Protein AF-0000000066460223 (afdb_homodimer)

Organism: Ajellomyces capsulatus (strain G186AR / H82 / ATCC MYA-2454 / RMSCC 2432) (NCBI:txid447093)

Secondary structure (DSSP, 8-state):
----------TT----BEEEEESS-SS-EEES-HHHHHHHHTTS--EE--BSSHHHHHHHHHHTT-SS-EEE--TTTT--SPPTTS--EEEEEESSS-EEES-SSSTT-SHHHHTT-TT-EEEEESSHHHHHHHHHHHHHHHHHHHHHHHHHHHHTT-B-SS----GGGT-B----SSSGGGTHHHHHHHTTT---/----------TT----BEEEEESS-SS-EEES-HHHHHHHHTTS--EE--BSSHHHHHHHHHHTT-SS-EEE--TTTT--SPPTTS--EEEEEESSS-EEES-SSSTT-SHHHHTT-TT-EEEEESSHHHHHHHHHHHHHHHHHHHHHHHHHHHHTT-B-SS----GGGT-B----SSSTTSSHHHHHHHTTT---

Nearest PDB structures (foldseek):
  4gfh-assembly1_F  TM=3.868E-01  e=2.680E+00  Saccharomyces cerevisiae S288C
  4gfh-assembly1_A  TM=3.868E-01  e=2.680E+00  Saccharomyces cerevisiae S288C
  1bgw-assembly1_A  TM=2.510E-01  e=3.893E+00  Saccharomyces cerevisiae
  4gfh-assembly1_F  TM=3.868E-01  e=2.697E+00  Saccharomyces cerevisiae S288C
  4gfh-assembly1_A  TM=3.868E-01  e=2.697E+00  Saccharomyces cerevisiae S288C

Structure (mmCIF, N/CA/C/O backbone):
data_AF-0000000066460223-model_v1
#
loop_
_entity.id
_entity.type
_entity.pdbx_description
1 polymer 'Ribonuclease H1 N-terminal domain-containing protein'
#
loop_
_atom_site.group_PDB
_atom_site.id
_atom_site.type_symbol
_atom_site.label_atom_id
_atom_site.label_alt_id
_atom_site.label_comp_id
_atom_site.label_asym_id
_atom_site.label_entity_id
_atom_site.label_seq_id
_atom_site.pdbx_PDB_ins_code
_atom_site.Cartn_x
_atom_site.Cartn_y
_atom_site.Cartn_z
_atom_site.occupancy
_atom_site.B_iso_or_equiv
_atom_site.auth_seq_id
_atom_site.auth_comp_id
_atom_site.auth_asym_id
_atom_site.auth_atom_id
_atom_site.pdbx_PDB_model_num
ATOM 1 N N . MET A 1 1 ? 17.875 58.625 1.802 1 27 1 MET A N 1
ATOM 2 C CA . MET A 1 1 ? 17.312 57.969 2.977 1 27 1 MET A CA 1
ATOM 3 C C . MET A 1 1 ? 16.422 56.781 2.572 1 27 1 MET A C 1
ATOM 5 O O . MET A 1 1 ? 15.25 56.969 2.238 1 27 1 MET A O 1
ATOM 9 N N . VAL A 1 2 ? 16.828 55.875 1.735 1 32.47 2 VAL A N 1
ATOM 10 C CA . VAL A 1 2 ? 16.109 54.781 1.076 1 32.47 2 VAL A CA 1
ATOM 11 C C . VAL A 1 2 ? 15.5 53.844 2.125 1 32.47 2 VAL A C 1
ATOM 13 O O . VAL A 1 2 ? 16.219 53.312 2.98 1 32.47 2 VAL A O 1
ATOM 16 N N . SER A 1 3 ? 14.211 54.125 2.574 1 32 3 SER A N 1
ATOM 17 C CA . SER A 1 3 ? 13.445 53.375 3.566 1 32 3 SER A CA 1
ATOM 18 C C . SER A 1 3 ? 13.508 51.875 3.307 1 32 3 SER A C 1
ATOM 20 O O . SER A 1 3 ? 13.242 51.406 2.193 1 32 3 SER A O 1
ATOM 22 N N . ARG A 1 4 ? 14.445 51.188 3.85 1 33.94 4 ARG A N 1
ATOM 23 C CA . ARG A 1 4 ? 14.539 49.719 3.859 1 33.94 4 ARG A CA 1
ATOM 24 C C . ARG A 1 4 ? 13.234 49.094 4.332 1 33.94 4 ARG A C 1
ATOM 26 O O . ARG A 1 4 ? 12.906 49.156 5.52 1 33.94 4 ARG A O 1
ATOM 33 N N . GLN A 1 5 ? 12.133 49.25 3.506 1 33.22 5 GLN A N 1
ATOM 34 C CA . GLN A 1 5 ? 10.914 48.5 3.842 1 33.22 5 GLN A CA 1
ATOM 35 C C . GLN A 1 5 ? 11.234 47.125 4.371 1 33.22 5 GLN A C 1
ATOM 37 O O . GLN A 1 5 ? 11.812 46.281 3.656 1 33.22 5 GLN A O 1
ATOM 42 N N . ARG A 1 6 ? 11.617 46.938 5.574 1 35.03 6 ARG A N 1
ATOM 43 C CA . ARG A 1 6 ? 11.695 45.656 6.25 1 35.03 6 ARG A CA 1
ATOM 44 C C . ARG A 1 6 ? 10.484 44.781 5.914 1 35.03 6 ARG A C 1
ATOM 46 O O . ARG A 1 6 ? 9.344 45.188 6.156 1 35.03 6 ARG A O 1
ATOM 53 N N . LYS A 1 7 ? 10.484 44.156 4.801 1 39.25 7 LYS A N 1
ATOM 54 C CA . LYS A 1 7 ? 9.438 43.156 4.508 1 39.25 7 LYS A CA 1
ATOM 55 C C . LYS A 1 7 ? 9.008 42.438 5.766 1 39.25 7 LYS A C 1
ATOM 57 O O . LYS A 1 7 ? 9.828 41.781 6.43 1 39.25 7 LYS A O 1
ATOM 62 N N . ARG A 1 8 ? 8.047 42.938 6.547 1 37.5 8 ARG A N 1
ATOM 63 C CA . ARG A 1 8 ? 7.324 42.281 7.637 1 37.5 8 ARG A CA 1
ATOM 64 C C . ARG A 1 8 ? 7.133 40.812 7.359 1 37.5 8 ARG A C 1
ATOM 66 O O . ARG A 1 8 ? 6.59 40.406 6.316 1 37.5 8 ARG A O 1
ATOM 73 N N . LYS A 1 9 ? 8.086 40.031 7.648 1 40.78 9 LYS A N 1
ATOM 74 C CA . LYS A 1 9 ? 7.828 38.594 7.684 1 40.78 9 LYS A CA 1
ATOM 75 C C . LYS A 1 9 ? 6.414 38.281 8.18 1 40.78 9 LYS A C 1
ATOM 77 O O . LYS A 1 9 ? 6.047 38.688 9.289 1 40.78 9 LYS A O 1
ATOM 82 N N . ASN A 1 10 ? 5.332 38.406 7.371 1 39.31 10 ASN A N 1
ATOM 83 C CA . ASN A 1 10 ? 3.947 38.156 7.75 1 39.31 10 ASN A CA 1
ATOM 84 C C . ASN A 1 10 ? 3.848 36.969 8.719 1 39.31 10 ASN A C 1
ATOM 86 O O . ASN A 1 10 ? 4.199 35.844 8.375 1 39.31 10 ASN A O 1
ATOM 90 N N . LYS A 1 11 ? 3.996 37.094 10.039 1 46 11 LYS A N 1
ATOM 91 C CA . LYS A 1 11 ? 3.932 36.25 11.242 1 46 11 LYS A CA 1
ATOM 92 C C . LYS A 1 11 ? 2.924 35.125 11.078 1 46 11 LYS A C 1
ATOM 94 O O . LYS A 1 11 ? 2.971 34.156 11.82 1 46 11 LYS A O 1
ATOM 99 N N . ASN A 1 12 ? 1.794 35.406 10.312 1 49.84 12 ASN A N 1
ATOM 100 C CA . ASN A 1 12 ? 0.626 34.562 10.359 1 49.84 12 ASN A CA 1
ATOM 101 C C . ASN A 1 12 ? 0.717 33.438 9.312 1 49.84 12 ASN A C 1
ATOM 103 O O . ASN A 1 12 ? -0.277 32.781 9.031 1 49.84 12 ASN A O 1
ATOM 107 N N . LYS A 1 13 ? 1.848 33.344 8.523 1 63 13 LYS A N 1
ATOM 108 C CA . LYS A 1 13 ? 1.769 32.406 7.402 1 63 13 LYS A CA 1
ATOM 109 C C . LYS A 1 13 ? 2.324 31.047 7.785 1 63 13 LYS A C 1
ATOM 111 O O . LYS A 1 13 ? 3.438 30.938 8.305 1 63 13 LYS A O 1
ATOM 116 N N . HIS A 1 14 ? 1.405 30.062 7.945 1 82.12 14 HIS A N 1
ATOM 117 C CA . HIS A 1 14 ? 1.929 28.734 8.227 1 82.12 14 HIS A CA 1
ATOM 118 C C . HIS A 1 14 ? 2.58 28.125 6.988 1 82.12 14 HIS A C 1
ATOM 120 O O . HIS A 1 14 ? 2.467 28.672 5.891 1 82.12 14 HIS A O 1
ATOM 126 N N . ASN A 1 15 ? 3.477 27.266 7.168 1 90 15 ASN A N 1
ATOM 127 C CA . ASN A 1 15 ? 4.195 26.562 6.117 1 90 15 ASN A CA 1
ATOM 128 C C . ASN A 1 15 ? 3.236 25.984 5.078 1 90 15 ASN A C 1
ATOM 130 O O . ASN A 1 15 ? 2.176 25.453 5.426 1 90 15 ASN A O 1
ATOM 134 N N . GLU A 1 16 ? 3.623 26.219 3.789 1 91.75 16 GLU A N 1
ATOM 135 C CA . GLU A 1 16 ? 2.787 25.75 2.686 1 91.75 16 GLU A CA 1
ATOM 136 C C . GLU A 1 16 ? 3.502 24.688 1.861 1 91.75 16 GLU A C 1
ATOM 138 O O . GLU A 1 16 ? 2.873 23.984 1.072 1 91.75 16 GLU A O 1
ATOM 143 N N . TYR A 1 17 ? 4.766 24.703 1.986 1 96.94 17 TYR A N 1
ATOM 144 C CA . TYR A 1 17 ? 5.574 23.781 1.193 1 96.94 17 TYR A CA 1
ATOM 145 C C . TYR A 1 17 ? 6.543 23 2.076 1 96.94 17 TYR A C 1
ATOM 147 O O . TYR A 1 17 ? 7.078 23.547 3.047 1 96.94 17 TYR A O 1
ATOM 155 N N . TYR A 1 18 ? 6.77 21.766 1.703 1 98.06 18 TYR A N 1
ATOM 156 C CA . TYR A 1 18 ? 7.586 20.859 2.504 1 98.06 18 TYR A CA 1
ATOM 157 C C . TYR A 1 18 ? 8.57 20.094 1.63 1 98.06 18 TYR A C 1
ATOM 159 O O . TYR A 1 18 ? 8.266 19 1.155 1 98.06 18 TYR A O 1
ATOM 167 N N . PRO A 1 19 ? 9.727 20.703 1.377 1 98.69 19 PRO A N 1
ATOM 168 C CA . PRO A 1 19 ? 10.781 19.938 0.706 1 98.69 19 PRO A CA 1
ATOM 169 C C . PRO A 1 19 ? 11.344 18.812 1.58 1 98.69 19 PRO A C 1
ATOM 171 O O . PRO A 1 19 ? 11.75 19.062 2.721 1 98.69 19 PRO A O 1
ATOM 174 N N . VAL A 1 20 ? 11.258 17.641 1.065 1 98.75 20 VAL A N 1
ATOM 175 C CA . VAL A 1 20 ? 11.805 16.453 1.727 1 98.75 20 VAL A CA 1
ATOM 176 C C . VAL A 1 20 ? 13.008 15.945 0.952 1 98.75 20 VAL A C 1
ATOM 178 O O . VAL A 1 20 ? 12.859 15.32 -0.103 1 98.75 20 VAL A O 1
ATOM 181 N N . TYR A 1 21 ? 14.117 16.25 1.511 1 98.69 21 TYR A N 1
ATOM 182 C CA . TYR A 1 21 ? 15.352 15.82 0.867 1 98.69 21 TYR A CA 1
ATOM 183 C C . TYR A 1 21 ? 15.633 14.352 1.165 1 98.69 21 TYR A C 1
ATOM 185 O O . TYR A 1 21 ? 16.016 13.594 0.269 1 98.69 21 TYR A O 1
ATOM 193 N N . LYS A 1 22 ? 15.508 13.984 2.418 1 97.94 22 LYS A N 1
ATOM 194 C CA . LYS A 1 22 ? 15.617 12.609 2.9 1 97.94 22 LYS A CA 1
ATOM 195 C C . LYS A 1 22 ? 14.414 12.234 3.762 1 97.94 22 LYS A C 1
ATOM 197 O O . LYS A 1 22 ? 13.945 13.039 4.57 1 97.94 22 LYS A O 1
ATOM 202 N N . GLY A 1 23 ? 13.977 11.008 3.703 1 98.06 23 GLY A N 1
ATOM 203 C CA . GLY A 1 23 ? 12.836 10.445 4.406 1 98.06 23 GLY A CA 1
ATOM 204 C C . GLY A 1 23 ? 12.258 9.227 3.721 1 98.06 23 GLY A C 1
ATOM 205 O O . GLY A 1 23 ? 12.984 8.438 3.117 1 98.06 23 GLY A O 1
ATOM 206 N N . ARG A 1 24 ? 11 9.047 3.859 1 98.19 24 ARG A N 1
ATOM 207 C CA . ARG A 1 24 ? 10.312 7.953 3.18 1 98.19 24 ARG A CA 1
ATOM 208 C C . ARG A 1 24 ? 9.812 8.391 1.808 1 98.19 24 ARG A C 1
ATOM 210 O O . ARG A 1 24 ? 8.609 8.375 1.548 1 98.19 24 ARG A O 1
ATOM 217 N N . VAL A 1 25 ? 10.797 8.805 1.004 1 98.12 25 VAL A N 1
ATOM 218 C CA . VAL A 1 25 ? 10.578 9.211 -0.381 1 98.12 25 VAL A CA 1
ATOM 219 C C . VAL A 1 25 ? 11.586 8.516 -1.29 1 98.12 25 VAL A C 1
ATOM 221 O O . VAL A 1 25 ? 12.727 8.25 -0.883 1 98.12 25 VAL A O 1
ATOM 224 N N . ASN A 1 26 ? 11.141 8.211 -2.521 1 97 26 ASN A N 1
ATOM 225 C CA . ASN A 1 26 ? 12.039 7.551 -3.471 1 97 26 ASN A CA 1
ATOM 226 C C . ASN A 1 26 ? 13.062 8.523 -4.043 1 97 26 ASN A C 1
ATOM 228 O O . ASN A 1 26 ? 14.133 8.117 -4.488 1 97 26 ASN A O 1
ATOM 232 N N . GLN A 1 27 ? 12.688 9.773 -4.09 1 97.94 27 GLN A N 1
ATOM 233 C CA . GLN A 1 27 ? 13.562 10.852 -4.531 1 97.94 27 GLN A CA 1
ATOM 234 C C . GLN A 1 27 ? 13.211 12.164 -3.832 1 97.94 27 GLN A C 1
ATOM 236 O O . GLN A 1 27 ? 12.102 12.328 -3.32 1 97.94 27 GLN A O 1
ATOM 241 N N . PRO A 1 28 ? 14.18 13.047 -3.779 1 98.69 28 PRO A N 1
ATOM 242 C CA . PRO A 1 28 ? 13.852 14.344 -3.184 1 98.69 28 PRO A CA 1
ATOM 243 C C . PRO A 1 28 ? 12.594 14.969 -3.795 1 98.69 28 PRO A C 1
ATOM 245 O O . PRO A 1 28 ? 12.461 15.023 -5.02 1 98.69 28 PRO A O 1
ATOM 248 N N . THR A 1 29 ? 11.695 15.352 -2.906 1 98.81 29 THR A N 1
ATOM 249 C CA . THR A 1 29 ? 10.375 15.766 -3.375 1 98.81 29 THR A CA 1
ATOM 250 C C . THR A 1 29 ? 9.859 16.953 -2.572 1 98.81 29 THR A C 1
ATOM 252 O O . THR A 1 29 ? 10.023 17.016 -1.353 1 98.81 29 THR A O 1
ATOM 255 N N . ILE A 1 30 ? 9.242 17.938 -3.268 1 98.75 30 ILE A N 1
ATOM 256 C CA . ILE A 1 30 ? 8.57 19.047 -2.617 1 98.75 30 ILE A CA 1
ATOM 257 C C . ILE A 1 30 ? 7.059 18.797 -2.594 1 98.75 30 ILE A C 1
ATOM 259 O O . ILE A 1 30 ? 6.445 18.578 -3.641 1 98.75 30 ILE A O 1
ATOM 263 N N . PHE A 1 31 ? 6.539 18.828 -1.42 1 98.38 31 PHE A N 1
ATOM 264 C CA . PHE A 1 31 ? 5.102 18.656 -1.261 1 98.38 31 PHE A CA 1
ATOM 265 C C . PHE A 1 31 ? 4.434 19.984 -0.905 1 98.38 31 PHE A C 1
ATOM 267 O O . PHE A 1 31 ? 5.008 20.797 -0.174 1 98.38 31 PHE A O 1
ATOM 274 N N . SER A 1 32 ? 3.148 20.188 -1.296 1 97.25 32 SER A N 1
ATOM 275 C CA . SER A 1 32 ? 2.404 21.375 -0.896 1 97.25 32 SER A CA 1
ATOM 276 C C . SER A 1 32 ? 1.365 21.047 0.171 1 97.25 32 SER A C 1
ATOM 278 O O . SER A 1 32 ? 0.537 21.891 0.521 1 97.25 32 SER A O 1
ATOM 280 N N . SER A 1 33 ? 1.36 19.812 0.56 1 95.56 33 SER A N 1
ATOM 281 C CA . SER A 1 33 ? 0.472 19.359 1.624 1 95.56 33 SER A CA 1
ATOM 282 C C . SER A 1 33 ? 1.258 18.719 2.764 1 95.56 33 SER A C 1
ATOM 284 O O . SER A 1 33 ? 2.021 17.766 2.543 1 95.56 33 SER A O 1
ATOM 286 N N . TRP A 1 34 ? 1.033 19.266 3.92 1 96.44 34 TRP A N 1
ATOM 287 C CA . TRP A 1 34 ? 1.634 18.641 5.09 1 96.44 34 TRP A CA 1
ATOM 288 C C . TRP A 1 34 ? 1.106 17.219 5.27 1 96.44 34 TRP A C 1
ATOM 290 O O . TRP A 1 34 ? 1.827 16.328 5.742 1 96.44 34 TRP A O 1
ATOM 300 N N . GLY A 1 35 ? -0.112 16.984 4.891 1 97 35 GLY A N 1
ATOM 301 C CA . GLY A 1 35 ? -0.662 15.633 4.926 1 97 35 GLY A CA 1
ATOM 302 C C . GLY A 1 35 ? 0.144 14.641 4.113 1 97 35 GLY A C 1
ATOM 303 O O . GLY A 1 35 ? 0.313 13.484 4.523 1 97 35 GLY A O 1
ATOM 304 N N . ASP A 1 36 ? 0.663 15.117 3.055 1 98.12 36 ASP A N 1
ATOM 305 C CA . ASP A 1 36 ? 1.507 14.273 2.209 1 98.12 36 ASP A CA 1
ATOM 306 C C . ASP A 1 36 ? 2.887 14.078 2.832 1 98.12 36 ASP A C 1
ATOM 308 O O . ASP A 1 36 ? 3.451 12.984 2.771 1 98.12 36 ASP A O 1
ATOM 312 N N . ALA A 1 37 ? 3.367 15.117 3.42 1 98.25 37 ALA A N 1
ATOM 313 C CA . ALA A 1 37 ? 4.762 15.156 3.855 1 98.25 37 ALA A CA 1
ATOM 314 C C . ALA A 1 37 ? 4.93 14.477 5.211 1 98.25 37 ALA A C 1
ATOM 316 O O . ALA A 1 37 ? 5.914 13.766 5.445 1 98.25 37 ALA A O 1
ATOM 317 N N . HIS A 1 38 ? 3.975 14.664 6.07 1 97.75 38 HIS A N 1
ATOM 318 C CA . HIS A 1 38 ? 4.09 14.281 7.473 1 97.75 38 HIS A CA 1
ATOM 319 C C . HIS A 1 38 ? 4.449 12.805 7.617 1 97.75 38 HIS A C 1
ATOM 321 O O . HIS A 1 38 ? 5.398 12.461 8.328 1 97.75 38 HIS A O 1
ATOM 327 N N . PRO A 1 39 ? 3.732 11.922 6.883 1 97.94 39 PRO A N 1
ATOM 328 C CA . PRO A 1 39 ? 4.074 10.508 7.047 1 97.94 39 PRO A CA 1
ATOM 329 C C . PRO A 1 39 ? 5.457 10.164 6.5 1 97.94 39 PRO A C 1
ATOM 331 O O . PRO A 1 39 ? 6 9.102 6.809 1 97.94 39 PRO A O 1
ATOM 334 N N . ARG A 1 40 ? 5.98 11.016 5.73 1 98.31 40 ARG A N 1
ATOM 335 C CA . ARG A 1 40 ? 7.238 10.742 5.043 1 98.31 40 ARG A CA 1
ATOM 336 C C . ARG A 1 40 ? 8.43 11.203 5.875 1 98.31 40 ARG A C 1
ATOM 338 O O . ARG A 1 40 ? 9.57 10.828 5.598 1 98.31 40 ARG A O 1
ATOM 345 N N . VAL A 1 41 ? 8.141 11.977 6.914 1 97.62 41 VAL A N 1
ATOM 346 C CA . VAL A 1 41 ? 9.273 12.57 7.605 1 97.62 41 VAL A CA 1
ATOM 347 C C . VAL A 1 41 ? 9.172 12.297 9.102 1 97.62 41 VAL A C 1
ATOM 349 O O . VAL A 1 41 ? 10.148 12.461 9.844 1 97.62 41 VAL A O 1
ATOM 352 N N . THR A 1 42 ? 8 11.93 9.586 1 95.81 42 THR A N 1
ATOM 353 C CA . THR A 1 42 ? 7.781 11.727 11.016 1 95.81 42 THR A CA 1
ATOM 354 C C . THR A 1 42 ? 8.094 10.289 11.414 1 95.81 42 THR A C 1
ATOM 356 O O . THR A 1 42 ? 7.688 9.344 10.727 1 95.81 42 THR A O 1
ATOM 359 N N . GLY A 1 43 ? 8.812 10.062 12.523 1 93.38 43 GLY A N 1
ATOM 360 C CA . GLY A 1 43 ? 9.117 8.734 13.031 1 93.38 43 GLY A CA 1
ATOM 361 C C . GLY A 1 43 ? 10.281 8.07 12.312 1 93.38 43 GLY A C 1
ATOM 362 O O . GLY A 1 43 ? 10.453 6.855 12.398 1 93.38 43 GLY A O 1
ATOM 363 N N . CYS A 1 44 ? 11.023 8.828 11.5 1 94.62 44 CYS A N 1
ATOM 364 C CA . CYS A 1 44 ? 12.172 8.312 10.773 1 94.62 44 CYS A CA 1
ATOM 365 C C . CYS A 1 44 ? 13.273 9.367 10.656 1 94.62 44 CYS A C 1
ATOM 367 O O . CYS A 1 44 ? 13.078 10.508 11.078 1 94.62 44 CYS A O 1
ATOM 369 N N . ASN A 1 45 ? 14.422 8.969 10.195 1 95.94 45 ASN A N 1
ATOM 370 C CA . ASN A 1 45 ? 15.469 9.93 9.867 1 95.94 45 ASN A CA 1
ATOM 371 C C . ASN A 1 45 ? 15.141 10.703 8.594 1 95.94 45 ASN A C 1
ATOM 373 O O . ASN A 1 45 ? 15.148 10.141 7.5 1 95.94 45 ASN A O 1
ATOM 377 N N . ALA A 1 46 ? 14.875 12.008 8.797 1 97.31 46 ALA A N 1
ATOM 378 C CA . ALA A 1 46 ? 14.438 12.797 7.652 1 97.31 46 ALA A CA 1
ATOM 379 C C . ALA A 1 46 ? 15.148 14.148 7.613 1 97.31 46 ALA A C 1
ATOM 381 O O . ALA A 1 46 ? 15.578 14.664 8.648 1 97.31 46 ALA A O 1
ATOM 382 N N . ASP A 1 47 ? 15.375 14.6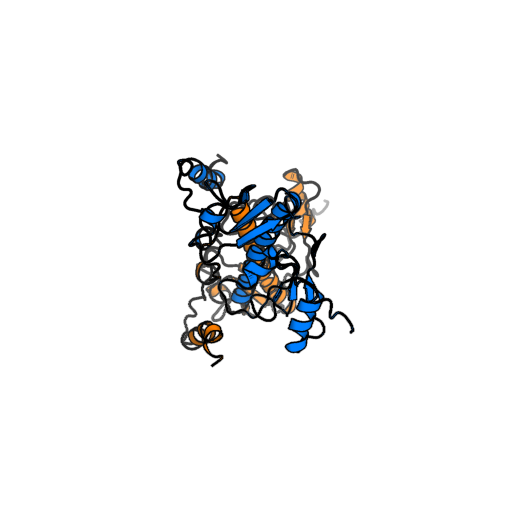64 6.465 1 98.5 47 ASP A N 1
ATOM 383 C CA . ASP A 1 47 ? 15.867 16 6.184 1 98.5 47 ASP A CA 1
ATOM 384 C C . ASP A 1 47 ? 14.844 16.812 5.383 1 98.5 47 ASP A C 1
ATOM 386 O O . ASP A 1 47 ? 14.672 16.578 4.18 1 98.5 47 ASP A O 1
ATOM 390 N N . PHE A 1 48 ? 14.234 17.672 6.09 1 98.5 48 PHE A N 1
ATOM 391 C CA . PHE A 1 48 ? 13.156 18.422 5.473 1 98.5 48 PHE A CA 1
ATOM 392 C C . PHE A 1 48 ? 12.969 19.766 6.172 1 98.5 48 PHE A C 1
ATOM 394 O O . PHE A 1 48 ? 13.617 20.047 7.188 1 98.5 48 PHE A O 1
ATOM 401 N N . ARG A 1 49 ? 12.023 20.625 5.566 1 97.12 49 ARG A N 1
ATOM 402 C CA . ARG A 1 49 ? 11.719 21.922 6.152 1 97.12 49 ARG A CA 1
ATOM 403 C C . ARG A 1 49 ? 10.328 22.391 5.738 1 97.12 49 ARG A C 1
ATOM 405 O O . ARG A 1 49 ? 9.805 21.984 4.703 1 97.12 49 ARG A O 1
ATOM 412 N N . GLY A 1 50 ? 9.758 23.094 6.734 1 96.25 50 GLY A N 1
ATOM 413 C CA . GLY A 1 50 ? 8.594 23.859 6.324 1 96.25 50 GLY A CA 1
ATOM 414 C C . GLY A 1 50 ? 8.945 25.203 5.699 1 96.25 50 GLY A C 1
ATOM 415 O O . GLY A 1 50 ? 9.812 25.906 6.199 1 96.25 50 GLY A O 1
ATOM 416 N N . CYS A 1 51 ? 8.289 25.5 4.543 1 95.56 51 CYS A N 1
ATOM 417 C CA . CYS A 1 51 ? 8.539 26.75 3.838 1 95.56 51 CYS A CA 1
ATOM 418 C C . CYS A 1 51 ? 7.23 27.484 3.545 1 95.56 51 CYS A C 1
ATOM 420 O O . CYS A 1 51 ? 6.219 26.859 3.232 1 95.56 51 CYS A O 1
ATOM 422 N N . VAL A 1 52 ? 7.289 28.719 3.619 1 93.19 52 VAL A N 1
ATOM 423 C CA . VAL A 1 52 ? 6.098 29.516 3.336 1 93.19 52 VAL A CA 1
ATOM 424 C C . VAL A 1 52 ? 5.891 29.609 1.826 1 93.19 52 VAL A C 1
ATOM 426 O O . VAL A 1 52 ? 4.758 29.531 1.345 1 93.19 52 VAL A O 1
ATOM 429 N N . THR A 1 53 ? 7.047 29.719 1.063 1 95 53 THR A N 1
ATOM 430 C CA . THR A 1 53 ? 6.953 29.891 -0.382 1 95 53 THR A CA 1
ATOM 431 C C . THR A 1 53 ? 7.625 28.719 -1.11 1 95 53 THR A C 1
ATOM 433 O O . THR A 1 53 ? 8.469 28.031 -0.539 1 95 53 THR A O 1
ATOM 436 N N . ILE A 1 54 ? 7.211 28.562 -2.402 1 96.94 54 ILE A N 1
ATOM 437 C CA . ILE A 1 54 ? 7.801 27.516 -3.217 1 96.94 54 ILE A CA 1
ATOM 438 C C . ILE A 1 54 ? 9.266 27.828 -3.508 1 96.94 54 ILE A C 1
ATOM 440 O O . ILE A 1 54 ? 10.094 26.938 -3.623 1 96.94 54 ILE A O 1
ATOM 444 N N . GLU A 1 55 ? 9.586 29.109 -3.584 1 97.38 55 GLU A N 1
ATOM 445 C CA . GLU A 1 55 ? 10.961 29.531 -3.838 1 97.38 55 GLU A CA 1
ATOM 446 C C . GLU A 1 55 ? 11.891 29.094 -2.707 1 97.38 55 GLU A C 1
ATOM 448 O O . GLU A 1 55 ? 13 28.609 -2.955 1 97.38 55 GLU A O 1
ATOM 453 N N . GLU A 1 56 ? 11.406 29.25 -1.52 1 97.44 56 GLU A N 1
ATOM 454 C CA . GLU A 1 56 ? 12.18 28.797 -0.364 1 97.44 56 GLU A CA 1
ATOM 455 C C . GLU A 1 56 ? 12.43 27.297 -0.413 1 97.44 56 GLU A C 1
ATOM 457 O O . GLU A 1 56 ? 13.523 26.828 -0.09 1 97.44 56 GLU A O 1
ATOM 462 N N . ALA A 1 57 ? 11.43 26.531 -0.813 1 98.25 57 ALA A N 1
ATOM 463 C CA . ALA A 1 57 ? 11.531 25.078 -0.906 1 98.25 57 ALA A CA 1
ATOM 464 C C . ALA A 1 57 ? 12.539 24.656 -1.971 1 98.25 57 ALA A C 1
ATOM 466 O O . ALA A 1 57 ? 13.359 23.766 -1.744 1 98.25 57 ALA A O 1
ATOM 467 N N . ARG A 1 58 ? 12.484 25.312 -3.055 1 98.38 58 ARG A N 1
ATOM 468 C CA . ARG A 1 58 ? 13.398 25.016 -4.148 1 98.38 58 ARG A CA 1
ATOM 469 C C . ARG A 1 58 ? 14.836 25.359 -3.766 1 98.38 58 ARG A C 1
ATOM 471 O O . ARG A 1 58 ? 15.773 24.656 -4.125 1 98.38 58 ARG A O 1
ATOM 478 N N . GLU A 1 59 ? 15.016 26.438 -3.037 1 98.19 59 GLU A N 1
ATOM 479 C CA . GLU A 1 59 ? 16.344 26.812 -2.564 1 98.19 59 GLU A CA 1
ATOM 480 C C . GLU A 1 59 ? 16.906 25.766 -1.598 1 98.19 59 GLU A C 1
ATOM 482 O O . GLU A 1 59 ? 18.094 25.422 -1.663 1 98.19 59 GLU A O 1
ATOM 487 N N . PHE A 1 60 ? 16.047 25.312 -0.747 1 98.25 60 PHE A N 1
ATOM 488 C CA . PHE A 1 60 ? 16.422 24.25 0.183 1 98.25 60 PHE A CA 1
ATOM 489 C C . PHE A 1 60 ? 16.984 23.047 -0.564 1 98.25 60 PHE A C 1
ATOM 491 O O . PHE A 1 60 ? 18 22.484 -0.154 1 98.25 60 PHE A O 1
ATOM 498 N N . MET A 1 61 ? 16.328 22.688 -1.67 1 98.69 61 MET A N 1
ATOM 499 C CA . MET A 1 61 ? 16.766 21.562 -2.486 1 98.69 61 MET A CA 1
ATOM 500 C C . MET A 1 61 ? 18.062 21.891 -3.217 1 98.69 61 MET A C 1
ATOM 502 O O . MET A 1 61 ? 18.969 21.062 -3.248 1 98.69 61 MET A O 1
ATOM 506 N N . LYS A 1 62 ? 18.203 23.094 -3.672 1 98.19 62 LYS A N 1
ATOM 507 C CA . LYS A 1 62 ? 19.375 23.516 -4.438 1 98.19 62 LYS A CA 1
ATOM 508 C C . LYS A 1 62 ? 20.641 23.469 -3.586 1 98.19 62 LYS A C 1
ATOM 510 O O . LYS A 1 62 ? 21.688 23.016 -4.043 1 98.19 62 LYS A O 1
ATOM 515 N N . ILE A 1 63 ? 20.484 23.938 -2.432 1 98 63 ILE A N 1
ATOM 516 C CA . ILE A 1 63 ? 21.609 23.984 -1.503 1 98 63 ILE A CA 1
ATOM 517 C C . ILE A 1 63 ? 22.109 22.562 -1.24 1 98 63 ILE A C 1
ATOM 519 O O . ILE A 1 63 ? 23.297 22.359 -0.986 1 98 63 ILE A O 1
ATOM 523 N N . ARG A 1 64 ? 21.297 21.625 -1.429 1 98 64 ARG A N 1
ATOM 524 C CA . ARG A 1 64 ? 21.625 20.219 -1.167 1 98 64 ARG A CA 1
ATOM 525 C C . ARG A 1 64 ? 21.969 19.484 -2.461 1 98 64 ARG A C 1
ATOM 527 O O . ARG A 1 64 ? 22 18.266 -2.49 1 98 64 ARG A O 1
ATOM 534 N N . GLY A 1 65 ? 22.016 20.188 -3.525 1 97.81 65 GLY A N 1
ATOM 535 C CA . GLY A 1 65 ? 22.5 19.641 -4.789 1 97.81 65 GLY A CA 1
ATOM 536 C C . GLY A 1 65 ? 21.391 19.094 -5.668 1 97.81 65 GLY A C 1
ATOM 537 O O . GLY A 1 65 ? 21.656 18.422 -6.664 1 97.81 65 GLY A O 1
ATOM 538 N N . VAL A 1 66 ? 20.172 19.328 -5.277 1 98.31 66 VAL A N 1
ATOM 539 C CA . VAL A 1 66 ? 19.047 18.859 -6.074 1 98.31 66 VAL A CA 1
ATOM 540 C C . VAL A 1 66 ? 18.5 20 -6.934 1 98.31 66 VAL A C 1
ATOM 542 O O . VAL A 1 66 ? 17.891 20.938 -6.418 1 98.31 66 VAL A O 1
ATOM 545 N N . THR A 1 67 ? 18.656 19.969 -8.234 1 96.12 67 THR A N 1
ATOM 546 C CA . THR A 1 67 ? 18.281 21.062 -9.133 1 96.12 67 THR A CA 1
ATOM 547 C C . THR A 1 67 ? 16.859 20.844 -9.664 1 96.12 67 THR A C 1
ATOM 549 O O . THR A 1 67 ? 16.172 21.812 -10 1 96.12 67 THR A O 1
ATOM 552 N N . GLU A 1 68 ? 16.453 19.547 -9.773 1 97.12 68 GLU A N 1
ATOM 553 C CA . GLU A 1 68 ? 15.109 19.266 -10.273 1 97.12 68 GLU A CA 1
ATOM 554 C C . GLU A 1 68 ? 14.367 18.297 -9.344 1 97.12 68 GLU A C 1
ATOM 556 O O . GLU A 1 68 ? 14.117 17.156 -9.703 1 97.12 68 GLU A O 1
ATOM 561 N N . PRO A 1 69 ? 14 18.781 -8.266 1 98.38 69 PRO A N 1
ATOM 562 C CA . PRO A 1 69 ? 13.219 17.906 -7.387 1 98.38 69 PRO A CA 1
ATOM 563 C C . PRO A 1 69 ? 11.844 17.578 -7.957 1 98.38 69 PRO A C 1
ATOM 565 O O . PRO A 1 69 ? 11.289 18.359 -8.742 1 98.38 69 PRO A O 1
ATOM 568 N N . LYS A 1 70 ? 11.383 16.422 -7.609 1 98.5 70 LYS A N 1
ATOM 569 C CA . LYS A 1 70 ? 9.977 16.156 -7.918 1 98.5 70 LYS A CA 1
ATOM 570 C C . LYS A 1 70 ? 9.055 17.078 -7.141 1 98.5 70 LYS A C 1
ATOM 572 O O . LYS A 1 70 ? 9.305 17.391 -5.973 1 98.5 70 LYS A O 1
ATOM 577 N N . GLU A 1 71 ? 8 17.578 -7.801 1 98.31 71 GLU A N 1
ATOM 578 C CA . GLU A 1 71 ? 7.055 18.469 -7.141 1 98.31 71 GLU A CA 1
ATOM 579 C C . GLU A 1 71 ? 5.637 17.906 -7.172 1 98.31 71 GLU A C 1
ATOM 581 O O . GLU A 1 71 ? 5.109 17.609 -8.242 1 98.31 71 GLU A O 1
ATOM 586 N N . ILE A 1 72 ? 5.137 17.625 -6.031 1 98.12 72 ILE A N 1
ATOM 587 C CA . ILE A 1 72 ? 3.746 17.219 -5.879 1 98.12 72 ILE A CA 1
ATOM 588 C C . ILE A 1 72 ? 2.934 18.344 -5.254 1 98.12 72 ILE A C 1
ATOM 590 O O . ILE A 1 72 ? 2.83 18.438 -4.027 1 98.12 72 ILE A O 1
ATOM 594 N N . LEU A 1 73 ? 2.332 19.094 -6.098 1 96.56 73 LEU A N 1
ATOM 595 C CA . LEU A 1 73 ? 1.625 20.312 -5.684 1 96.56 73 LEU A CA 1
ATOM 596 C C . LEU A 1 73 ? 0.119 20.141 -5.855 1 96.56 73 LEU A C 1
ATOM 598 O O . LEU A 1 73 ? -0.356 19.844 -6.953 1 96.56 73 LEU A O 1
ATOM 602 N N . LYS A 1 74 ? -0.565 20.266 -4.727 1 94.31 74 LYS A N 1
ATOM 603 C CA . LYS A 1 74 ? -2.018 20.125 -4.727 1 94.31 74 LYS A CA 1
ATOM 604 C C . LYS A 1 74 ? -2.693 21.391 -5.262 1 94.31 74 LYS A C 1
ATOM 606 O O . LYS A 1 74 ? -2.074 22.453 -5.324 1 94.31 74 LYS A O 1
ATOM 611 N N . GLU A 1 75 ? -3.992 21.156 -5.566 1 87.31 75 GLU A N 1
ATOM 612 C CA . GLU A 1 75 ? -4.777 22.328 -5.965 1 87.31 75 GLU A CA 1
ATOM 613 C C . GLU A 1 75 ? -4.918 23.312 -4.812 1 87.31 75 GLU A C 1
ATOM 615 O O . GLU A 1 75 ? -5.191 22.922 -3.678 1 87.31 75 GLU A O 1
ATOM 620 N N . GLY A 1 76 ? -4.738 24.625 -5.09 1 84.81 76 GLY A N 1
ATOM 621 C CA . GLY A 1 76 ? -4.855 25.672 -4.082 1 84.81 76 GLY A CA 1
ATOM 622 C C . GLY A 1 76 ? -3.611 25.812 -3.227 1 84.81 76 GLY A C 1
ATOM 623 O O . GLY A 1 76 ? -3.641 26.469 -2.188 1 84.81 76 GLY A O 1
ATOM 624 N N . ALA A 1 77 ? -2.607 25.266 -3.688 1 85 77 ALA A N 1
ATOM 625 C CA . ALA A 1 77 ? -1.347 25.344 -2.955 1 85 77 ALA A CA 1
ATOM 626 C C . ALA A 1 77 ? -0.933 26.781 -2.723 1 85 77 ALA A C 1
ATOM 628 O O . ALA A 1 77 ? -1.045 27.625 -3.623 1 85 77 ALA A O 1
ATOM 629 N N . GLY A 1 78 ? -0.457 27.094 -1.488 1 84.56 78 GLY A N 1
ATOM 630 C CA . GLY A 1 78 ? 0.033 28.422 -1.154 1 84.56 78 GLY A CA 1
ATOM 631 C C . GLY A 1 78 ? -1.041 29.328 -0.581 1 84.56 78 GLY A C 1
ATOM 632 O O . GLY A 1 78 ? -0.748 30.422 -0.124 1 84.56 78 GLY A O 1
ATOM 633 N N . GLU A 1 79 ? -2.252 28.859 -0.613 1 85 79 GLU A N 1
ATOM 634 C CA . GLU A 1 79 ? -3.354 29.672 -0.123 1 85 79 GLU A CA 1
ATOM 635 C C . GLU A 1 79 ? -4.258 28.891 0.817 1 85 79 GLU A C 1
ATOM 637 O O . GLU A 1 79 ? -5.484 28.906 0.676 1 85 79 GLU A O 1
ATOM 642 N N . THR A 1 80 ? -3.617 28.203 1.733 1 87.25 80 THR A N 1
ATOM 643 C CA . THR A 1 80 ? -4.414 27.328 2.598 1 87.25 80 THR A CA 1
ATOM 644 C C . THR A 1 80 ? -4.578 27.953 3.982 1 87.25 80 THR A C 1
ATOM 646 O O . THR A 1 80 ? -5.508 27.625 4.715 1 87.25 80 THR A O 1
ATOM 649 N N . ALA A 1 81 ? -3.721 28.875 4.297 1 82.38 81 ALA A N 1
ATOM 650 C CA . ALA A 1 81 ? -3.746 29.469 5.629 1 82.38 81 ALA A CA 1
ATOM 651 C C . ALA A 1 81 ? -5.008 30.297 5.836 1 82.38 81 ALA A C 1
ATOM 653 O O . ALA A 1 81 ? -5.441 31.016 4.93 1 82.38 81 ALA A O 1
ATOM 654 N N . PRO A 1 82 ? -5.512 30.062 6.988 1 81.19 82 PRO A N 1
ATOM 655 C CA . PRO A 1 82 ? -6.715 30.859 7.254 1 81.19 82 PRO A CA 1
ATOM 656 C C . PRO A 1 82 ? -6.453 32.375 7.18 1 81.19 82 PRO A C 1
ATOM 658 O O . PRO A 1 82 ? -5.328 32.812 7.406 1 81.19 82 PRO A O 1
ATOM 661 N N . LEU A 1 83 ? -7.523 33.094 6.805 1 78.06 83 LEU A N 1
ATOM 662 C CA . LEU A 1 83 ? -7.453 34.531 6.797 1 78.06 83 LEU A CA 1
ATOM 663 C C . LEU A 1 83 ? -7.57 35.094 8.211 1 78.06 83 LEU A C 1
ATOM 665 O O . LEU A 1 83 ? -8.211 34.5 9.07 1 78.06 83 LEU A O 1
ATOM 669 N N . PRO A 1 84 ? -6.859 36.25 8.352 1 75.56 84 PRO A N 1
ATOM 670 C CA . PRO A 1 84 ? -6.945 36.844 9.68 1 75.56 84 PRO A CA 1
ATOM 671 C C . PRO A 1 84 ? -8.383 37.156 10.094 1 75.56 84 PRO A C 1
ATOM 673 O O . PRO A 1 84 ? -9.188 37.594 9.273 1 75.56 84 PRO A O 1
ATOM 676 N N . ASN A 1 85 ? -8.711 36.781 11.367 1 70.75 85 ASN A N 1
ATOM 677 C CA . ASN A 1 85 ? -9.992 37.094 11.984 1 70.75 85 ASN A CA 1
ATOM 678 C C . ASN A 1 85 ? -11.133 36.312 11.344 1 70.75 85 ASN A C 1
ATOM 680 O O . ASN A 1 85 ? -12.273 36.781 11.297 1 70.75 85 ASN A O 1
ATOM 684 N N . LYS A 1 86 ? -10.914 35.312 10.578 1 74.75 86 LYS A N 1
ATOM 685 C CA . LYS A 1 86 ? -11.953 34.438 10.023 1 74.75 86 LYS A CA 1
ATOM 686 C C . LYS A 1 86 ? -11.906 33.062 10.656 1 74.75 86 LYS A C 1
ATOM 688 O O . LYS A 1 86 ? -10.945 32.719 11.352 1 74.75 86 LYS A O 1
ATOM 693 N N . LEU A 1 87 ? -13.031 32.438 10.477 1 79.5 87 LEU A N 1
ATOM 694 C CA . LEU A 1 87 ? -13.141 31.062 11 1 79.5 87 LEU A CA 1
ATOM 695 C C . LEU A 1 87 ? -12.094 30.156 10.367 1 79.5 87 LEU A C 1
ATOM 697 O O . LEU A 1 87 ? -11.812 30.266 9.172 1 79.5 87 LEU A O 1
ATOM 701 N N . ALA A 1 88 ? -11.43 29.469 11.234 1 85.88 88 ALA A N 1
ATOM 702 C CA . ALA A 1 88 ? -10.461 28.484 10.758 1 85.88 88 ALA A CA 1
ATOM 703 C C . ALA A 1 88 ? -10.945 27.062 11.031 1 85.88 88 ALA A C 1
ATOM 705 O O . ALA A 1 88 ? -11.742 26.844 11.945 1 85.88 88 ALA A O 1
ATOM 706 N N . PHE A 1 89 ? -10.641 26.234 10.117 1 90.12 89 PHE A N 1
ATOM 707 C CA . PHE A 1 89 ? -10.922 24.812 10.289 1 90.12 89 PHE A CA 1
ATOM 708 C C . PHE A 1 89 ? -9.672 24.062 10.703 1 90.12 89 PHE A C 1
ATOM 710 O O . PHE A 1 89 ? -8.688 24.016 9.953 1 90.12 89 PHE A O 1
ATOM 717 N N . TYR A 1 90 ? -9.727 23.438 11.859 1 90.38 90 TYR A N 1
ATOM 718 C CA . TYR A 1 90 ? -8.594 22.703 12.398 1 90.38 90 TYR A CA 1
ATOM 719 C C . TYR A 1 90 ? -8.719 21.219 12.086 1 90.38 90 TYR A C 1
ATOM 721 O O . TYR A 1 90 ? -9.633 20.547 12.57 1 90.38 90 TYR A O 1
ATOM 729 N N . ALA A 1 91 ? -7.828 20.766 11.266 1 93 91 ALA A N 1
ATOM 730 C CA . ALA A 1 91 ? -7.855 19.359 10.852 1 93 91 ALA A CA 1
ATOM 731 C C . ALA A 1 91 ? -6.824 18.547 11.617 1 93 91 ALA A C 1
ATOM 733 O O . ALA A 1 91 ? -5.645 18.906 11.672 1 93 91 ALA A O 1
ATOM 734 N N . VAL A 1 92 ? -7.27 17.469 12.234 1 93.31 92 VAL A N 1
ATOM 735 C CA . VAL A 1 92 ? -6.398 16.484 12.859 1 93.31 92 VAL A CA 1
ATOM 736 C C . VAL A 1 92 ? -6.414 15.188 12.039 1 93.31 92 VAL A C 1
ATOM 738 O O . VAL A 1 92 ? -7.406 14.461 12.039 1 93.31 92 VAL A O 1
ATOM 741 N N . ALA A 1 93 ? -5.328 14.969 11.367 1 95.69 93 ALA A N 1
ATOM 742 C CA . ALA A 1 93 ? -5.242 13.773 10.531 1 95.69 93 ALA A CA 1
ATOM 743 C C . ALA A 1 93 ? -4.836 12.555 11.352 1 95.69 93 ALA A C 1
ATOM 745 O O . ALA A 1 93 ? -5.324 11.445 11.117 1 95.69 93 ALA A O 1
ATOM 746 N N . ASN A 1 94 ? -3.957 12.703 12.211 1 94.56 94 ASN A N 1
ATOM 747 C CA . ASN A 1 94 ? -3.51 11.688 13.156 1 94.56 94 ASN A CA 1
ATOM 748 C C . ASN A 1 94 ? -3.43 12.227 14.578 1 94.56 94 ASN A C 1
ATOM 750 O O . ASN A 1 94 ? -2.893 13.312 14.805 1 94.56 94 ASN A O 1
ATOM 754 N N . GLY A 1 95 ? -3.982 11.562 15.43 1 90.44 95 GLY A N 1
ATOM 755 C CA . GLY A 1 95 ? -4.051 11.945 16.828 1 90.44 95 GLY A CA 1
ATOM 756 C C . GLY A 1 95 ? -5.035 11.102 17.625 1 90.44 95 GLY A C 1
ATOM 757 O O . GLY A 1 95 ? -5.473 10.047 17.172 1 90.44 95 GLY A O 1
ATOM 758 N N . LYS A 1 96 ? -5.352 11.516 18.781 1 84.56 96 LYS A N 1
ATOM 759 C CA . LYS A 1 96 ? -6.258 10.773 19.656 1 84.56 96 LYS A CA 1
ATOM 760 C C . LYS A 1 96 ? -7.676 10.766 19.109 1 84.56 96 LYS A C 1
ATOM 762 O O . LYS A 1 96 ? -8.352 9.734 19.125 1 84.56 96 LYS A O 1
ATOM 767 N N . SER A 1 97 ? -8.086 11.891 18.594 1 85.81 97 SER A N 1
ATOM 768 C CA . SER A 1 97 ? -9.398 12.031 17.969 1 85.81 97 SER A CA 1
ATOM 769 C C . SER A 1 97 ? -9.297 12.75 16.625 1 85.81 97 SER A C 1
ATOM 771 O O . SER A 1 97 ? -9.578 13.945 16.531 1 85.81 97 SER A O 1
ATOM 773 N N . PRO A 1 98 ? -9.047 11.992 15.625 1 90.75 98 PRO A N 1
ATOM 774 C CA . PRO A 1 98 ? -8.93 12.617 14.305 1 90.75 98 PRO A CA 1
ATOM 775 C C . PRO A 1 98 ? -10.242 13.234 13.82 1 90.75 98 PRO A C 1
ATOM 777 O O . PRO A 1 98 ? -11.32 12.734 14.164 1 90.75 98 PRO A O 1
ATOM 780 N N . GLY A 1 99 ? -10.102 14.312 13.07 1 91.94 99 GLY A N 1
ATOM 781 C CA . GLY A 1 99 ? -11.281 15 12.562 1 91.94 99 GLY A CA 1
ATOM 782 C C . GLY A 1 99 ? -11.047 16.484 12.32 1 91.94 99 GLY A C 1
ATOM 783 O O . GLY A 1 99 ? -9.898 16.938 12.297 1 91.94 99 GLY A O 1
ATOM 784 N N . ILE A 1 100 ? -12.18 17.203 12.039 1 93.19 100 ILE A N 1
ATOM 785 C CA . ILE A 1 100 ? -12.109 18.641 11.773 1 93.19 100 ILE A CA 1
ATOM 786 C C . ILE A 1 100 ? -12.805 19.406 12.898 1 93.19 100 ILE A C 1
ATOM 788 O O . ILE A 1 100 ? -13.953 19.109 13.242 1 93.19 100 ILE A O 1
ATOM 792 N N . TYR A 1 101 ? -12.062 20.328 13.398 1 88.25 101 TYR A N 1
ATOM 793 C CA . TYR A 1 101 ? -12.555 21.141 14.508 1 88.25 101 TYR A CA 1
ATOM 794 C C . TYR A 1 101 ? -12.648 22.609 14.109 1 88.25 101 TYR A C 1
ATOM 796 O O . TYR A 1 101 ? -11.922 23.062 13.227 1 88.25 101 TYR A O 1
ATOM 804 N N . THR A 1 102 ? -13.57 23.312 14.727 1 84.31 102 THR A N 1
ATOM 805 C CA . THR A 1 102 ? -13.727 24.734 14.414 1 84.31 102 THR A CA 1
ATOM 806 C C . THR A 1 102 ? -13.07 25.594 15.484 1 84.31 102 THR A C 1
ATOM 808 O O . THR A 1 102 ? -13.023 26.812 15.359 1 84.31 102 THR A O 1
ATOM 811 N N . CYS A 1 103 ? -12.625 25.016 16.5 1 74.94 103 CYS A N 1
ATOM 812 C CA . CYS A 1 103 ? -11.922 25.75 17.547 1 74.94 103 CYS A CA 1
ATOM 813 C C . CYS A 1 103 ? -10.672 25.016 17.984 1 74.94 103 CYS A C 1
ATOM 815 O O . CYS A 1 103 ? -10.648 23.781 18 1 74.94 103 CYS A O 1
ATOM 817 N N . TYR A 1 104 ? -9.57 25.719 18.156 1 66.19 104 TYR A N 1
ATOM 818 C CA . TYR A 1 104 ? -8.32 25.094 18.547 1 66.19 104 TYR A CA 1
ATOM 819 C C . TYR A 1 104 ? -8.289 24.828 20.062 1 66.19 104 TYR A C 1
ATOM 821 O O . TYR A 1 104 ? -7.855 23.766 20.5 1 66.19 104 TYR A O 1
ATOM 829 N N . TYR A 1 105 ? -8.727 25.906 20.766 1 60.84 105 TYR A N 1
ATOM 830 C CA . TYR A 1 105 ? -8.648 25.812 22.219 1 60.84 105 TYR A CA 1
ATOM 831 C C . TYR A 1 105 ? -9.977 25.375 22.812 1 60.84 105 TYR A C 1
ATOM 833 O O . TYR A 1 105 ? -11.039 25.625 22.234 1 60.84 105 TYR A O 1
ATOM 841 N N . GLY A 1 106 ? -9.875 24.609 24.047 1 58.31 106 GLY A N 1
ATOM 842 C CA . GLY A 1 106 ? -11.047 24.203 24.812 1 58.31 106 GLY A CA 1
ATOM 843 C C . GLY A 1 106 ? -11.609 22.859 24.391 1 58.31 106 GLY A C 1
ATOM 844 O O . GLY A 1 106 ? -11.133 22.266 23.422 1 58.31 106 GLY A O 1
ATOM 845 N N . LYS A 1 107 ? -12.312 22.125 25.203 1 54.78 107 LYS A N 1
ATOM 846 C CA . LYS A 1 107 ? -13.125 20.969 24.828 1 54.78 107 LYS A CA 1
ATOM 847 C C . LYS A 1 107 ? -14.289 21.391 23.938 1 54.78 107 LYS A C 1
ATOM 849 O O . LYS A 1 107 ? -15.016 22.328 24.25 1 54.78 107 LYS A O 1
ATOM 854 N N . PRO A 1 108 ? -14.242 20.891 22.875 1 54.47 108 PRO A N 1
ATOM 855 C CA . PRO A 1 108 ? -13.516 19.797 22.219 1 54.47 108 PRO A CA 1
ATOM 856 C C . PRO A 1 108 ? -12.492 20.312 21.203 1 54.47 108 PRO A C 1
ATOM 858 O O . PRO A 1 108 ? -12.766 20.328 20 1 54.47 108 PRO A O 1
ATOM 861 N N . GLY A 1 109 ? -11.492 20.969 21.656 1 61.16 109 GLY A N 1
ATOM 862 C CA . GLY A 1 109 ? -10.523 21.594 20.766 1 61.16 109 GLY A CA 1
ATOM 863 C C . GLY A 1 109 ? -9.438 20.625 20.297 1 61.16 109 GLY A C 1
ATOM 864 O O . GLY A 1 109 ? -9.352 19.5 20.797 1 61.16 109 GLY A O 1
ATOM 865 N N . ALA A 1 110 ? -8.734 21.016 19.156 1 69.31 110 ALA A N 1
ATOM 866 C CA . ALA A 1 110 ? -7.75 20.172 18.484 1 69.31 110 ALA A CA 1
ATOM 867 C C . ALA A 1 110 ? -6.523 19.969 19.375 1 69.31 110 ALA A C 1
ATOM 869 O O . ALA A 1 110 ? -5.832 18.938 19.25 1 69.31 110 ALA A O 1
ATOM 870 N N . LYS A 1 111 ? -6.34 20.875 20.312 1 70.88 111 LYS A N 1
ATOM 871 C CA . LYS A 1 111 ? -5.086 20.859 21.047 1 70.88 111 LYS A CA 1
ATOM 872 C C . LYS A 1 111 ? -4.961 19.594 21.891 1 70.88 111 LYS A C 1
ATOM 874 O O . LYS A 1 111 ? -3.893 18.984 21.953 1 70.88 111 LYS A O 1
ATOM 879 N N . GLU A 1 112 ? -5.953 19.234 22.516 1 66.19 112 GLU A N 1
ATOM 880 C CA . GLU A 1 112 ? -5.941 18.062 23.406 1 66.19 112 GLU A CA 1
ATOM 881 C C . GLU A 1 112 ? -5.734 16.781 22.609 1 66.19 112 GLU A C 1
ATOM 883 O O . GLU A 1 112 ? -5.32 15.758 23.172 1 66.19 112 GLU A O 1
ATOM 888 N N . GLU A 1 113 ? -5.91 16.875 21.328 1 68.69 113 GLU A N 1
ATOM 889 C CA . GLU A 1 113 ? -5.891 15.672 20.5 1 68.69 113 GLU A CA 1
ATOM 890 C C . GLU A 1 113 ? -4.484 15.391 19.969 1 68.69 113 GLU A C 1
ATOM 892 O O . GLU A 1 113 ? -4.199 14.281 19.516 1 68.69 113 GLU A O 1
ATOM 897 N N . VAL A 1 114 ? -3.732 16.406 20.047 1 70.25 114 VAL A N 1
ATOM 898 C CA . VAL A 1 114 ? -2.418 16.266 19.438 1 70.25 114 VAL A CA 1
ATOM 899 C C . VAL A 1 114 ? -1.337 16.281 20.516 1 70.25 114 VAL A C 1
ATOM 901 O O . VAL A 1 114 ? -0.233 15.773 20.297 1 70.25 114 VAL A O 1
ATOM 904 N N . ASN A 1 115 ? -1.854 16.75 21.703 1 67.69 115 ASN A N 1
ATOM 905 C CA . ASN A 1 115 ? -0.872 16.812 22.781 1 67.69 115 ASN A CA 1
ATOM 906 C C . ASN A 1 115 ? -0.522 15.43 23.297 1 67.69 115 ASN A C 1
ATOM 908 O O . ASN A 1 115 ? -1.408 14.594 23.5 1 67.69 115 ASN A O 1
ATOM 912 N N . GLU A 1 116 ? 0.703 15.039 23.375 1 67.94 116 GLU A N 1
ATOM 913 C CA . GLU A 1 116 ? 1.254 13.805 23.938 1 67.94 116 GLU A CA 1
ATOM 914 C C . GLU A 1 116 ? 1.126 12.648 22.938 1 67.94 116 GLU A C 1
ATOM 916 O O . GLU A 1 116 ? 1.098 11.484 23.344 1 67.94 116 GLU A O 1
ATOM 921 N N . PHE A 1 117 ? 0.78 13.07 21.781 1 77.06 117 PHE A N 1
ATOM 922 C CA . PHE A 1 117 ? 0.729 12.078 20.719 1 77.06 117 PHE A CA 1
ATOM 923 C C . PHE A 1 117 ? 1.923 12.234 19.781 1 77.06 117 PHE A C 1
ATOM 925 O O . PHE A 1 117 ? 1.958 13.141 18.953 1 77.06 117 PHE A O 1
ATOM 932 N N . SER A 1 118 ? 2.975 11.539 19.906 1 81.81 118 SER A N 1
ATOM 933 C CA . SER A 1 118 ? 4.238 11.672 19.188 1 81.81 118 SER A CA 1
ATOM 934 C C . SER A 1 118 ? 4.02 11.711 17.672 1 81.81 118 SER A C 1
ATOM 936 O O . SER A 1 118 ? 4.715 12.438 16.969 1 81.81 118 SER A O 1
ATOM 938 N N . GLY A 1 119 ? 2.982 11.062 17.141 1 90.75 119 GLY A N 1
ATOM 939 C CA . GLY A 1 119 ? 2.738 11.023 15.703 1 90.75 119 GLY A CA 1
ATOM 940 C C . GLY A 1 119 ? 1.57 11.891 15.273 1 90.75 119 GLY A C 1
ATOM 941 O O . GLY A 1 119 ? 1.01 11.688 14.188 1 90.75 119 GLY A O 1
ATOM 942 N N . ALA A 1 120 ? 1.394 12.891 16.047 1 91.88 120 ALA A N 1
ATOM 943 C CA . ALA A 1 120 ? 0.241 13.742 15.75 1 91.88 120 ALA A CA 1
ATOM 944 C C . ALA A 1 120 ? 0.47 14.562 14.484 1 91.88 120 ALA A C 1
ATOM 946 O O . ALA A 1 120 ? 1.588 15.008 14.219 1 91.88 120 ALA A O 1
ATOM 947 N N . CYS A 1 121 ? -0.599 14.711 13.75 1 93.81 121 CYS A N 1
ATOM 948 C CA . CYS A 1 121 ? -0.593 15.516 12.539 1 93.81 121 CYS A CA 1
ATOM 949 C C . CYS A 1 121 ? -1.84 16.391 12.453 1 93.81 121 CYS A C 1
ATOM 951 O O . CYS A 1 121 ? -2.957 15.875 12.375 1 93.81 121 CYS A O 1
ATOM 953 N N . HIS A 1 122 ? -1.573 17.719 12.492 1 92.62 122 HIS A N 1
ATOM 954 C CA . HIS A 1 122 ? -2.695 18.641 12.43 1 92.62 122 HIS A CA 1
ATOM 955 C C . HIS A 1 122 ? -2.307 19.922 11.703 1 92.62 122 HIS A C 1
ATOM 957 O O . HIS A 1 122 ? -1.121 20.25 11.586 1 92.62 122 HIS A O 1
ATOM 963 N N . GLN A 1 123 ? -3.324 20.562 11.18 1 91.75 123 GLN A N 1
ATOM 964 C CA . GLN A 1 123 ? -3.16 21.859 10.516 1 91.75 123 GLN A CA 1
ATOM 965 C C . GLN A 1 123 ? -4.488 22.594 10.43 1 91.75 123 GLN A C 1
ATOM 967 O O . GLN A 1 123 ? -5.555 22 10.57 1 91.75 123 GLN A O 1
ATOM 972 N N . HIS A 1 124 ? -4.422 23.891 10.328 1 90.94 124 HIS A N 1
ATOM 973 C CA . HIS A 1 124 ? -5.641 24.688 10.188 1 90.94 124 HIS A CA 1
ATOM 974 C C . HIS A 1 124 ? -5.75 25.281 8.789 1 90.94 124 HIS A C 1
ATOM 976 O O . HIS A 1 124 ? -4.738 25.594 8.156 1 90.94 124 HIS A O 1
ATOM 982 N N . PHE A 1 125 ? -6.996 25.484 8.359 1 91.5 125 PHE A N 1
ATOM 983 C CA . PHE A 1 125 ? -7.258 25.859 6.977 1 91.5 125 PHE A CA 1
ATOM 984 C C . PHE A 1 125 ? -8.352 26.906 6.895 1 91.5 125 PHE A C 1
ATOM 986 O O . PHE A 1 125 ? -9.094 27.109 7.859 1 91.5 125 PHE A O 1
ATOM 993 N N . ARG A 1 126 ? -8.383 27.516 5.695 1 87.38 126 ARG A N 1
ATOM 994 C CA . ARG A 1 126 ? -9.359 28.562 5.418 1 87.38 126 ARG A CA 1
ATOM 995 C C . ARG A 1 126 ? -10.742 27.969 5.172 1 87.38 126 ARG A C 1
ATOM 997 O O . ARG A 1 126 ? -11.758 28.594 5.484 1 87.38 126 ARG A O 1
ATOM 1004 N N . THR A 1 127 ? -10.773 26.781 4.57 1 90.62 127 THR A N 1
ATOM 1005 C CA . THR A 1 127 ? -12.047 26.156 4.223 1 90.62 127 THR A CA 1
ATOM 1006 C C . THR A 1 127 ? -12.109 24.719 4.73 1 90.62 127 THR A C 1
ATOM 1008 O O . THR A 1 127 ? -11.07 24.094 4.945 1 90.62 127 THR A O 1
ATOM 1011 N N . ARG A 1 128 ? -13.375 24.25 4.891 1 92.75 128 ARG A N 1
ATOM 1012 C CA . ARG A 1 128 ? -13.586 22.875 5.301 1 92.75 128 ARG A CA 1
ATOM 1013 C C . ARG A 1 128 ? -13.062 21.906 4.25 1 92.75 128 ARG A C 1
ATOM 1015 O O . ARG A 1 128 ? -12.531 20.844 4.586 1 92.75 128 ARG A O 1
ATOM 1022 N N . ALA A 1 129 ? -13.211 22.281 3.002 1 94.56 129 ALA A N 1
ATOM 1023 C CA . ALA A 1 129 ? -12.758 21.422 1.903 1 94.56 129 ALA A CA 1
ATOM 1024 C C . ALA A 1 129 ? -11.25 21.203 1.967 1 94.56 129 ALA A C 1
ATOM 1026 O O . ALA A 1 129 ? -10.773 20.094 1.756 1 94.56 129 ALA A O 1
ATOM 1027 N N . GLN A 1 130 ? -10.547 22.203 2.287 1 94.06 130 GLN A N 1
ATOM 1028 C CA . GLN A 1 130 ? -9.094 22.094 2.412 1 94.06 130 GLN A CA 1
ATOM 1029 C C . GLN A 1 130 ? -8.711 21.203 3.598 1 94.06 130 GLN A C 1
ATOM 1031 O O . GLN A 1 130 ? -7.762 20.422 3.512 1 94.06 130 GLN A O 1
ATOM 1036 N N . ALA A 1 131 ? -9.438 21.328 4.641 1 94.44 131 ALA A N 1
ATOM 1037 C CA . ALA A 1 131 ? -9.195 20.516 5.828 1 94.44 131 ALA A CA 1
ATOM 1038 C C . ALA A 1 131 ? -9.445 19.031 5.535 1 94.44 131 ALA A C 1
ATOM 1040 O O . ALA A 1 131 ? -8.656 18.172 5.93 1 94.44 131 ALA A O 1
ATOM 1041 N N . GLU A 1 132 ? -10.508 18.797 4.828 1 96.5 132 GLU A N 1
ATOM 1042 C CA . GLU A 1 132 ? -10.828 17.422 4.438 1 96.5 132 GLU A CA 1
ATOM 1043 C C . GLU A 1 132 ? -9.75 16.844 3.525 1 96.5 132 GLU A C 1
ATOM 1045 O O . GLU A 1 132 ? -9.344 15.695 3.697 1 96.5 132 GLU A O 1
ATOM 1050 N N . ALA A 1 133 ? -9.344 17.609 2.596 1 96.81 133 ALA A N 1
ATOM 1051 C CA . ALA A 1 133 ? -8.312 17.172 1.666 1 96.81 133 ALA A CA 1
ATOM 1052 C C . ALA A 1 133 ? -7.016 16.828 2.404 1 96.81 133 ALA A C 1
ATOM 1054 O O . ALA A 1 133 ? -6.336 15.859 2.068 1 96.81 133 ALA A O 1
ATOM 1055 N N . PHE A 1 134 ? -6.746 17.609 3.383 1 95.94 134 PHE A N 1
ATOM 1056 C CA . PHE A 1 134 ? -5.559 17.406 4.203 1 95.94 134 PHE A CA 1
ATOM 1057 C C . PHE A 1 134 ? -5.586 16.047 4.867 1 95.94 134 PHE A C 1
ATOM 1059 O O . PHE A 1 134 ? -4.598 15.305 4.828 1 95.94 134 PHE A O 1
ATOM 1066 N N . ILE A 1 135 ? -6.66 15.695 5.398 1 97.44 135 ILE A N 1
ATOM 1067 C CA . ILE A 1 135 ? -6.812 14.422 6.094 1 97.44 135 ILE A CA 1
ATOM 1068 C C . ILE A 1 135 ? -6.703 13.273 5.09 1 97.44 135 ILE A C 1
ATOM 1070 O O . ILE A 1 135 ? -6.043 12.266 5.355 1 97.44 135 ILE A O 1
ATOM 1074 N N . GLU A 1 136 ? -7.363 13.445 3.941 1 98 136 GLU A N 1
ATOM 1075 C CA . GLU A 1 136 ? -7.297 12.43 2.895 1 98 136 GLU A CA 1
ATOM 1076 C C . GLU A 1 136 ? -5.871 12.258 2.381 1 98 136 GLU A C 1
ATOM 1078 O O . GLU A 1 136 ? -5.426 11.141 2.131 1 98 136 GLU A O 1
ATOM 1083 N N . ASP A 1 137 ? -5.18 13.328 2.24 1 97.94 137 ASP A N 1
ATOM 1084 C CA . ASP A 1 137 ? -3.779 13.273 1.834 1 97.94 137 ASP A CA 1
ATOM 1085 C C . ASP A 1 137 ? -2.955 12.445 2.814 1 97.94 137 ASP A C 1
ATOM 1087 O O . ASP A 1 137 ? -2.111 11.648 2.404 1 97.94 137 ASP A O 1
ATOM 1091 N N . TRP A 1 138 ? -3.219 12.727 4.004 1 98.25 138 TRP A N 1
ATOM 1092 C CA . TRP A 1 138 ? -2.459 12.023 5.035 1 98.25 138 TRP A CA 1
ATOM 1093 C C . TRP A 1 138 ? -2.715 10.523 4.969 1 98.25 138 TRP A C 1
ATOM 1095 O O . TRP A 1 138 ? -1.775 9.727 4.996 1 98.25 138 TRP A O 1
ATOM 1105 N N . LYS A 1 139 ? -3.982 10.164 4.898 1 98.44 139 LYS A N 1
ATOM 1106 C CA . LYS A 1 139 ? -4.348 8.758 4.832 1 98.44 139 LYS A CA 1
ATOM 1107 C C . LYS A 1 139 ? -3.717 8.078 3.621 1 98.44 139 LYS A C 1
ATOM 1109 O O . LYS A 1 139 ? -3.164 6.98 3.734 1 98.44 139 LYS A O 1
ATOM 1114 N N . ASP A 1 140 ? -3.803 8.734 2.52 1 98.5 140 ASP A N 1
ATOM 1115 C CA . ASP A 1 140 ? -3.232 8.188 1.293 1 98.5 140 ASP A CA 1
ATOM 1116 C C . ASP A 1 140 ? -1.717 8.047 1.409 1 98.5 140 ASP A C 1
ATOM 1118 O O . ASP A 1 140 ? -1.154 7.016 1.033 1 98.5 140 ASP A O 1
ATOM 1122 N N . SER A 1 141 ? -1.106 9.047 1.903 1 98.5 141 SER A N 1
ATOM 1123 C CA . SER A 1 141 ? 0.349 9.039 2.016 1 98.5 141 SER A CA 1
ATOM 1124 C C . SER A 1 141 ? 0.821 7.953 2.979 1 98.5 141 SER A C 1
ATOM 1126 O O . SER A 1 141 ? 1.789 7.242 2.697 1 98.5 141 SER A O 1
ATOM 1128 N N . TYR A 1 142 ? 0.128 7.871 4.094 1 98.5 142 TYR A N 1
ATOM 1129 C CA . TYR A 1 142 ? 0.501 6.84 5.055 1 98.5 142 TYR A CA 1
ATOM 1130 C C . TYR A 1 142 ? 0.38 5.449 4.438 1 98.5 142 TYR A C 1
ATOM 1132 O O . TYR A 1 142 ? 1.286 4.625 4.57 1 98.5 142 TYR A O 1
ATOM 1140 N N . ALA A 1 143 ? -0.707 5.203 3.787 1 98.69 143 ALA A N 1
ATOM 1141 C CA . ALA A 1 143 ? -0.918 3.924 3.111 1 98.69 143 ALA A CA 1
ATOM 1142 C C . ALA A 1 143 ? 0.149 3.684 2.049 1 98.69 143 ALA A C 1
ATOM 1144 O O . ALA A 1 143 ? 0.65 2.564 1.905 1 98.69 143 ALA A O 1
ATOM 1145 N N . ASP A 1 144 ? 0.475 4.73 1.335 1 98.56 144 ASP A N 1
ATOM 1146 C CA . ASP A 1 144 ? 1.479 4.617 0.282 1 98.56 144 ASP A CA 1
ATOM 1147 C C . ASP A 1 144 ? 2.84 4.238 0.86 1 98.56 144 ASP A C 1
ATOM 1149 O O . ASP A 1 144 ? 3.586 3.465 0.252 1 98.56 144 ASP A O 1
ATOM 1153 N N . ILE A 1 145 ? 3.113 4.801 1.907 1 98.31 145 ILE A N 1
ATOM 1154 C CA . ILE A 1 145 ? 4.406 4.539 2.531 1 98.31 145 ILE A CA 1
ATOM 1155 C C . ILE A 1 145 ? 4.477 3.08 2.979 1 98.31 145 ILE A C 1
ATOM 1157 O O . ILE A 1 145 ? 5.492 2.412 2.783 1 98.31 145 ILE A O 1
ATOM 1161 N N . TRP A 1 146 ? 3.432 2.648 3.51 1 98.38 146 TRP A N 1
ATOM 1162 C CA . TRP A 1 146 ? 3.389 1.242 3.895 1 98.38 146 TRP A CA 1
ATOM 1163 C C . TRP A 1 146 ? 3.523 0.34 2.672 1 98.38 146 TRP A C 1
ATOM 1165 O O . TRP A 1 146 ? 4.227 -0.672 2.713 1 98.38 146 TRP A O 1
ATOM 1175 N N . ARG A 1 147 ? 2.822 0.642 1.646 1 98.62 147 ARG A N 1
ATOM 1176 C CA . ARG A 1 147 ? 2.945 -0.142 0.42 1 98.62 147 ARG A CA 1
ATOM 1177 C C . ARG A 1 147 ? 4.402 -0.244 -0.021 1 98.62 147 ARG A C 1
ATOM 1179 O O . ARG A 1 147 ? 4.883 -1.332 -0.339 1 98.62 147 ARG A O 1
ATOM 1186 N N . SER A 1 148 ? 5.055 0.876 -0.008 1 98.38 148 SER A N 1
ATOM 1187 C CA . SER A 1 148 ? 6.449 0.922 -0.435 1 98.38 148 SER A CA 1
ATOM 1188 C C . SER A 1 148 ? 7.34 0.097 0.489 1 98.38 148 SER A C 1
ATOM 1190 O O . SER A 1 148 ? 8.203 -0.648 0.025 1 98.38 148 SER A O 1
ATOM 1192 N N . ALA A 1 149 ? 7.113 0.264 1.747 1 97.94 149 ALA A N 1
ATOM 1193 C CA . ALA A 1 149 ? 7.91 -0.465 2.73 1 97.94 149 ALA A CA 1
ATOM 1194 C C . ALA A 1 149 ? 7.719 -1.972 2.58 1 97.94 149 ALA A C 1
ATOM 1196 O O . ALA A 1 149 ? 8.688 -2.732 2.633 1 97.94 149 ALA A O 1
ATOM 1197 N N . ILE A 1 150 ? 6.527 -2.354 2.367 1 98.12 150 ILE A N 1
ATOM 1198 C CA . ILE A 1 150 ? 6.207 -3.768 2.203 1 98.12 150 ILE A CA 1
ATOM 1199 C C . ILE A 1 150 ? 6.848 -4.293 0.92 1 98.12 150 ILE A C 1
ATOM 1201 O O . ILE A 1 150 ? 7.48 -5.352 0.924 1 98.12 150 ILE A O 1
ATOM 1205 N N . ARG A 1 151 ? 6.672 -3.576 -0.126 1 98.38 151 ARG A N 1
ATOM 1206 C CA . ARG A 1 151 ? 7.246 -3.994 -1.401 1 98.38 151 ARG A CA 1
ATOM 1207 C C . ARG A 1 151 ? 8.758 -4.145 -1.298 1 98.38 151 ARG A C 1
ATOM 1209 O O . ARG A 1 151 ? 9.336 -5.094 -1.839 1 98.38 151 ARG A O 1
ATOM 1216 N N . GLU A 1 152 ? 9.375 -3.26 -0.59 1 97.81 152 GLU A N 1
ATOM 1217 C CA . GLU A 1 152 ? 10.82 -3.33 -0.384 1 97.81 152 GLU A CA 1
ATOM 1218 C C . GLU A 1 152 ? 11.203 -4.547 0.457 1 97.81 152 GLU A C 1
ATOM 1220 O O . GLU A 1 152 ? 12.195 -5.219 0.175 1 97.81 152 GLU A O 1
ATOM 1225 N N . ALA A 1 153 ? 10.461 -4.758 1.454 1 97.5 153 ALA A N 1
ATOM 1226 C CA . ALA A 1 153 ? 10.719 -5.918 2.305 1 97.5 153 ALA A CA 1
ATOM 1227 C C . ALA A 1 153 ? 10.602 -7.215 1.509 1 97.5 153 ALA A C 1
ATOM 1229 O O . ALA A 1 153 ? 11.398 -8.133 1.692 1 97.5 153 ALA A O 1
ATOM 1230 N N . LEU A 1 154 ? 9.609 -7.281 0.681 1 97.5 154 LEU A N 1
ATOM 1231 C CA . LEU A 1 154 ? 9.43 -8.453 -0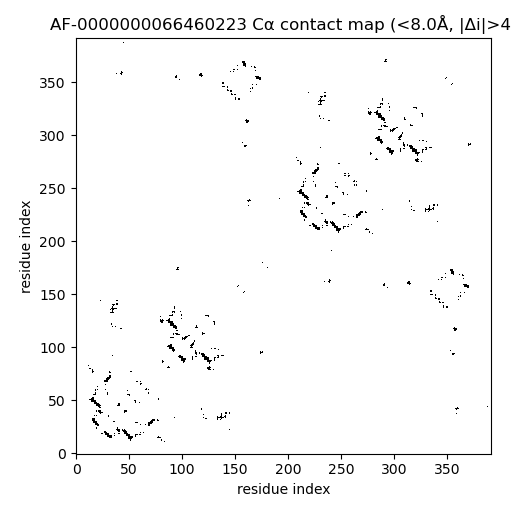.164 1 97.5 154 LEU A CA 1
ATOM 1232 C C . LEU A 1 154 ? 10.633 -8.648 -1.084 1 97.5 154 LEU A C 1
ATOM 1234 O O . LEU A 1 154 ? 11.039 -9.781 -1.348 1 97.5 154 LEU A O 1
ATOM 1238 N N . ASP A 1 155 ? 11.172 -7.59 -1.578 1 97 155 ASP A N 1
ATOM 1239 C CA . ASP A 1 155 ? 12.383 -7.656 -2.393 1 97 155 ASP A CA 1
ATOM 1240 C C . ASP A 1 155 ? 13.555 -8.219 -1.593 1 97 155 ASP A C 1
ATOM 1242 O O . ASP A 1 155 ? 14.453 -8.852 -2.156 1 97 155 ASP A O 1
ATOM 1246 N N . GLN A 1 156 ? 13.5 -7.996 -0.296 1 95.38 156 GLN A N 1
ATOM 1247 C CA . GLN A 1 156 ? 14.57 -8.453 0.58 1 95.38 156 GLN A CA 1
ATOM 1248 C C . GLN A 1 156 ? 14.328 -9.891 1.039 1 95.38 156 GLN A C 1
ATOM 1250 O O . GLN A 1 156 ? 15.141 -10.453 1.782 1 95.38 156 GLN A O 1
ATOM 1255 N N . GLY A 1 157 ? 13.211 -10.469 0.657 1 94 157 GLY A N 1
ATOM 1256 C CA . GLY A 1 157 ? 12.992 -11.883 0.912 1 94 157 GLY A CA 1
ATOM 1257 C C . GLY A 1 157 ? 11.938 -12.141 1.971 1 94 157 GLY A C 1
ATOM 1258 O O . GLY A 1 157 ? 11.57 -13.289 2.225 1 94 157 GLY A O 1
ATOM 1259 N N . PHE A 1 158 ? 11.445 -11.086 2.609 1 95.31 158 PHE A N 1
ATOM 1260 C CA . PHE A 1 158 ? 10.391 -11.258 3.596 1 95.31 158 PHE A CA 1
ATOM 1261 C C . PHE A 1 158 ? 9.141 -11.852 2.953 1 95.31 158 PHE A C 1
ATOM 1263 O O . PHE A 1 158 ? 8.852 -11.578 1.788 1 95.31 158 PHE A O 1
ATOM 1270 N N . ARG A 1 159 ? 8.484 -12.656 3.744 1 94.81 159 ARG A N 1
ATOM 1271 C CA . ARG A 1 159 ? 7.242 -13.258 3.27 1 94.81 159 ARG A CA 1
ATOM 1272 C C . ARG A 1 159 ? 6.266 -13.477 4.418 1 94.81 159 ARG A C 1
ATOM 1274 O O . ARG A 1 159 ? 6.598 -13.227 5.582 1 94.81 159 ARG A O 1
ATOM 1281 N N . THR A 1 160 ? 5.047 -13.812 3.982 1 93.25 160 THR A N 1
ATOM 1282 C CA . THR A 1 160 ? 4.004 -14.094 4.965 1 93.25 160 THR A CA 1
ATOM 1283 C C . THR A 1 160 ? 3.646 -15.578 4.953 1 93.25 160 THR A C 1
ATOM 1285 O O . THR A 1 160 ? 3.689 -16.219 3.904 1 93.25 160 THR A O 1
ATOM 1288 N N . VAL A 1 161 ? 3.213 -16.109 6.059 1 86.31 161 VAL A N 1
ATOM 1289 C CA . VAL A 1 161 ? 2.953 -17.547 6.156 1 86.31 161 VAL A CA 1
ATOM 1290 C C . VAL A 1 161 ? 1.495 -17.844 5.801 1 86.31 161 VAL A C 1
ATOM 1292 O O . VAL A 1 161 ? 1.199 -18.812 5.105 1 86.31 161 VAL A O 1
ATOM 1295 N N . ASP A 1 162 ? 0.569 -17.047 6.215 1 89.12 162 ASP A N 1
ATOM 1296 C CA . ASP A 1 162 ? -0.83 -17.438 6.086 1 89.12 162 ASP A CA 1
ATOM 1297 C C . ASP A 1 162 ? -1.603 -16.453 5.219 1 89.12 162 ASP A C 1
ATOM 1299 O O . ASP A 1 162 ? -2.803 -16.625 4.992 1 89.12 162 ASP A O 1
ATOM 1303 N N . MET A 1 163 ? -1.043 -15.453 4.73 1 93.69 163 MET A N 1
ATOM 1304 C CA . MET A 1 163 ? -1.622 -14.492 3.799 1 93.69 163 MET A CA 1
ATOM 1305 C C . MET A 1 163 ? -2.719 -13.672 4.473 1 93.69 163 MET A C 1
ATOM 1307 O O . MET A 1 163 ? -3.539 -13.055 3.795 1 93.69 163 MET A O 1
ATOM 1311 N N . LYS A 1 164 ? -2.811 -13.742 5.762 1 93.56 164 LYS A N 1
ATOM 1312 C CA . LYS A 1 164 ? -3.826 -12.953 6.457 1 93.56 164 LYS A CA 1
ATOM 1313 C C . LYS A 1 164 ? -3.447 -11.477 6.496 1 93.56 164 LYS A C 1
ATOM 1315 O O . LYS A 1 164 ? -2.275 -11.141 6.668 1 93.56 164 LYS A O 1
ATOM 1320 N N . ILE A 1 165 ? -4.395 -10.742 6.32 1 95.75 165 ILE A N 1
ATOM 1321 C CA . ILE A 1 165 ? -4.238 -9.297 6.414 1 95.75 165 ILE A CA 1
ATOM 1322 C C . ILE A 1 165 ? -4.875 -8.789 7.707 1 95.75 165 ILE A C 1
ATOM 1324 O O . ILE A 1 165 ? -6.098 -8.641 7.793 1 95.75 165 ILE A O 1
ATOM 1328 N N . GLU A 1 166 ? -4.039 -8.508 8.648 1 95.25 166 GLU A N 1
ATOM 1329 C CA . GLU A 1 166 ? -4.496 -8.016 9.945 1 95.25 166 GLU A CA 1
ATOM 1330 C C . GLU A 1 166 ? -3.961 -6.617 10.227 1 95.25 166 GLU A C 1
ATOM 1332 O O . GLU A 1 166 ? -2.891 -6.461 10.82 1 95.25 166 GLU A O 1
ATOM 1337 N N . VAL A 1 167 ? -4.727 -5.652 9.93 1 96.44 167 VAL A N 1
ATOM 1338 C CA . VAL A 1 167 ? -4.289 -4.266 10.031 1 96.44 167 VAL A CA 1
ATOM 1339 C C . VAL A 1 167 ? -4.051 -3.906 11.5 1 96.44 167 VAL A C 1
ATOM 1341 O O . VAL A 1 167 ? -3.301 -2.977 11.797 1 96.44 167 VAL A O 1
ATOM 1344 N N . GLY A 1 168 ? -4.727 -4.594 12.398 1 94.94 168 GLY A N 1
ATOM 1345 C CA . GLY A 1 168 ? -4.555 -4.387 13.828 1 94.94 168 GLY A CA 1
ATOM 1346 C C . GLY A 1 168 ? -3.133 -4.617 14.297 1 94.94 168 GLY A C 1
ATOM 1347 O O . GLY A 1 168 ? -2.768 -4.227 15.406 1 94.94 168 GLY A O 1
ATOM 1348 N N . ASP A 1 169 ? -2.344 -5.234 13.523 1 93.19 169 ASP A N 1
ATOM 1349 C CA . ASP A 1 169 ? -0.938 -5.445 13.852 1 93.19 169 ASP A CA 1
ATOM 1350 C C . ASP A 1 169 ? -0.148 -4.145 13.758 1 93.19 169 ASP A C 1
ATOM 1352 O O . ASP A 1 169 ? 0.94 -4.027 14.32 1 93.19 169 ASP A O 1
ATOM 1356 N N . ILE A 1 170 ? -0.73 -3.088 12.984 1 94.44 170 ILE A N 1
ATOM 1357 C CA . ILE A 1 170 ? 0.093 -1.901 12.781 1 94.44 170 ILE A CA 1
ATOM 1358 C C . ILE A 1 170 ? -0.713 -0.648 13.117 1 94.44 170 ILE A C 1
ATOM 1360 O O . ILE A 1 170 ? -0.147 0.435 13.281 1 94.44 170 ILE A O 1
ATOM 1364 N N . LEU A 1 171 ? -1.986 -0.744 13.234 1 95.5 171 LEU A N 1
ATOM 1365 C CA . LEU A 1 171 ? -2.867 0.366 13.578 1 95.5 171 LEU A CA 1
ATOM 1366 C C . LEU A 1 171 ? -3.766 0.001 14.758 1 95.5 171 LEU A C 1
ATOM 1368 O O . LEU A 1 171 ? -4.004 -1.181 15.016 1 95.5 171 LEU A O 1
ATOM 1372 N N . SER A 1 172 ? -4.219 1.046 15.438 1 93.25 172 SER A N 1
ATOM 1373 C CA . SER A 1 172 ? -5.168 0.854 16.531 1 93.25 172 SER A CA 1
ATOM 1374 C C . SER A 1 172 ? -6.219 1.96 16.547 1 93.25 172 SER A C 1
ATOM 1376 O O . SER A 1 172 ? -6.016 3.027 15.969 1 93.25 172 SER A O 1
ATOM 1378 N N . LEU A 1 173 ? -7.32 1.644 17.172 1 90.69 173 LEU A N 1
ATOM 1379 C CA . LEU A 1 173 ? -8.32 2.686 17.375 1 90.69 173 LEU A CA 1
ATOM 1380 C C . LEU A 1 173 ? -7.918 3.619 18.5 1 90.69 173 LEU A C 1
ATOM 1382 O O . LEU A 1 173 ? -7.402 3.17 19.531 1 90.69 173 LEU A O 1
ATOM 1386 N N . PRO A 1 174 ? -8.07 4.859 18.203 1 77 174 PRO A N 1
ATOM 1387 C CA . PRO A 1 174 ? -7.719 5.789 19.266 1 77 174 PRO A CA 1
ATOM 1388 C C . PRO A 1 174 ? -8.578 5.605 20.516 1 77 174 PRO A C 1
ATOM 1390 O O . PRO A 1 174 ? -9.719 5.148 20.422 1 77 174 PRO A O 1
ATOM 1393 N N . GLU A 1 175 ? -7.949 5.352 21.766 1 64.69 175 GLU A N 1
ATOM 1394 C CA . GLU A 1 175 ? -8.68 5.215 23.031 1 64.69 175 GLU A CA 1
ATOM 1395 C C . GLU A 1 175 ? -9.742 6.301 23.172 1 64.69 175 GLU A C 1
ATOM 1397 O O . GLU A 1 175 ? -9.438 7.492 23.062 1 64.69 175 GLU A O 1
ATOM 1402 N N . SER A 1 176 ? -10.734 6.258 22.422 1 52.34 176 SER A N 1
ATOM 1403 C CA . SER A 1 176 ? -11.766 7.258 22.703 1 52.34 176 SER A CA 1
ATOM 1404 C C . SER A 1 176 ? -12.102 7.293 24.188 1 52.34 176 SER A C 1
ATOM 1406 O O . SER A 1 176 ? -12.055 6.262 24.859 1 52.34 176 SER A O 1
ATOM 1408 N N . ASP A 1 177 ? -11.859 8.273 24.906 1 44.47 177 ASP A N 1
ATOM 1409 C CA . ASP A 1 177 ? -12.391 8.359 26.266 1 44.47 177 ASP A CA 1
ATOM 1410 C C . ASP A 1 177 ? -13.734 7.641 26.375 1 44.47 177 ASP A C 1
ATOM 1412 O O . ASP A 1 177 ? -14.047 7.031 27.406 1 44.47 177 ASP A O 1
ATOM 1416 N N . ASP A 1 178 ? -14.883 8.242 25.828 1 40.47 178 ASP A N 1
ATOM 1417 C CA . ASP A 1 178 ? -16.219 7.781 26.188 1 40.47 178 ASP A CA 1
ATOM 1418 C C . ASP A 1 178 ? -16.438 6.336 25.75 1 40.47 178 ASP A C 1
ATOM 1420 O O . ASP A 1 178 ? -15.688 5.816 24.922 1 40.47 178 ASP A O 1
ATOM 1424 N N . ILE A 1 179 ? -17.875 5.707 25.656 1 37.44 179 ILE A N 1
ATOM 1425 C CA . ILE A 1 179 ? -18.875 4.641 25.688 1 37.44 179 ILE A CA 1
ATOM 1426 C C . ILE A 1 179 ? -18.797 3.812 24.422 1 37.44 179 ILE A C 1
ATOM 1428 O O . ILE A 1 179 ? -19.453 2.781 24.281 1 37.44 179 ILE A O 1
ATOM 1432 N N . LEU A 1 180 ? -18.359 4.234 23.188 1 36.69 180 LEU A N 1
ATOM 1433 C CA . LEU A 1 180 ? -18.812 3.504 22 1 36.69 180 LEU A CA 1
ATOM 1434 C C . LEU A 1 180 ? -17.891 2.326 21.703 1 36.69 180 LEU A C 1
ATOM 1436 O O . LEU A 1 180 ? -17.875 1.817 20.578 1 36.69 180 LEU A O 1
ATOM 1440 N N . ASP A 1 181 ? -17.094 1.904 22.422 1 38.12 181 ASP A N 1
ATOM 1441 C CA . ASP A 1 181 ? -16.25 0.716 22.391 1 38.12 181 ASP A CA 1
ATOM 1442 C C . ASP A 1 181 ? -17.062 -0.526 22.016 1 38.12 181 ASP A C 1
ATOM 1444 O O . ASP A 1 181 ? -16.484 -1.541 21.609 1 38.12 181 ASP A O 1
ATOM 1448 N N . GLY A 1 182 ? -18.266 -0.695 22.625 1 33.53 182 GLY A N 1
ATOM 1449 C CA . GLY A 1 182 ? -19.125 -1.866 22.531 1 33.53 182 GLY A CA 1
ATOM 1450 C C . GLY A 1 182 ? -19.547 -2.201 21.109 1 33.53 182 GLY A C 1
ATOM 1451 O O . GLY A 1 182 ? -19.734 -3.371 20.781 1 33.53 182 GLY A O 1
ATOM 1452 N N . LEU A 1 183 ? -19.953 -1.249 20.266 1 34.19 183 LEU A N 1
ATOM 1453 C CA . LEU A 1 183 ? -20.656 -1.521 19.031 1 34.19 183 LEU A CA 1
ATOM 1454 C C . LEU A 1 183 ? -19.688 -1.967 17.938 1 34.19 183 LEU A C 1
ATOM 1456 O O . LEU A 1 183 ? -20.047 -2.781 17.078 1 34.19 183 LEU A O 1
ATOM 1460 N N . LYS A 1 184 ? -18.516 -1.374 17.766 1 36.81 184 LYS A N 1
ATOM 1461 C CA . LYS A 1 184 ? -17.766 -1.579 16.531 1 36.81 184 LYS A CA 1
ATOM 1462 C C . LYS A 1 184 ? -16.953 -2.871 16.594 1 36.81 184 LYS A C 1
ATOM 1464 O O . LYS A 1 184 ? -16.391 -3.309 15.594 1 36.81 184 LYS A O 1
ATOM 1469 N N . MET A 1 185 ? -16.703 -3.447 17.688 1 33.62 185 MET A N 1
ATOM 1470 C CA . MET A 1 185 ? -16.078 -4.766 17.75 1 33.62 185 MET A CA 1
ATOM 1471 C C . MET A 1 185 ? -16.969 -5.824 17.109 1 33.62 185 MET A C 1
ATOM 1473 O O . MET A 1 185 ? -16.5 -6.914 16.766 1 33.62 185 MET A O 1
ATOM 1477 N N . ASP A 1 186 ? -18.266 -5.66 17.156 1 35.25 186 ASP A N 1
ATOM 1478 C CA . ASP A 1 186 ? -19.203 -6.617 16.578 1 35.25 186 ASP A CA 1
ATOM 1479 C C . ASP A 1 186 ? -19.141 -6.59 15.047 1 35.25 186 ASP A C 1
ATOM 1481 O O . ASP A 1 186 ? -19.391 -7.605 14.391 1 35.25 186 ASP A O 1
ATOM 1485 N N . LYS A 1 187 ? -18.984 -5.414 14.375 1 36.59 187 LYS A N 1
ATOM 1486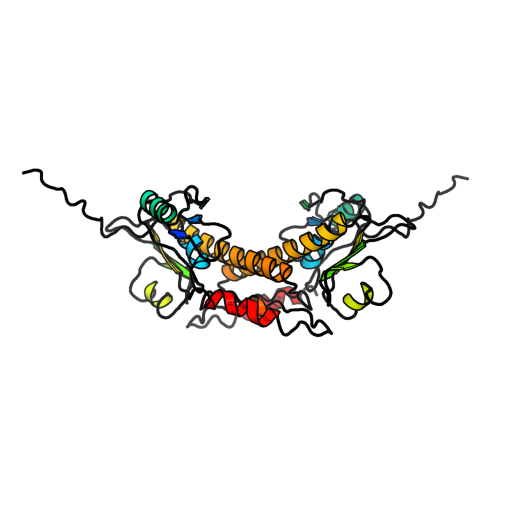 C CA . LYS A 1 187 ? -19.094 -5.375 12.914 1 36.59 187 LYS A CA 1
ATOM 1487 C C . LYS A 1 187 ? -17.844 -5.945 12.258 1 36.59 187 LYS A C 1
ATOM 1489 O O . LYS A 1 187 ? -17.828 -6.215 11.055 1 36.59 187 LYS A O 1
ATOM 1494 N N . LEU A 1 188 ? -16.703 -5.902 12.875 1 34.75 188 LEU A N 1
ATOM 1495 C CA . LEU A 1 188 ? -15.516 -6.391 12.195 1 34.75 188 LEU A CA 1
ATOM 1496 C C . LEU A 1 188 ? -15.469 -7.914 12.203 1 34.75 188 LEU A C 1
ATOM 1498 O O . LEU A 1 188 ? -14.844 -8.531 11.336 1 34.75 188 LEU A O 1
ATOM 1502 N N . ARG A 1 189 ? -16.016 -8.57 13.219 1 36.62 189 ARG A N 1
ATOM 1503 C CA . ARG A 1 189 ? -16.125 -10.023 13.195 1 36.62 189 ARG A CA 1
ATOM 1504 C C . ARG A 1 189 ? -17.234 -10.477 12.266 1 36.62 189 ARG A C 1
ATOM 1506 O O . ARG A 1 189 ? -17.312 -11.656 11.906 1 36.62 189 ARG A O 1
ATOM 1513 N N . ILE A 1 190 ? -18.406 -9.695 12.125 1 35.66 190 ILE A N 1
ATOM 1514 C CA . ILE A 1 190 ? -19.625 -10.164 11.477 1 35.66 190 ILE A CA 1
ATOM 1515 C C . ILE A 1 190 ? -19.359 -10.383 9.992 1 35.66 190 ILE A C 1
ATOM 1517 O O . ILE A 1 190 ? -20 -11.219 9.359 1 35.66 190 ILE A O 1
ATOM 1521 N N . LYS A 1 191 ? -18.547 -9.609 9.266 1 34.62 191 LYS A N 1
ATOM 1522 C CA . LYS A 1 191 ? -18.594 -9.938 7.844 1 34.62 191 LYS A CA 1
ATOM 1523 C C . LYS A 1 191 ? -18.047 -11.336 7.582 1 34.62 191 LYS A C 1
ATOM 1525 O O . LYS A 1 191 ? -18.062 -11.812 6.445 1 34.62 191 LYS A O 1
ATOM 1530 N N . ASP A 1 192 ? -17.266 -11.914 8.508 1 33.44 192 ASP A N 1
ATOM 1531 C CA . ASP A 1 192 ? -16.938 -13.297 8.195 1 33.44 192 ASP A CA 1
ATOM 1532 C C . ASP A 1 192 ? -18.141 -14.211 8.383 1 33.44 192 ASP A C 1
ATOM 1534 O O . ASP A 1 192 ? -18.125 -15.367 7.953 1 33.44 192 ASP A O 1
ATOM 1538 N N . GLY A 1 193 ? -19.078 -13.898 9.359 1 28.8 193 GLY A N 1
ATOM 1539 C CA . GLY A 1 193 ? -20.125 -14.844 9.734 1 28.8 193 GLY A CA 1
ATOM 1540 C C . GLY A 1 193 ? -21.328 -14.812 8.812 1 28.8 193 GLY A C 1
ATOM 1541 O O . GLY A 1 193 ? -22.25 -15.609 8.969 1 28.8 193 GLY A O 1
ATOM 1542 N N . ALA A 1 194 ? -21.812 -13.664 8.43 1 27.7 194 ALA A N 1
ATOM 1543 C CA . ALA A 1 194 ? -23.25 -13.633 8.164 1 27.7 194 ALA A CA 1
ATOM 1544 C C . ALA A 1 194 ? -23.578 -14.406 6.895 1 27.7 194 ALA A C 1
ATOM 1546 O O . ALA A 1 194 ? -24.75 -14.438 6.473 1 27.7 194 ALA A O 1
ATOM 1547 N N . HIS A 1 195 ? -22.594 -14.727 5.984 1 27.39 195 HIS A N 1
ATOM 1548 C CA . HIS A 1 195 ? -23.406 -15.438 5.008 1 27.39 195 HIS A CA 1
ATOM 1549 C C . HIS A 1 195 ? -23.812 -16.812 5.527 1 27.39 195 HIS A C 1
ATOM 1551 O O . HIS A 1 195 ? -23.016 -17.734 5.535 1 27.39 195 HIS A O 1
ATOM 1557 N N . ASP A 1 196 ? -24.422 -16.891 6.723 1 23.08 196 ASP A N 1
ATOM 1558 C CA . ASP A 1 196 ? -25.328 -18.031 6.688 1 23.08 196 ASP A CA 1
ATOM 1559 C C . ASP A 1 196 ? -26.406 -17.844 5.613 1 23.08 196 ASP A C 1
ATOM 1561 O O . ASP A 1 196 ? -26.906 -16.75 5.418 1 23.08 196 ASP A O 1
ATOM 1565 N N . MET B 1 1 ? -22.469 -41.438 -39.156 1 27.34 1 MET B N 1
ATOM 1566 C CA . MET B 1 1 ? -21.703 -41.812 -37.969 1 27.34 1 MET B CA 1
ATOM 1567 C C . MET B 1 1 ? -20.766 -40.688 -37.531 1 27.34 1 MET B C 1
ATOM 1569 O O . MET B 1 1 ? -19.688 -40.5 -38.125 1 27.34 1 MET B O 1
ATOM 1573 N N . VAL B 1 2 ? -21.203 -39.438 -37.375 1 33.09 2 VAL B N 1
ATOM 1574 C CA . VAL B 1 2 ? -20.484 -38.188 -37.156 1 33.09 2 VAL B CA 1
ATOM 1575 C C . VAL B 1 2 ? -19.609 -38.281 -35.906 1 33.09 2 VAL B C 1
ATOM 1577 O O . VAL B 1 2 ? -20.109 -38.594 -34.812 1 33.09 2 VAL B O 1
ATOM 1580 N N . SER B 1 3 ? -18.312 -38.75 -36.031 1 32.09 3 SER B N 1
ATOM 1581 C CA . SER B 1 3 ? -17.297 -38.906 -35 1 32.09 3 SER B CA 1
ATOM 1582 C C . SER B 1 3 ? -17.234 -37.688 -34.094 1 32.09 3 SER B C 1
ATOM 1584 O O . SER B 1 3 ? -17.125 -36.562 -34.562 1 32.09 3 SER B O 1
ATOM 1586 N N . ARG B 1 4 ? -17.984 -37.625 -33.062 1 34.5 4 ARG B N 1
ATOM 1587 C CA . ARG B 1 4 ? -17.938 -36.594 -32 1 34.5 4 ARG B CA 1
ATOM 1588 C C . ARG B 1 4 ? -16.5 -36.438 -31.5 1 34.5 4 ARG B C 1
ATOM 1590 O O . ARG B 1 4 ? -15.953 -37.344 -30.875 1 34.5 4 ARG B O 1
ATOM 1597 N N . GLN B 1 5 ? -15.602 -35.812 -32.344 1 33.56 5 GLN B N 1
ATOM 1598 C CA . GLN B 1 5 ? -14.273 -35.469 -31.844 1 33.56 5 GLN B CA 1
ATOM 1599 C C . GLN B 1 5 ? -14.336 -35 -30.406 1 33.56 5 GLN B C 1
ATOM 1601 O O . GLN B 1 5 ? -14.969 -33.969 -30.109 1 33.56 5 GLN B O 1
ATOM 1606 N N . ARG B 1 6 ? -14.43 -35.812 -29.422 1 35.62 6 ARG B N 1
ATOM 1607 C CA . ARG B 1 6 ? -14.227 -35.469 -28.031 1 35.62 6 ARG B CA 1
ATOM 1608 C C . ARG B 1 6 ? -13.039 -34.5 -27.875 1 35.62 6 ARG B C 1
ATOM 1610 O O . ARG B 1 6 ? -11.922 -34.844 -28.266 1 35.62 6 ARG B O 1
ATOM 1617 N N . LYS B 1 7 ? -13.219 -33.25 -28.094 1 39.22 7 LYS B N 1
ATOM 1618 C CA . LYS B 1 7 ? -12.18 -32.281 -27.812 1 39.22 7 LYS B CA 1
ATOM 1619 C C . LYS B 1 7 ? -11.391 -32.656 -26.562 1 39.22 7 LYS B C 1
ATOM 1621 O O . LYS B 1 7 ? -11.961 -32.844 -25.484 1 39.22 7 LYS B O 1
ATOM 1626 N N . ARG B 1 8 ? -10.305 -33.469 -26.656 1 37.22 8 ARG B N 1
ATOM 1627 C CA . ARG B 1 8 ? -9.281 -33.75 -25.656 1 37.22 8 ARG B CA 1
ATOM 1628 C C . ARG B 1 8 ? -9.016 -32.562 -24.766 1 37.22 8 ARG B C 1
ATOM 1630 O O . ARG B 1 8 ? -8.695 -31.469 -25.25 1 37.22 8 ARG B O 1
ATOM 1637 N N . LYS B 1 9 ? -9.805 -32.344 -23.797 1 41 9 LYS B N 1
ATOM 1638 C CA . LYS B 1 9 ? -9.406 -31.406 -22.766 1 41 9 LYS B CA 1
ATOM 1639 C C . LYS B 1 9 ? -7.898 -31.438 -22.547 1 41 9 LYS B C 1
ATOM 1641 O O . LYS B 1 9 ? -7.34 -32.469 -22.203 1 41 9 LYS B O 1
ATOM 1646 N N . ASN B 1 10 ? -7.043 -30.812 -23.391 1 39.72 10 ASN B N 1
ATOM 1647 C CA . ASN B 1 10 ? -5.586 -30.766 -23.281 1 39.72 10 ASN B CA 1
ATOM 1648 C C . ASN B 1 10 ? -5.133 -30.734 -21.828 1 39.72 10 ASN B C 1
ATOM 1650 O O . ASN B 1 10 ? -5.441 -29.781 -21.094 1 39.72 10 ASN B O 1
ATOM 1654 N N . LYS B 1 11 ? -4.965 -31.828 -21.094 1 46.38 11 LYS B N 1
ATOM 1655 C CA . LYS B 1 11 ? -4.527 -32.188 -19.75 1 46.38 11 LYS B CA 1
ATOM 1656 C C . LYS B 1 11 ? -3.475 -31.234 -19.219 1 46.38 11 LYS B C 1
ATOM 1658 O O . LYS B 1 11 ? -3.213 -31.188 -18.016 1 46.38 11 LYS B O 1
ATOM 1663 N N . ASN B 1 12 ? -2.605 -30.703 -20.156 1 50.41 12 ASN B N 1
ATOM 1664 C CA . ASN B 1 12 ? -1.373 -30.047 -19.719 1 50.41 12 ASN B CA 1
ATOM 1665 C C . ASN B 1 12 ? -1.579 -28.562 -19.484 1 50.41 12 ASN B C 1
ATOM 1667 O O . ASN B 1 12 ? -0.61 -27.812 -19.375 1 50.41 12 ASN B O 1
ATOM 1671 N N . LYS B 1 13 ? -2.852 -28.016 -19.656 1 63.25 13 LYS B N 1
ATOM 1672 C CA . LYS B 1 13 ? -2.957 -26.562 -19.656 1 63.25 13 LYS B CA 1
ATOM 1673 C C . LYS B 1 13 ? -3.273 -26.047 -18.25 1 63.25 13 LYS B C 1
ATOM 1675 O O . LYS B 1 13 ? -4.223 -26.5 -17.609 1 63.25 13 LYS B O 1
ATOM 1680 N N . HIS B 1 14 ? -2.248 -25.406 -17.625 1 82.38 14 HIS B N 1
ATOM 1681 C CA . HIS B 1 14 ? -2.566 -24.828 -16.312 1 82.38 14 HIS B CA 1
ATOM 1682 C C . HIS B 1 14 ? -3.42 -23.578 -16.469 1 82.38 14 HIS B C 1
ATOM 1684 O O . HIS B 1 14 ? -3.613 -23.078 -17.578 1 82.38 14 HIS B O 1
ATOM 1690 N N . ASN B 1 15 ? -4.164 -23.266 -15.508 1 89.88 15 ASN B N 1
ATOM 1691 C CA . ASN B 1 15 ? -5.023 -22.078 -15.453 1 89.88 15 ASN B CA 1
ATOM 1692 C C . ASN B 1 15 ? -4.277 -20.828 -15.867 1 89.88 15 ASN B C 1
ATOM 1694 O O . ASN B 1 15 ? -3.117 -20.641 -15.5 1 89.88 15 ASN B O 1
ATOM 1698 N N . GLU B 1 16 ? -4.953 -20.047 -16.766 1 91.75 16 GLU B N 1
ATOM 1699 C CA . GLU B 1 16 ? -4.344 -18.812 -17.266 1 91.75 16 GLU B CA 1
ATOM 1700 C C . GLU B 1 16 ? -5.109 -17.578 -16.797 1 91.75 16 GLU B C 1
ATOM 1702 O O . GLU B 1 16 ? -4.602 -16.469 -16.891 1 91.75 16 GLU B O 1
ATOM 1707 N N . TYR B 1 17 ? -6.328 -17.828 -16.453 1 96.94 17 TYR B N 1
ATOM 1708 C CA . TYR B 1 17 ? -7.191 -16.719 -16.062 1 96.94 17 TYR B CA 1
ATOM 1709 C C . TYR B 1 17 ? -7.852 -16.984 -14.719 1 96.94 17 TYR B C 1
ATOM 1711 O O . TYR B 1 17 ? -8.219 -18.125 -14.422 1 96.94 17 TYR B O 1
ATOM 1719 N N . TYR B 1 18 ? -8.023 -15.938 -13.961 1 98.06 18 TYR B N 1
ATOM 1720 C CA . TYR B 1 18 ? -8.539 -16.047 -12.602 1 98.06 18 TYR B CA 1
ATOM 1721 C C . TYR B 1 18 ? -9.609 -15 -12.336 1 98.06 18 TYR B C 1
ATOM 1723 O O . TYR B 1 18 ? -9.305 -13.898 -11.859 1 98.06 18 TYR B O 1
ATOM 1731 N N . PRO B 1 19 ? -10.852 -15.312 -12.688 1 98.69 19 PRO B N 1
ATOM 1732 C CA . PRO B 1 19 ? -11.938 -14.43 -12.281 1 98.69 19 PRO B CA 1
ATOM 1733 C C . PRO B 1 19 ? -12.172 -14.43 -10.773 1 98.69 19 PRO B C 1
ATOM 1735 O O . PRO B 1 19 ? -12.336 -15.492 -10.172 1 98.69 19 PRO B O 1
ATOM 1738 N N . VAL B 1 20 ? -12.078 -13.273 -10.219 1 98.75 20 VAL B N 1
ATOM 1739 C CA . VAL B 1 20 ? -12.328 -13.07 -8.789 1 98.75 20 VAL B CA 1
ATOM 1740 C C . VAL B 1 20 ? -13.617 -12.281 -8.602 1 98.75 20 VAL B C 1
ATOM 1742 O O . VAL B 1 20 ? -13.648 -11.062 -8.812 1 98.75 20 VAL B O 1
ATOM 1745 N N . TYR B 1 21 ? -14.602 -13.008 -8.258 1 98.69 21 TYR B N 1
ATOM 1746 C CA . TYR B 1 21 ? -15.898 -12.375 -8.039 1 98.69 21 TYR B CA 1
ATOM 1747 C C . TYR B 1 21 ? -15.953 -11.68 -6.684 1 98.69 21 TYR B C 1
ATOM 1749 O O . TYR B 1 21 ? -16.422 -10.555 -6.574 1 98.69 21 TYR B O 1
ATOM 1757 N N . LYS B 1 22 ? -15.516 -12.391 -5.66 1 97.94 22 LYS B N 1
ATOM 1758 C CA . LYS B 1 22 ? -15.367 -11.883 -4.301 1 97.94 22 LYS B CA 1
ATOM 1759 C C . LYS B 1 22 ? -13.977 -12.164 -3.758 1 97.94 22 LYS B C 1
ATOM 1761 O O . LYS B 1 22 ? -13.422 -13.25 -3.979 1 97.94 22 LYS B O 1
ATOM 1766 N N . GLY B 1 23 ? -13.445 -11.281 -2.963 1 98.06 23 GLY B N 1
ATOM 1767 C CA . GLY B 1 23 ? -12.117 -11.328 -2.361 1 98.06 23 GLY B CA 1
ATOM 1768 C C . GLY B 1 23 ? -11.586 -9.961 -1.985 1 98.06 23 GLY B C 1
ATOM 1769 O O . GLY B 1 23 ? -12.344 -9.078 -1.594 1 98.06 23 GLY B O 1
ATOM 1770 N N . ARG B 1 24 ? -10.312 -9.812 -2.041 1 98.19 24 ARG B N 1
ATOM 1771 C CA . ARG B 1 24 ? -9.68 -8.516 -1.781 1 98.19 24 ARG B CA 1
ATOM 1772 C C . ARG B 1 24 ? -9.555 -7.707 -3.064 1 98.19 24 ARG B C 1
ATOM 1774 O O . ARG B 1 24 ? -8.445 -7.375 -3.486 1 98.19 24 ARG B O 1
ATOM 1781 N N . VAL B 1 25 ? -10.734 -7.48 -3.658 1 98.12 25 VAL B N 1
ATOM 1782 C CA . VAL B 1 25 ? -10.875 -6.668 -4.863 1 98.12 25 VAL B CA 1
ATOM 1783 C C . VAL B 1 25 ? -11.984 -5.637 -4.668 1 98.12 25 VAL B C 1
ATOM 1785 O O . VAL B 1 25 ? -12.961 -5.895 -3.959 1 98.12 25 VAL B O 1
ATOM 1788 N N . ASN B 1 26 ? -11.797 -4.457 -5.293 1 97 26 ASN B N 1
ATOM 1789 C CA . ASN B 1 26 ? -12.805 -3.412 -5.18 1 97 26 ASN B CA 1
ATOM 1790 C C . ASN B 1 26 ? -14.031 -3.717 -6.043 1 97 26 ASN B C 1
ATOM 1792 O O . ASN B 1 26 ? -15.125 -3.229 -5.77 1 97 26 ASN B O 1
ATOM 1796 N N . GLN B 1 27 ? -13.805 -4.441 -7.098 1 97.94 27 GLN B N 1
ATOM 1797 C CA . GLN B 1 27 ? -14.859 -4.895 -8 1 97.94 27 GLN B CA 1
ATOM 1798 C C . GLN B 1 27 ? -14.492 -6.23 -8.641 1 97.94 27 GLN B C 1
ATOM 1800 O O . GLN B 1 27 ? -13.32 -6.602 -8.695 1 97.94 27 GLN B O 1
ATOM 1805 N N . PRO B 1 28 ? -15.516 -6.949 -9.062 1 98.69 28 PRO B N 1
ATOM 1806 C CA . PRO B 1 28 ? -15.195 -8.203 -9.75 1 98.69 28 PRO B CA 1
ATOM 1807 C C . PRO B 1 28 ? -14.188 -8.008 -10.875 1 98.69 28 PRO B C 1
ATOM 1809 O O . PRO B 1 28 ? -14.336 -7.102 -11.695 1 98.69 28 PRO B O 1
ATOM 1812 N N . THR B 1 29 ? -13.148 -8.82 -10.828 1 98.81 29 THR B N 1
ATOM 1813 C CA . THR B 1 29 ? -12.016 -8.594 -11.727 1 98.81 29 THR B CA 1
ATOM 1814 C C . THR B 1 29 ? -11.461 -9.914 -12.25 1 98.81 29 THR B C 1
ATOM 1816 O O . THR B 1 29 ? -11.352 -10.891 -11.5 1 98.81 29 THR B O 1
ATOM 1819 N N . ILE B 1 30 ? -11.125 -9.961 -13.547 1 98.75 30 ILE B N 1
ATOM 1820 C CA . ILE B 1 30 ? -10.438 -11.102 -14.148 1 98.75 30 ILE B CA 1
ATOM 1821 C C . ILE B 1 30 ? -8.953 -10.805 -14.273 1 98.75 30 ILE B C 1
ATOM 1823 O O . ILE B 1 30 ? -8.562 -9.805 -14.891 1 98.75 30 ILE B O 1
ATOM 1827 N N . PHE B 1 31 ? -8.188 -11.656 -13.688 1 98.38 31 PHE B N 1
ATOM 1828 C CA . PHE B 1 31 ? -6.742 -11.516 -13.781 1 98.38 31 PHE B CA 1
ATOM 1829 C C . PHE B 1 31 ? -6.152 -12.562 -14.719 1 98.38 31 PHE B C 1
ATOM 1831 O O . PHE B 1 31 ? -6.625 -13.703 -14.758 1 98.38 31 PHE B O 1
ATOM 1838 N N . SER B 1 32 ? -5.012 -12.258 -15.398 1 97.25 32 SER B N 1
ATOM 1839 C CA . SER B 1 32 ? -4.328 -13.25 -16.219 1 97.25 32 SER B CA 1
ATOM 1840 C C . SER B 1 32 ? -3.049 -13.742 -15.547 1 97.25 32 SER B C 1
ATOM 1842 O O . SER B 1 32 ? -2.262 -14.469 -16.156 1 97.25 32 SER B O 1
ATOM 1844 N N . SER B 1 33 ? -2.818 -13.242 -14.391 1 95.56 33 SER B N 1
ATOM 1845 C CA . SER B 1 33 ? -1.671 -13.664 -13.594 1 95.56 33 SER B CA 1
ATOM 1846 C C . SER B 1 33 ? -2.109 -14.195 -12.234 1 95.56 33 SER B C 1
ATOM 1848 O O . SER B 1 33 ? -2.793 -13.5 -11.484 1 95.56 33 SER B O 1
ATOM 1850 N N . TRP B 1 34 ? -1.702 -15.406 -11.992 1 96.44 34 TRP B N 1
ATOM 1851 C CA . TRP B 1 34 ? -1.957 -15.945 -10.664 1 96.44 34 TRP B CA 1
ATOM 1852 C C . TRP B 1 34 ? -1.258 -15.109 -9.594 1 96.44 34 TRP B C 1
ATOM 1854 O O . TRP B 1 34 ? -1.756 -14.984 -8.469 1 96.44 34 TRP B O 1
ATOM 1864 N N . GLY B 1 35 ? -0.139 -14.555 -9.922 1 97 35 GLY B N 1
ATOM 1865 C CA . GLY B 1 35 ? 0.546 -13.656 -9 1 97 35 GLY B CA 1
ATOM 1866 C C . GLY B 1 35 ? -0.31 -12.484 -8.562 1 97 35 GLY B C 1
ATOM 1867 O O . GLY B 1 35 ? -0.261 -12.07 -7.402 1 97 35 GLY B O 1
ATOM 1868 N N . ASP B 1 36 ? -1.102 -12.039 -9.461 1 98.06 36 ASP B N 1
ATOM 1869 C CA . ASP B 1 36 ? -2.021 -10.953 -9.156 1 98.06 36 ASP B CA 1
ATOM 1870 C C . ASP B 1 36 ? -3.199 -11.445 -8.32 1 98.06 36 ASP B C 1
ATOM 1872 O O . ASP B 1 36 ? -3.645 -10.75 -7.398 1 98.06 36 ASP B O 1
ATOM 1876 N N . ALA B 1 37 ? -3.639 -12.602 -8.633 1 98.25 37 ALA B N 1
ATOM 1877 C CA . ALA B 1 37 ? -4.895 -13.102 -8.078 1 98.25 37 ALA B CA 1
ATOM 1878 C C . ALA B 1 37 ? -4.684 -13.711 -6.695 1 98.25 37 ALA B C 1
ATOM 1880 O O . ALA B 1 37 ? -5.512 -13.539 -5.801 1 98.25 37 ALA B O 1
ATOM 1881 N N . HIS B 1 38 ? -3.588 -14.375 -6.52 1 97.75 38 HIS B N 1
ATOM 1882 C CA . HIS B 1 38 ? -3.344 -15.203 -5.348 1 97.75 38 HIS B CA 1
ATOM 1883 C C . HIS B 1 38 ? -3.508 -14.406 -4.059 1 97.75 38 HIS B C 1
ATOM 1885 O O . HIS B 1 38 ? -4.234 -14.812 -3.154 1 97.75 38 HIS B O 1
ATOM 1891 N N . PRO B 1 39 ? -2.881 -13.203 -3.998 1 97.94 39 PRO B N 1
ATOM 1892 C CA . PRO B 1 39 ? -3.025 -12.453 -2.75 1 97.94 39 PRO B CA 1
ATOM 1893 C C . PRO B 1 39 ? -4.453 -11.961 -2.518 1 97.94 39 PRO B C 1
ATOM 1895 O O . PRO B 1 39 ? -4.801 -11.562 -1.402 1 97.94 39 PRO B O 1
ATOM 1898 N N . ARG B 1 40 ? -5.23 -11.984 -3.523 1 98.31 40 ARG B N 1
ATOM 1899 C CA . ARG B 1 40 ? -6.57 -11.414 -3.453 1 98.31 40 ARG B CA 1
ATOM 1900 C C . ARG B 1 40 ? -7.59 -12.469 -3.029 1 98.31 40 ARG B C 1
ATOM 1902 O O . ARG B 1 40 ? -8.719 -12.133 -2.66 1 98.31 40 ARG B O 1
ATOM 1909 N N . VAL B 1 41 ? -7.16 -13.719 -3.035 1 97.62 41 VAL B N 1
ATOM 1910 C CA . VAL B 1 41 ? -8.172 -14.75 -2.805 1 97.62 41 VAL B CA 1
ATOM 1911 C C . VAL B 1 41 ? -7.707 -15.695 -1.698 1 97.62 41 VAL B C 1
ATOM 1913 O O . VAL B 1 41 ? -8.508 -16.453 -1.15 1 97.62 41 VAL B O 1
ATOM 1916 N N . THR B 1 42 ? -6.418 -15.695 -1.386 1 95.81 42 THR B N 1
ATOM 1917 C CA . THR B 1 42 ? -5.867 -16.625 -0.405 1 95.81 42 THR B CA 1
ATOM 1918 C C . THR B 1 42 ? -5.926 -16.016 0.998 1 95.81 42 THR B C 1
ATOM 1920 O O . THR B 1 42 ? -5.594 -14.852 1.194 1 95.81 42 THR B O 1
ATOM 1923 N N . GLY B 1 43 ? -6.355 -16.797 2.018 1 93.38 43 GLY B N 1
ATOM 1924 C CA . GLY B 1 43 ? -6.398 -16.359 3.404 1 93.38 43 GLY B CA 1
ATOM 1925 C C . GLY B 1 43 ? -7.613 -15.516 3.725 1 93.38 43 GLY B C 1
ATOM 1926 O O . GLY B 1 43 ? -7.637 -14.805 4.734 1 93.38 43 GLY B O 1
ATOM 1927 N N . CYS B 1 44 ? -8.602 -15.469 2.816 1 94.56 44 CYS B N 1
ATOM 1928 C CA . CYS B 1 44 ? -9.82 -14.703 3.02 1 94.56 44 CYS B CA 1
ATOM 1929 C C . CYS B 1 44 ? -11.023 -15.406 2.393 1 94.56 44 CYS B C 1
ATOM 1931 O O . CYS B 1 44 ? -10.867 -16.438 1.745 1 94.56 44 CYS B O 1
ATOM 1933 N N . ASN B 1 45 ? -12.203 -14.922 2.666 1 95.94 45 ASN B N 1
ATOM 1934 C CA . ASN B 1 45 ? -13.391 -15.406 1.97 1 95.94 45 ASN B CA 1
ATOM 1935 C C . ASN B 1 45 ? -13.438 -14.906 0.528 1 95.94 45 ASN B C 1
ATOM 1937 O O . ASN B 1 45 ? -13.625 -13.711 0.286 1 95.94 45 ASN B O 1
ATOM 1941 N N . ALA B 1 46 ? -13.281 -15.859 -0.402 1 97.38 46 ALA B N 1
ATOM 1942 C CA . ALA B 1 46 ? -13.188 -15.461 -1.804 1 97.38 46 ALA B CA 1
ATOM 1943 C C . ALA B 1 46 ? -14.031 -16.375 -2.689 1 97.38 46 ALA B C 1
ATOM 1945 O O . ALA B 1 46 ? -14.273 -17.531 -2.346 1 97.38 46 ALA B O 1
ATOM 1946 N N . ASP B 1 47 ? -14.555 -15.859 -3.73 1 98.5 47 ASP B N 1
ATOM 1947 C CA . ASP B 1 47 ? -15.234 -16.562 -4.809 1 98.5 47 ASP B CA 1
ATOM 1948 C C . ASP B 1 47 ? -14.508 -16.375 -6.141 1 98.5 47 ASP B C 1
ATOM 1950 O O . ASP B 1 47 ? -14.586 -15.297 -6.742 1 98.5 47 ASP B O 1
ATOM 1954 N N . PHE B 1 48 ? -13.844 -17.391 -6.492 1 98.5 48 PHE B N 1
ATOM 1955 C CA . PHE B 1 48 ? -13.016 -17.312 -7.691 1 98.5 48 PHE B CA 1
ATOM 1956 C C . PHE B 1 48 ? -12.828 -18.688 -8.32 1 98.5 48 PHE B C 1
ATOM 1958 O O . PHE B 1 48 ? -13.25 -19.688 -7.758 1 98.5 48 PHE B O 1
ATOM 1965 N N . ARG B 1 49 ? -12.125 -18.672 -9.547 1 97.12 49 ARG B N 1
ATOM 1966 C CA . ARG B 1 49 ? -11.828 -19.922 -10.234 1 97.12 49 ARG B CA 1
ATOM 1967 C C . ARG B 1 49 ? -10.625 -19.766 -11.156 1 97.12 49 ARG B C 1
ATOM 1969 O O . ARG B 1 49 ? -10.297 -18.656 -11.586 1 97.12 49 ARG B O 1
ATOM 1976 N N . GLY B 1 50 ? -9.938 -20.906 -11.211 1 96.19 50 GLY B N 1
ATOM 1977 C CA . GLY B 1 50 ? -8.977 -20.969 -12.305 1 96.19 50 GLY B CA 1
ATOM 1978 C C . GLY B 1 50 ? -9.594 -21.406 -13.617 1 96.19 50 GLY B C 1
ATOM 1979 O O . GLY B 1 50 ? -10.383 -22.344 -13.664 1 96.19 50 GLY B O 1
ATOM 1980 N N . CYS B 1 51 ? -9.242 -20.656 -14.703 1 95.5 51 CYS B N 1
ATOM 1981 C CA . CYS B 1 51 ? -9.773 -20.953 -16.031 1 95.5 51 CYS B CA 1
ATOM 1982 C C . CYS B 1 51 ? -8.656 -21.062 -17.047 1 95.5 51 CYS B C 1
ATOM 1984 O O . CYS B 1 51 ? -7.68 -20.312 -17 1 95.5 51 CYS B O 1
ATOM 1986 N N . VAL B 1 52 ? -8.82 -21.922 -17.938 1 93.19 52 VAL B N 1
ATOM 1987 C CA . VAL B 1 52 ? -7.82 -22.094 -18.969 1 93.19 52 VAL B CA 1
ATOM 1988 C C . VAL B 1 52 ? -7.965 -21 -20.016 1 93.19 52 VAL B C 1
ATOM 1990 O O . VAL B 1 52 ? -6.969 -20.469 -20.516 1 93.19 52 VAL B O 1
ATOM 1993 N N . THR B 1 53 ? -9.266 -20.594 -20.312 1 95 53 THR B N 1
ATOM 1994 C CA . THR B 1 53 ? -9.516 -19.609 -21.344 1 95 53 THR B CA 1
ATOM 1995 C C . THR B 1 53 ? -10.203 -18.375 -20.766 1 95 53 THR B C 1
ATOM 1997 O O . THR B 1 53 ? -10.82 -18.453 -19.688 1 95 53 THR B O 1
ATOM 2000 N N . ILE B 1 54 ? -10.078 -17.266 -21.531 1 96.94 54 ILE B N 1
ATOM 2001 C CA . ILE B 1 54 ? -10.719 -16.016 -21.094 1 96.94 54 ILE B CA 1
ATOM 2002 C C . ILE B 1 54 ? -12.234 -16.156 -21.188 1 96.94 54 ILE B C 1
ATOM 2004 O O . ILE B 1 54 ? -12.969 -15.578 -20.391 1 96.94 54 ILE B O 1
ATOM 2008 N N . GLU B 1 55 ? -12.711 -16.953 -22.125 1 97.38 55 GLU B N 1
ATOM 2009 C CA . GLU B 1 55 ? -14.141 -17.172 -22.281 1 97.38 55 GLU B CA 1
ATOM 2010 C C . GLU B 1 55 ? -14.75 -17.844 -21.062 1 97.38 55 GLU B C 1
ATOM 2012 O O . GLU B 1 55 ? -15.82 -17.469 -20.594 1 97.38 55 GLU B O 1
ATOM 2017 N N . GLU B 1 56 ? -14.023 -18.797 -20.562 1 97.44 56 GLU B N 1
ATOM 2018 C CA . GLU B 1 56 ? -14.469 -19.469 -19.344 1 97.44 56 GLU B CA 1
ATOM 2019 C C . GLU B 1 56 ? -14.562 -18.484 -18.172 1 97.44 56 GLU B C 1
ATOM 2021 O O . GLU B 1 56 ? -15.5 -18.547 -17.375 1 97.44 56 GLU B O 1
ATOM 2026 N N . ALA B 1 57 ? -13.594 -17.594 -18.062 1 98.25 57 ALA B N 1
ATOM 2027 C CA . ALA B 1 57 ? -13.562 -16.594 -17 1 98.25 57 ALA B CA 1
ATOM 2028 C C . ALA B 1 57 ? -14.734 -15.625 -17.109 1 98.25 57 ALA B C 1
ATOM 2030 O O . ALA B 1 57 ? -15.383 -15.305 -16.109 1 98.25 57 ALA B O 1
ATOM 2031 N N . ARG B 1 58 ? -15 -15.211 -18.266 1 98.31 58 ARG B N 1
ATOM 2032 C CA . ARG B 1 58 ? -16.109 -14.289 -18.516 1 98.31 58 ARG B CA 1
ATOM 2033 C C . ARG B 1 58 ? -17.453 -14.953 -18.219 1 98.31 58 ARG B C 1
ATOM 2035 O O . ARG B 1 58 ? -18.359 -14.32 -17.703 1 98.31 58 ARG B O 1
ATOM 2042 N N . GLU B 1 59 ? -17.578 -16.219 -18.547 1 98.19 59 GLU B N 1
ATOM 2043 C CA . GLU B 1 59 ? -18.797 -16.953 -18.234 1 98.19 59 GLU B CA 1
ATOM 2044 C C . GLU B 1 59 ? -19.016 -17.078 -16.734 1 98.19 59 GLU B C 1
ATOM 2046 O O . GLU B 1 59 ? -20.141 -16.938 -16.25 1 98.19 59 GLU B O 1
ATOM 2051 N N . PHE B 1 60 ? -17.938 -17.344 -16.062 1 98.25 60 PHE B N 1
ATOM 2052 C CA . PHE B 1 60 ? -17.969 -17.391 -14.609 1 98.25 60 PHE B CA 1
ATOM 2053 C C . PHE B 1 60 ? -18.578 -16.109 -14.031 1 98.25 60 PHE B C 1
ATOM 2055 O O . PHE B 1 60 ? -19.406 -16.172 -13.125 1 98.25 60 PHE B O 1
ATOM 2062 N N . MET B 1 61 ? -18.141 -14.977 -14.578 1 98.69 61 MET B N 1
ATOM 2063 C CA . MET B 1 61 ? -18.625 -13.68 -14.125 1 98.69 61 MET B CA 1
ATOM 2064 C C . MET B 1 61 ? -20.078 -13.469 -14.523 1 98.69 61 MET B C 1
ATOM 2066 O O . MET B 1 61 ? -20.891 -13.008 -13.719 1 98.69 61 MET B O 1
ATOM 2070 N N . LYS B 1 62 ? -20.453 -13.922 -15.695 1 98.19 62 LYS B N 1
ATOM 2071 C CA . LYS B 1 62 ? -21.797 -13.734 -16.219 1 98.19 62 LYS B CA 1
ATOM 2072 C C . LYS B 1 62 ? -22.828 -14.484 -15.383 1 98.19 62 LYS B C 1
ATOM 2074 O O . LYS B 1 62 ? -23.891 -13.953 -15.078 1 98.19 62 LYS B O 1
ATOM 2079 N N . ILE B 1 63 ? -22.453 -15.648 -15.07 1 98 63 ILE B N 1
ATOM 2080 C CA . ILE B 1 63 ? -23.344 -16.484 -14.281 1 98 63 ILE B CA 1
ATOM 2081 C C . ILE B 1 63 ? -23.625 -15.836 -12.93 1 98 63 ILE B C 1
ATOM 2083 O O . ILE B 1 63 ? -24.688 -16.016 -12.344 1 98 63 ILE B O 1
ATOM 2087 N N . ARG B 1 64 ? -22.797 -14.992 -12.523 1 98 64 ARG B N 1
ATOM 2088 C CA . ARG B 1 64 ? -22.906 -14.328 -11.227 1 98 64 ARG B CA 1
ATOM 2089 C C . ARG B 1 64 ? -23.438 -12.906 -11.391 1 98 64 ARG B C 1
ATOM 2091 O O . ARG B 1 64 ? -23.359 -12.094 -10.469 1 98 64 ARG B O 1
ATOM 2098 N N . GLY B 1 65 ? -23.812 -12.547 -12.555 1 97.81 65 GLY B N 1
ATOM 2099 C CA . GLY B 1 65 ? -24.5 -11.297 -12.812 1 97.81 65 GLY B CA 1
ATOM 2100 C C . GLY B 1 65 ? -23.562 -10.164 -13.188 1 97.81 65 GLY B C 1
ATOM 2101 O O . GLY B 1 65 ? -23.984 -9 -13.234 1 97.81 65 GLY B O 1
ATOM 2102 N N . VAL B 1 66 ? -22.328 -10.484 -13.398 1 98.31 66 VAL B N 1
ATOM 2103 C CA . VAL B 1 66 ? -21.359 -9.461 -13.781 1 98.31 66 VAL B CA 1
ATOM 2104 C C . VAL B 1 66 ? -21.141 -9.5 -15.297 1 98.31 66 VAL B C 1
ATOM 2106 O O . VAL B 1 66 ? -20.531 -10.43 -15.82 1 98.31 66 VAL B O 1
ATOM 2109 N N . THR B 1 67 ? -21.578 -8.508 -16.031 1 96.19 67 THR B N 1
ATOM 2110 C CA . THR B 1 67 ? -21.516 -8.492 -17.484 1 96.19 67 THR B CA 1
ATOM 2111 C C . THR B 1 67 ? -20.25 -7.809 -17.969 1 96.19 67 THR B C 1
ATOM 2113 O O . THR B 1 67 ? -19.75 -8.102 -19.062 1 96.19 67 THR B O 1
ATOM 2116 N N . GLU B 1 68 ? -19.734 -6.84 -17.172 1 97.12 68 GLU B N 1
ATOM 2117 C CA . GLU B 1 68 ? -18.516 -6.129 -17.547 1 97.12 68 GLU B CA 1
ATOM 2118 C C . GLU B 1 68 ? -17.5 -6.137 -16.422 1 97.12 68 GLU B C 1
ATOM 2120 O O . GLU B 1 68 ? -17.219 -5.094 -15.82 1 97.12 68 GLU B O 1
ATOM 2125 N N . PRO B 1 69 ? -16.953 -7.223 -16.203 1 98.38 69 PRO B N 1
ATOM 2126 C CA . PRO B 1 69 ? -15.906 -7.246 -15.18 1 98.38 69 PRO B CA 1
ATOM 2127 C C . PRO B 1 69 ? -14.664 -6.457 -15.586 1 98.38 69 PRO B C 1
ATOM 2129 O O . PRO B 1 69 ? -14.383 -6.309 -16.781 1 98.38 69 PRO B O 1
ATOM 2132 N N . LYS B 1 70 ? -14.016 -5.926 -14.602 1 98.5 70 LYS B N 1
ATOM 2133 C CA . LYS B 1 70 ? -12.695 -5.367 -14.891 1 98.5 70 LYS B CA 1
ATOM 2134 C C . LYS B 1 70 ? -11.719 -6.457 -15.328 1 98.5 70 LYS B C 1
ATOM 2136 O O . LYS B 1 70 ? -11.734 -7.562 -14.781 1 98.5 70 LYS B O 1
ATOM 2141 N N . GLU B 1 71 ? -10.891 -6.168 -16.344 1 98.31 71 GLU B N 1
ATOM 2142 C CA . GLU B 1 71 ? -9.922 -7.145 -16.828 1 98.31 71 GLU B CA 1
ATOM 2143 C C . GLU B 1 71 ? -8.5 -6.602 -16.734 1 98.31 71 GLU B C 1
ATOM 2145 O O . GLU B 1 71 ? -8.195 -5.543 -17.281 1 98.31 71 GLU B O 1
ATOM 2150 N N . ILE B 1 72 ? -7.727 -7.246 -15.93 1 98.12 72 ILE B N 1
ATOM 2151 C CA . ILE B 1 72 ? -6.301 -6.945 -15.836 1 98.12 72 ILE B CA 1
ATOM 2152 C C . ILE B 1 72 ? -5.492 -8.062 -16.484 1 98.12 72 ILE B C 1
ATOM 2154 O O . ILE B 1 72 ? -5.129 -9.039 -15.836 1 98.12 72 ILE B O 1
ATOM 2158 N N . LEU B 1 73 ? -5.172 -7.844 -17.703 1 96.56 73 LEU B N 1
ATOM 2159 C CA . LEU B 1 73 ? -4.52 -8.859 -18.531 1 96.56 73 LEU B CA 1
ATOM 2160 C C . LEU B 1 73 ? -3.08 -8.461 -18.844 1 96.56 73 LEU B C 1
ATOM 2162 O O . LEU B 1 73 ? -2.834 -7.391 -19.391 1 96.56 73 LEU B O 1
ATOM 2166 N N . LYS B 1 74 ? -2.191 -9.336 -18.391 1 94.31 74 LYS B N 1
ATOM 2167 C CA . LYS B 1 74 ? -0.768 -9.094 -18.609 1 94.31 74 LYS B CA 1
ATOM 2168 C C . LYS B 1 74 ? -0.368 -9.414 -20.047 1 94.31 74 LYS B C 1
ATOM 2170 O O . LYS B 1 74 ? -1.092 -10.117 -20.766 1 94.31 74 LYS B O 1
ATOM 2175 N N . GLU B 1 75 ? 0.848 -8.891 -20.344 1 87.25 75 GLU B N 1
ATOM 2176 C CA . GLU B 1 75 ? 1.397 -9.242 -21.656 1 87.25 75 GLU B CA 1
ATOM 2177 C C . GLU B 1 75 ? 1.689 -10.734 -21.75 1 87.25 75 GLU B C 1
ATOM 2179 O O . GLU B 1 75 ? 2.254 -11.32 -20.812 1 87.25 75 GLU B O 1
ATOM 2184 N N . GLY B 1 76 ? 1.308 -11.383 -22.875 1 84.81 76 GLY B N 1
ATOM 2185 C CA . GLY B 1 76 ? 1.54 -12.805 -23.078 1 84.81 76 GLY B CA 1
ATOM 2186 C C . GLY B 1 76 ? 0.518 -13.68 -22.391 1 84.81 76 GLY B C 1
ATOM 2187 O O . GLY B 1 76 ? 0.719 -14.891 -22.25 1 84.81 76 GLY B O 1
ATOM 2188 N N . ALA B 1 77 ? -0.505 -13.102 -22 1 85 77 ALA B N 1
ATOM 2189 C CA . ALA B 1 77 ? -1.565 -13.844 -21.328 1 85 77 ALA B CA 1
ATOM 2190 C C . ALA B 1 77 ? -2.068 -14.992 -22.203 1 85 77 ALA B C 1
ATOM 2192 O O . ALA B 1 77 ? -2.256 -14.828 -23.406 1 85 77 ALA B O 1
ATOM 2193 N N . GLY B 1 78 ? -2.287 -16.172 -21.562 1 84.31 78 GLY B N 1
ATOM 2194 C CA . GLY B 1 78 ? -2.83 -17.328 -22.25 1 84.31 78 GLY B CA 1
ATOM 2195 C C . GLY B 1 78 ? -1.759 -18.234 -22.828 1 84.31 78 GLY B C 1
ATOM 2196 O O . GLY B 1 78 ? -2.061 -19.312 -23.344 1 84.31 78 GLY B O 1
ATOM 2197 N N . GLU B 1 79 ? -0.54 -17.797 -22.766 1 84.69 79 GLU B N 1
ATOM 2198 C CA . GLU B 1 79 ? 0.55 -18.578 -23.328 1 84.69 79 GLU B CA 1
ATOM 2199 C C . GLU B 1 79 ? 1.719 -18.688 -22.359 1 84.69 79 GLU B C 1
ATOM 2201 O O . GLU B 1 79 ? 2.871 -18.469 -22.734 1 84.69 79 GLU B O 1
ATOM 2206 N N . THR B 1 80 ? 1.372 -19.031 -21.141 1 86.88 80 THR B N 1
ATOM 2207 C CA . THR B 1 80 ? 2.432 -19.047 -20.141 1 86.88 80 THR B CA 1
ATOM 2208 C C . THR B 1 80 ? 2.832 -20.484 -19.797 1 86.88 80 THR B C 1
ATOM 2210 O O . THR B 1 80 ? 3.932 -20.719 -19.297 1 86.88 80 THR B O 1
ATOM 2213 N N . ALA B 1 81 ? 1.969 -21.391 -20.094 1 82.19 81 ALA B N 1
ATOM 2214 C CA . ALA B 1 81 ? 2.229 -22.781 -19.734 1 82.19 81 ALA B CA 1
ATOM 2215 C C . ALA B 1 81 ? 3.408 -23.344 -20.516 1 82.19 81 ALA B C 1
ATOM 2217 O O . ALA B 1 81 ? 3.551 -23.078 -21.719 1 82.19 81 ALA B O 1
ATOM 2218 N N . PRO B 1 82 ? 4.18 -24.031 -19.75 1 79.81 82 PRO B N 1
ATOM 2219 C CA . PRO B 1 82 ? 5.32 -24.609 -20.453 1 79.81 82 PRO B CA 1
ATOM 2220 C C . PRO B 1 82 ? 4.898 -25.547 -21.578 1 79.81 82 PRO B C 1
ATOM 2222 O O . PRO B 1 82 ? 3.811 -26.125 -21.531 1 79.81 82 PRO B O 1
ATOM 2225 N N . LEU B 1 83 ? 5.781 -25.594 -22.594 1 77.38 83 LEU B N 1
ATOM 2226 C CA . LEU B 1 83 ? 5.562 -26.531 -23.688 1 77.38 83 LEU B CA 1
ATOM 2227 C C . LEU B 1 83 ? 5.934 -27.953 -23.266 1 77.38 83 LEU B C 1
ATOM 2229 O O . LEU B 1 83 ? 6.805 -28.156 -22.406 1 77.38 83 LEU B O 1
ATOM 2233 N N . PRO B 1 84 ? 5.16 -28.891 -23.891 1 74.88 84 PRO B N 1
ATOM 2234 C CA . PRO B 1 84 ? 5.484 -30.266 -23.547 1 74.88 84 PRO B CA 1
ATOM 2235 C C . PRO B 1 84 ? 6.941 -30.625 -23.844 1 74.88 84 PRO B C 1
ATOM 2237 O O . PRO B 1 84 ? 7.492 -30.188 -24.859 1 74.88 84 PRO B O 1
ATOM 2240 N N . ASN B 1 85 ? 7.578 -31.312 -22.844 1 70.44 85 ASN B N 1
ATOM 2241 C CA . ASN B 1 85 ? 8.93 -31.844 -22.984 1 70.44 85 ASN B CA 1
ATOM 2242 C C . ASN B 1 85 ? 9.969 -30.734 -23.031 1 70.44 85 ASN B C 1
ATOM 2244 O O . ASN B 1 85 ? 11.008 -30.875 -23.688 1 70.44 85 ASN B O 1
ATOM 2248 N N . LYS B 1 86 ? 9.688 -29.531 -22.719 1 74.44 86 LYS B N 1
ATOM 2249 C CA . LYS B 1 86 ? 10.648 -28.438 -22.641 1 74.44 86 LYS B CA 1
ATOM 2250 C C . LYS B 1 86 ? 10.898 -28.031 -21.188 1 74.44 86 LYS B C 1
ATOM 2252 O O . LYS B 1 86 ? 10.156 -28.438 -20.297 1 74.44 86 LYS B O 1
ATOM 2257 N N . LEU B 1 87 ? 12.016 -27.375 -21.078 1 79.5 87 LEU B N 1
ATOM 2258 C CA . LEU B 1 87 ? 12.383 -26.875 -19.75 1 79.5 87 LEU B CA 1
ATOM 2259 C C . LEU B 1 87 ? 11.32 -25.922 -19.219 1 79.5 87 LEU B C 1
ATOM 2261 O O . LEU B 1 87 ? 10.766 -25.125 -19.969 1 79.5 87 LEU B O 1
ATOM 2265 N N . ALA B 1 88 ? 10.938 -26.234 -18.016 1 85.75 88 ALA B N 1
ATOM 2266 C CA . ALA B 1 88 ? 9.992 -25.344 -17.344 1 85.75 88 ALA B CA 1
ATOM 2267 C C . ALA B 1 88 ? 10.672 -24.578 -16.219 1 85.75 88 ALA B C 1
ATOM 2269 O O . ALA B 1 88 ? 11.68 -25.031 -15.664 1 85.75 88 ALA B O 1
ATOM 2270 N N . PHE B 1 89 ? 10.266 -23.375 -16.062 1 90.06 89 PHE B N 1
ATOM 2271 C CA . PHE B 1 89 ? 10.727 -22.562 -14.953 1 90.06 89 PHE B CA 1
ATOM 2272 C C . PHE B 1 89 ? 9.68 -22.516 -13.844 1 90.06 89 PHE B C 1
ATOM 2274 O O . PHE B 1 89 ? 8.578 -22.016 -14.047 1 90.06 89 PHE B O 1
ATOM 2281 N N . TYR B 1 90 ? 10.055 -23 -12.688 1 90.31 90 TYR B N 1
ATOM 2282 C CA . TYR B 1 90 ? 9.156 -23.047 -11.547 1 90.31 90 TYR B CA 1
ATOM 2283 C C . TYR B 1 90 ? 9.359 -21.828 -10.641 1 90.31 90 TYR B C 1
ATOM 2285 O O . TYR B 1 90 ? 10.422 -21.688 -10.023 1 90.31 90 TYR B O 1
ATOM 2293 N N . ALA B 1 91 ? 8.367 -21.016 -10.602 1 93 91 ALA B N 1
ATOM 2294 C CA . ALA B 1 91 ? 8.445 -19.797 -9.805 1 93 91 ALA B CA 1
ATOM 2295 C C . ALA B 1 91 ? 7.703 -19.953 -8.477 1 93 91 ALA B C 1
ATOM 2297 O O . ALA B 1 91 ? 6.535 -20.359 -8.461 1 93 91 ALA B O 1
ATOM 2298 N N . VAL B 1 92 ? 8.383 -19.688 -7.387 1 93.31 92 VAL B N 1
ATOM 2299 C CA . VAL B 1 92 ? 7.781 -19.609 -6.059 1 93.31 92 VAL B CA 1
ATOM 2300 C C . VAL B 1 92 ? 7.75 -18.156 -5.59 1 93.31 92 VAL B C 1
ATOM 2302 O O . VAL B 1 92 ? 8.789 -17.594 -5.25 1 93.31 92 VAL B O 1
ATOM 2305 N N . ALA B 1 93 ? 6.574 -17.625 -5.582 1 95.62 93 ALA B N 1
ATOM 2306 C CA . ALA B 1 93 ? 6.43 -16.219 -5.176 1 95.62 93 ALA B CA 1
ATOM 2307 C C . ALA B 1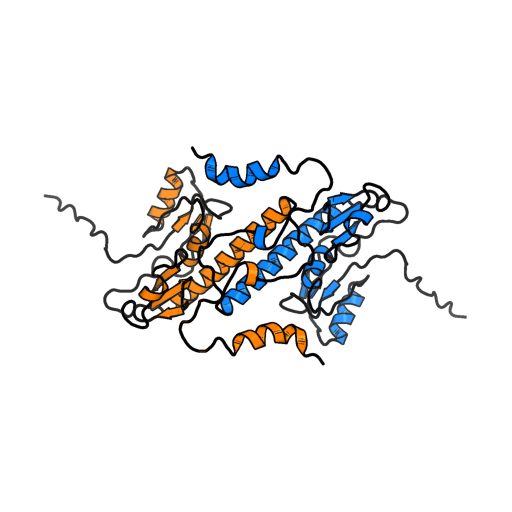 93 ? 6.352 -16.109 -3.656 1 95.62 93 ALA B C 1
ATOM 2309 O O . ALA B 1 93 ? 6.891 -15.156 -3.074 1 95.62 93 ALA B O 1
ATOM 2310 N N . ASN B 1 94 ? 5.676 -16.938 -3.045 1 94.62 94 ASN B N 1
ATOM 2311 C CA . ASN B 1 94 ? 5.559 -17.047 -1.595 1 94.62 94 ASN B CA 1
ATOM 2312 C C . ASN B 1 94 ? 5.738 -18.484 -1.116 1 94.62 94 ASN B C 1
ATOM 2314 O O . ASN B 1 94 ? 5.156 -19.406 -1.685 1 94.62 94 ASN B O 1
ATOM 2318 N N . GLY B 1 95 ? 6.523 -18.641 -0.202 1 90.38 95 GLY B N 1
ATOM 2319 C CA . GLY B 1 95 ? 6.855 -19.953 0.357 1 9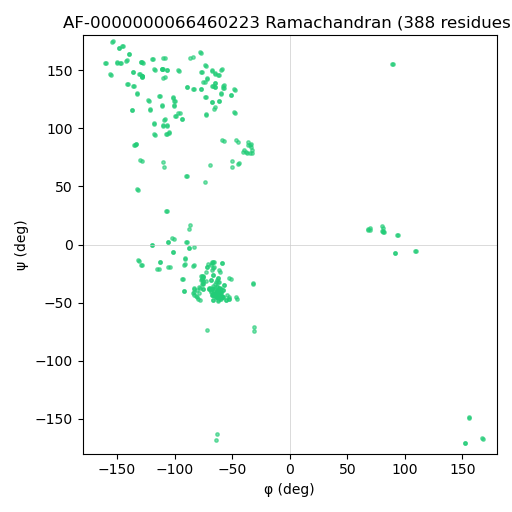0.38 95 GLY B CA 1
ATOM 2320 C C . GLY B 1 95 ? 8.078 -19.906 1.26 1 90.38 95 GLY B C 1
ATOM 2321 O O . GLY B 1 95 ? 8.516 -18.844 1.681 1 90.38 95 GLY B O 1
ATOM 2322 N N . LYS B 1 96 ? 8.594 -21.016 1.575 1 84.5 96 LYS B N 1
ATOM 2323 C CA . LYS B 1 96 ? 9.75 -21.109 2.469 1 84.5 96 LYS B CA 1
ATOM 2324 C C . LYS B 1 96 ? 11 -20.547 1.813 1 84.5 96 LYS B C 1
ATOM 2326 O O . LYS B 1 96 ? 11.773 -19.828 2.457 1 84.5 96 LYS B O 1
ATOM 2331 N N . SER B 1 97 ? 11.164 -20.828 0.554 1 85.81 97 SER B N 1
ATOM 2332 C CA . SER B 1 97 ? 12.289 -20.312 -0.226 1 85.81 97 SER B CA 1
ATOM 2333 C C . SER B 1 97 ? 11.82 -19.766 -1.57 1 85.81 97 SER B C 1
ATOM 2335 O O . SER B 1 97 ? 11.945 -20.438 -2.598 1 85.81 97 SER B O 1
ATOM 2337 N N . PRO B 1 98 ? 11.43 -18.547 -1.556 1 90.81 98 PRO B N 1
ATOM 2338 C CA . PRO B 1 98 ? 10.961 -17.953 -2.812 1 90.81 98 PRO B CA 1
ATOM 2339 C C . PRO B 1 98 ? 12.062 -17.844 -3.863 1 90.81 98 PRO B C 1
ATOM 2341 O O . PRO B 1 98 ? 13.234 -17.672 -3.52 1 90.81 98 PRO B O 1
ATOM 2344 N N . GLY B 1 99 ? 11.648 -17.984 -5.109 1 91.94 99 GLY B N 1
ATOM 2345 C CA . GLY B 1 99 ? 12.602 -17.922 -6.207 1 91.94 99 GLY B CA 1
ATOM 2346 C C . GLY B 1 99 ? 12.164 -18.719 -7.422 1 91.94 99 GLY B C 1
ATOM 2347 O O . GLY B 1 99 ? 11 -19.109 -7.527 1 91.94 99 GLY B O 1
ATOM 2348 N N . ILE B 1 100 ? 13.117 -18.859 -8.406 1 93.12 100 ILE B N 1
ATOM 2349 C CA . ILE B 1 100 ? 12.836 -19.594 -9.633 1 93.12 100 ILE B CA 1
ATOM 2350 C C . ILE B 1 100 ? 13.688 -20.859 -9.68 1 93.12 100 ILE B C 1
ATOM 2352 O O . ILE B 1 100 ? 14.906 -20.797 -9.5 1 93.12 100 ILE B O 1
ATOM 2356 N N . TYR B 1 101 ? 12.984 -21.922 -9.906 1 88.31 101 TYR B N 1
ATOM 2357 C CA . TYR B 1 101 ? 13.617 -23.234 -9.953 1 88.31 101 TYR B CA 1
ATOM 2358 C C . TYR B 1 101 ? 13.469 -23.859 -11.328 1 88.31 101 TYR B C 1
ATOM 2360 O O . TYR B 1 101 ? 12.516 -23.562 -12.062 1 88.31 101 TYR B O 1
ATOM 2368 N N . THR B 1 102 ? 14.422 -24.672 -11.695 1 84.19 102 THR B N 1
ATOM 2369 C CA . THR B 1 102 ? 14.359 -25.328 -12.992 1 84.19 102 THR B CA 1
ATOM 2370 C C . THR B 1 102 ? 13.891 -26.766 -12.844 1 84.19 102 THR B C 1
ATOM 2372 O O . THR B 1 102 ? 13.703 -27.469 -13.844 1 84.19 102 THR B O 1
ATOM 2375 N N . CYS B 1 103 ? 13.75 -27.203 -11.68 1 74.88 103 CYS B N 1
ATOM 2376 C CA . CYS B 1 103 ? 13.234 -28.547 -11.445 1 74.88 103 CYS B CA 1
ATOM 2377 C C . CYS B 1 103 ? 12.195 -28.547 -10.328 1 74.88 103 CYS B C 1
ATOM 2379 O O . CYS B 1 103 ? 12.289 -27.75 -9.391 1 74.88 103 CYS B O 1
ATOM 2381 N N . TYR B 1 104 ? 11.094 -29.266 -10.516 1 65.88 104 TYR B N 1
ATOM 2382 C CA . TYR B 1 104 ? 10.031 -29.297 -9.516 1 65.88 104 TYR B CA 1
ATOM 2383 C C . TYR B 1 104 ? 10.367 -30.281 -8.398 1 65.88 104 TYR B C 1
ATOM 2385 O O . TYR B 1 104 ? 10.156 -29.984 -7.219 1 65.88 104 TYR B O 1
ATOM 2393 N N . TYR B 1 105 ? 10.844 -31.438 -8.859 1 60.75 105 TYR B N 1
ATOM 2394 C CA . TYR B 1 105 ? 11.102 -32.5 -7.883 1 60.75 105 TYR B CA 1
ATOM 2395 C C . TYR B 1 105 ? 12.57 -32.531 -7.488 1 60.75 105 TYR B C 1
ATOM 2397 O O . TYR B 1 105 ? 13.438 -32.125 -8.273 1 60.75 105 TYR B O 1
ATOM 2405 N N . GLY B 1 106 ? 12.836 -33 -6.16 1 58.12 106 GLY B N 1
ATOM 2406 C CA . GLY B 1 106 ? 14.18 -33.188 -5.648 1 58.12 106 GLY B CA 1
ATOM 2407 C C . GLY B 1 106 ? 14.766 -31.953 -5.008 1 58.12 106 GLY B C 1
ATOM 2408 O O . GLY B 1 106 ? 14.141 -30.891 -5.02 1 58.12 106 GLY B O 1
ATOM 2409 N N . LYS B 1 107 ? 15.703 -32.031 -4.105 1 54.66 107 LYS B N 1
ATOM 2410 C CA . LYS B 1 107 ? 16.516 -30.922 -3.617 1 54.66 107 LYS B CA 1
ATOM 2411 C C . LYS B 1 107 ? 17.422 -30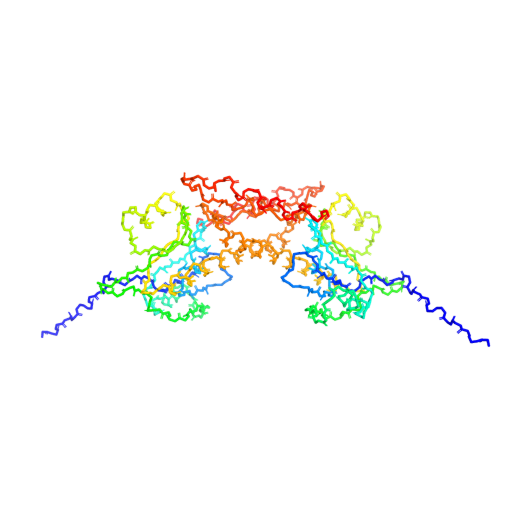.375 -4.723 1 54.66 107 LYS B C 1
ATOM 2413 O O . LYS B 1 107 ? 18.125 -31.141 -5.398 1 54.66 107 LYS B O 1
ATOM 2418 N N . PRO B 1 108 ? 17.172 -29.234 -5.016 1 54.31 108 PRO B N 1
ATOM 2419 C CA . PRO B 1 108 ? 16.406 -28.125 -4.441 1 54.31 108 PRO B CA 1
ATOM 2420 C C . PRO B 1 108 ? 15.148 -27.812 -5.238 1 54.31 108 PRO B C 1
ATOM 2422 O O . PRO B 1 108 ? 15.18 -26.953 -6.129 1 54.31 108 PRO B O 1
ATOM 2425 N N . GLY B 1 109 ? 14.18 -28.672 -5.18 1 60.59 109 GLY B N 1
ATOM 2426 C CA . GLY B 1 109 ? 12.977 -28.484 -5.977 1 60.59 109 GLY B CA 1
ATOM 2427 C C . GLY B 1 109 ? 11.93 -27.625 -5.293 1 60.59 109 GLY B C 1
ATOM 2428 O O . GLY B 1 109 ? 12.078 -27.281 -4.117 1 60.59 109 GLY B O 1
ATOM 2429 N N . ALA B 1 110 ? 10.977 -27.078 -6.152 1 69.31 110 ALA B N 1
ATOM 2430 C CA . ALA B 1 110 ? 9.961 -26.125 -5.695 1 69.31 110 ALA B CA 1
ATOM 2431 C C . ALA B 1 110 ? 8.977 -26.781 -4.734 1 69.31 110 ALA B C 1
ATOM 2433 O O . ALA B 1 110 ? 8.391 -26.125 -3.887 1 69.31 110 ALA B O 1
ATOM 2434 N N . LYS B 1 111 ? 8.922 -28.109 -4.805 1 70.56 111 LYS B N 1
ATOM 2435 C CA . LYS B 1 111 ? 7.875 -28.781 -4.059 1 70.56 111 LYS B CA 1
ATOM 2436 C C . LYS B 1 111 ? 8.07 -28.625 -2.553 1 70.56 111 LYS B C 1
ATOM 2438 O O . LYS B 1 111 ? 7.105 -28.375 -1.822 1 70.56 111 LYS B O 1
ATOM 2443 N N . GLU B 1 112 ? 9.195 -28.75 -2.1 1 65.81 112 GLU B N 1
ATOM 2444 C CA . GLU B 1 112 ? 9.5 -28.672 -0.674 1 65.81 112 GLU B CA 1
ATOM 2445 C C . GLU B 1 112 ? 9.266 -27.266 -0.135 1 65.81 112 GLU B C 1
ATOM 2447 O O . GLU B 1 112 ? 9.094 -27.078 1.071 1 65.81 112 GLU B O 1
ATOM 2452 N N . GLU B 1 113 ? 9.156 -26.344 -1.052 1 68.31 113 GLU B N 1
ATOM 2453 C CA . GLU B 1 113 ? 9.078 -24.953 -0.644 1 68.31 113 GLU B CA 1
ATOM 2454 C C . GLU B 1 113 ? 7.633 -24.5 -0.444 1 68.31 113 GLU B C 1
ATOM 2456 O O . GLU B 1 113 ? 7.371 -23.469 0.172 1 68.31 113 GLU B O 1
ATOM 2461 N N . VAL B 1 114 ? 6.805 -25.297 -0.986 1 70 114 VAL B N 1
ATOM 2462 C CA . VAL B 1 114 ? 5.41 -24.875 -0.964 1 70 114 VAL B CA 1
ATOM 2463 C C . VAL B 1 114 ? 4.602 -25.812 -0.067 1 70 114 VAL B C 1
ATOM 2465 O O . VAL B 1 114 ? 3.539 -25.438 0.438 1 70 114 VAL B O 1
ATOM 2468 N N . ASN B 1 115 ? 5.316 -26.969 0.187 1 67.44 115 ASN B N 1
ATOM 2469 C CA . ASN B 1 115 ? 4.594 -27.922 1.019 1 67.44 115 ASN B CA 1
ATOM 2470 C C . ASN B 1 115 ? 4.527 -27.469 2.473 1 67.44 115 ASN B C 1
ATOM 2472 O O . ASN B 1 115 ? 5.52 -26.984 3.025 1 67.44 115 ASN B O 1
ATOM 2476 N N . GLU B 1 116 ? 3.402 -27.391 3.086 1 67.44 116 GLU B N 1
ATOM 2477 C CA . GLU B 1 116 ? 3.127 -27.078 4.484 1 67.44 116 GLU B CA 1
ATOM 2478 C C . GLU B 1 116 ? 3.148 -25.562 4.723 1 67.44 116 GLU B C 1
ATOM 2480 O O . GLU B 1 116 ? 3.383 -25.109 5.844 1 67.44 116 GLU B O 1
ATOM 2485 N N . PHE B 1 117 ? 3.178 -24.922 3.602 1 76.69 117 PHE B N 1
ATOM 2486 C CA . PHE B 1 117 ? 3.096 -23.469 3.689 1 76.69 117 PHE B CA 1
ATOM 2487 C C . PHE B 1 117 ? 1.715 -22.984 3.271 1 76.69 117 PHE B C 1
ATOM 2489 O O . PHE B 1 117 ? 1.396 -22.953 2.08 1 76.69 117 PHE B O 1
ATOM 2496 N N . SER B 1 118 ? 0.796 -22.719 4.109 1 81.44 118 SER B N 1
ATOM 2497 C CA . SER B 1 118 ? -0.603 -22.406 3.855 1 81.44 118 SER B CA 1
ATOM 2498 C C . SER B 1 118 ? -0.729 -21.266 2.85 1 81.44 118 SER B C 1
ATOM 2500 O O . SER B 1 118 ? -1.643 -21.25 2.023 1 81.44 118 SER B O 1
ATOM 2502 N N . GLY B 1 119 ? 0.224 -20.344 2.768 1 90.62 119 GLY B N 1
ATOM 2503 C CA . GLY B 1 119 ? 0.144 -19.203 1.868 1 90.62 119 GLY B CA 1
ATOM 2504 C C . GLY B 1 119 ? 1.089 -19.297 0.686 1 90.62 119 GLY B C 1
ATOM 2505 O O . GLY B 1 119 ? 1.415 -18.297 0.053 1 90.62 119 GLY B O 1
ATOM 2506 N N . ALA B 1 120 ? 1.324 -20.516 0.354 1 91.81 120 ALA B N 1
ATOM 2507 C CA . ALA B 1 120 ? 2.287 -20.719 -0.726 1 91.81 120 ALA B CA 1
ATOM 2508 C C . ALA B 1 120 ? 1.693 -20.312 -2.072 1 91.81 120 ALA B C 1
ATOM 2510 O O . ALA B 1 120 ? 0.505 -20.531 -2.324 1 91.81 120 ALA B O 1
ATOM 2511 N N . CYS B 1 121 ? 2.545 -19.75 -2.871 1 93.81 121 CYS B N 1
ATOM 2512 C CA . CYS B 1 121 ? 2.182 -19.359 -4.227 1 93.81 121 CYS B CA 1
ATOM 2513 C C . CYS B 1 121 ? 3.279 -19.719 -5.219 1 93.81 121 CYS B C 1
ATOM 2515 O O . CYS B 1 121 ? 4.398 -19.219 -5.129 1 93.81 121 CYS B O 1
ATOM 2517 N N . HIS B 1 122 ? 2.893 -20.641 -6.129 1 92.62 122 HIS B N 1
ATOM 2518 C CA . HIS B 1 122 ? 3.869 -21.062 -7.125 1 92.62 122 HIS B CA 1
ATOM 2519 C C . HIS B 1 122 ? 3.197 -21.391 -8.453 1 92.62 122 HIS B C 1
ATOM 2521 O O . HIS B 1 122 ? 1.99 -21.625 -8.508 1 92.62 122 HIS B O 1
ATOM 2527 N N . GLN B 1 123 ? 3.998 -21.297 -9.484 1 91.75 123 GLN B N 1
ATOM 2528 C CA . GLN B 1 123 ? 3.559 -21.641 -10.828 1 91.75 123 GLN B CA 1
ATOM 2529 C C . GLN B 1 123 ? 4.75 -21.922 -11.742 1 91.75 123 GLN B C 1
ATOM 2531 O O . GLN B 1 123 ? 5.879 -21.547 -11.43 1 91.75 123 GLN B O 1
ATOM 2536 N N . HIS B 1 124 ? 4.523 -22.672 -12.781 1 90.88 124 HIS B N 1
ATOM 2537 C CA . HIS B 1 124 ? 5.59 -22.953 -13.734 1 90.88 124 HIS B CA 1
ATOM 2538 C C . HIS B 1 124 ? 5.324 -22.266 -15.07 1 90.88 124 HIS B C 1
ATOM 2540 O O . HIS B 1 124 ? 4.168 -22.094 -15.469 1 90.88 124 HIS B O 1
ATOM 2546 N N . PHE B 1 125 ? 6.414 -21.938 -15.766 1 91.44 125 PHE B N 1
ATOM 2547 C CA . PHE B 1 125 ? 6.32 -21.109 -16.953 1 91.44 125 PHE B CA 1
ATOM 2548 C C . PHE B 1 125 ? 7.254 -21.609 -18.047 1 91.44 125 PHE B C 1
ATOM 2550 O O . PHE B 1 125 ? 8.172 -22.391 -17.781 1 91.44 125 PHE B O 1
ATOM 2557 N N . ARG B 1 126 ? 6.957 -21.094 -19.25 1 87.31 126 ARG B N 1
ATOM 2558 C CA . ARG B 1 126 ? 7.738 -21.453 -20.422 1 87.31 126 ARG B CA 1
ATOM 2559 C C . ARG B 1 126 ? 9.086 -20.75 -20.438 1 87.31 126 ARG B C 1
ATOM 2561 O O . ARG B 1 126 ? 10.07 -21.281 -20.953 1 87.31 126 ARG B O 1
ATOM 2568 N N . THR B 1 127 ? 9.094 -19.516 -19.906 1 90.56 127 THR B N 1
ATOM 2569 C CA . THR B 1 127 ? 10.312 -18.719 -19.938 1 90.56 127 THR B CA 1
ATOM 2570 C C . THR B 1 127 ? 10.633 -18.172 -18.547 1 90.56 127 THR B C 1
ATOM 2572 O O . THR B 1 127 ? 9.742 -18.031 -17.719 1 90.56 127 THR B O 1
ATOM 2575 N N . ARG B 1 128 ? 11.945 -17.859 -18.391 1 92.69 128 ARG B N 1
ATOM 2576 C CA . ARG B 1 128 ? 12.391 -17.25 -17.141 1 92.69 128 ARG B CA 1
ATOM 2577 C C . ARG B 1 128 ? 11.75 -15.891 -16.938 1 92.69 128 ARG B C 1
ATOM 2579 O O . ARG B 1 128 ? 11.422 -15.516 -15.805 1 92.69 128 ARG B O 1
ATOM 2586 N N . ALA B 1 129 ? 11.578 -15.172 -18.016 1 94.56 129 ALA B N 1
ATOM 2587 C CA . ALA B 1 129 ? 10.984 -13.844 -17.953 1 94.56 129 ALA B CA 1
ATOM 2588 C C . ALA B 1 129 ? 9.555 -13.898 -17.406 1 94.56 129 ALA B C 1
ATOM 2590 O O . ALA B 1 129 ? 9.164 -13.07 -16.594 1 94.56 129 ALA B O 1
ATOM 2591 N N . GLN B 1 130 ? 8.844 -14.859 -17.812 1 94.12 130 GLN B N 1
ATOM 2592 C CA . GLN B 1 130 ? 7.477 -15.031 -17.328 1 94.12 130 GLN B CA 1
ATOM 2593 C C . GLN B 1 130 ? 7.461 -15.398 -15.844 1 94.12 130 GLN B C 1
ATOM 2595 O O . GLN B 1 130 ? 6.609 -14.922 -15.086 1 94.12 130 GLN B O 1
ATOM 2600 N N . ALA B 1 131 ? 8.383 -16.203 -15.453 1 94.38 131 ALA B N 1
ATOM 2601 C CA . ALA B 1 131 ? 8.5 -16.594 -14.055 1 94.38 131 ALA B CA 1
ATOM 2602 C C . ALA B 1 131 ? 8.836 -15.398 -13.172 1 94.38 131 ALA B C 1
ATOM 2604 O O . ALA B 1 131 ? 8.242 -15.227 -12.102 1 94.38 131 ALA B O 1
ATOM 2605 N N . GLU B 1 132 ? 9.727 -14.586 -13.656 1 96.5 132 GLU B N 1
ATOM 2606 C CA . GLU B 1 132 ? 10.102 -13.375 -12.93 1 96.5 132 GLU B CA 1
ATOM 2607 C C . GLU B 1 132 ? 8.914 -12.422 -12.805 1 96.5 132 GLU B C 1
ATOM 2609 O O . GLU B 1 132 ? 8.672 -11.859 -11.734 1 96.5 132 GLU B O 1
ATOM 2614 N N . ALA B 1 133 ? 8.234 -12.258 -13.867 1 96.75 133 ALA B N 1
ATOM 2615 C CA . ALA B 1 133 ? 7.07 -11.375 -13.875 1 96.75 133 ALA B CA 1
ATOM 2616 C C . ALA B 1 133 ? 6.016 -11.859 -12.883 1 96.75 133 ALA B C 1
ATOM 2618 O O . ALA B 1 133 ? 5.383 -11.047 -12.195 1 96.75 133 ALA B O 1
ATOM 2619 N N . PHE B 1 134 ? 5.887 -13.125 -12.805 1 96 134 PHE B N 1
ATOM 2620 C CA . PHE B 1 134 ? 4.938 -13.742 -11.891 1 96 134 PHE B CA 1
ATOM 2621 C C . PHE B 1 134 ? 5.258 -13.359 -10.445 1 96 134 PHE B C 1
ATOM 2623 O O . PHE B 1 134 ? 4.367 -12.961 -9.695 1 96 134 PHE B O 1
ATOM 2630 N N . ILE B 1 135 ? 6.461 -13.422 -10.102 1 97.44 135 ILE B N 1
ATOM 2631 C CA . ILE B 1 135 ? 6.895 -13.109 -8.742 1 97.44 135 ILE B CA 1
ATOM 2632 C C . ILE B 1 135 ? 6.688 -11.625 -8.461 1 97.44 135 ILE B C 1
ATOM 2634 O O . ILE B 1 135 ? 6.207 -11.25 -7.391 1 97.44 135 ILE B O 1
ATOM 2638 N N . GLU B 1 136 ? 7.055 -10.797 -9.453 1 98 136 GLU B N 1
ATOM 2639 C CA . GLU B 1 136 ? 6.863 -9.352 -9.305 1 98 136 GLU B CA 1
ATOM 2640 C C . GLU B 1 136 ? 5.383 -9 -9.172 1 98 136 GLU B C 1
ATOM 2642 O O . GLU B 1 136 ? 5.016 -8.141 -8.375 1 98 136 GLU B O 1
ATOM 2647 N N . ASP B 1 137 ? 4.57 -9.664 -9.914 1 97.94 137 ASP B N 1
ATOM 2648 C CA . ASP B 1 137 ? 3.129 -9.461 -9.805 1 97.94 137 ASP B CA 1
ATOM 2649 C C . ASP B 1 137 ? 2.635 -9.758 -8.391 1 97.94 137 ASP B C 1
ATOM 2651 O O . ASP B 1 137 ? 1.81 -9.023 -7.848 1 97.94 137 ASP B O 1
ATOM 2655 N N . TRP B 1 138 ? 3.127 -10.812 -7.938 1 98.25 138 TRP B N 1
ATOM 2656 C CA . TRP B 1 138 ? 2.695 -11.219 -6.602 1 98.25 138 TRP B CA 1
ATOM 2657 C C . TRP B 1 138 ? 3.088 -10.172 -5.562 1 98.25 138 TRP B C 1
ATOM 2659 O O . TRP B 1 138 ? 2.27 -9.781 -4.73 1 98.25 138 TRP B O 1
ATOM 2669 N N . LYS B 1 139 ? 4.332 -9.75 -5.625 1 98.44 139 LYS B N 1
ATOM 2670 C CA . LYS B 1 139 ? 4.824 -8.758 -4.676 1 98.44 139 LYS B CA 1
ATOM 2671 C C . LYS B 1 139 ? 4.016 -7.465 -4.766 1 98.44 139 LYS B C 1
ATOM 2673 O O . LYS B 1 139 ? 3.619 -6.902 -3.742 1 98.44 139 LYS B O 1
ATOM 2678 N N . ASP B 1 140 ? 3.779 -7.051 -5.961 1 98.5 140 ASP B N 1
ATOM 2679 C CA . ASP B 1 140 ? 3.01 -5.828 -6.168 1 98.5 140 ASP B CA 1
ATOM 2680 C C . ASP B 1 140 ? 1.582 -5.98 -5.648 1 98.5 140 ASP B C 1
ATOM 2682 O O . ASP B 1 140 ? 1.062 -5.094 -4.973 1 98.5 140 ASP B O 1
ATOM 2686 N N . SER B 1 141 ? 0.997 -7.07 -5.969 1 98.5 141 SER B N 1
ATOM 2687 C CA . SER B 1 141 ? -0.387 -7.301 -5.566 1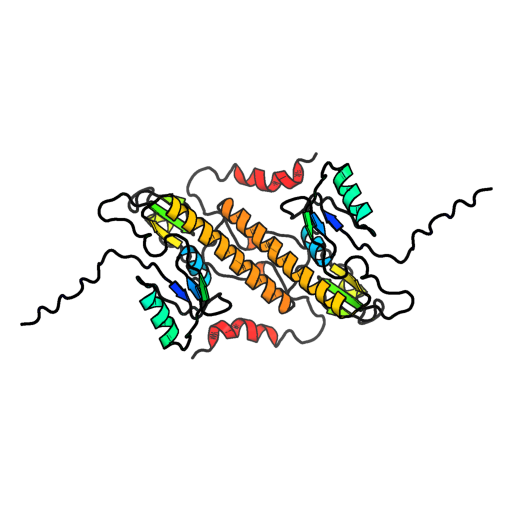 98.5 141 SER B CA 1
ATOM 2688 C C . SER B 1 141 ? -0.516 -7.383 -4.051 1 98.5 141 SER B C 1
ATOM 2690 O O . SER B 1 141 ? -1.443 -6.812 -3.469 1 98.5 141 SER B O 1
ATOM 2692 N N . TYR B 1 142 ? 0.411 -8.094 -3.457 1 98.5 142 TYR B N 1
ATOM 2693 C CA . TYR B 1 142 ? 0.373 -8.203 -2.002 1 98.5 142 TYR B CA 1
ATOM 2694 C C . TYR B 1 142 ? 0.5 -6.828 -1.354 1 98.5 142 TYR B C 1
ATOM 2696 O O . TYR B 1 142 ? -0.261 -6.492 -0.442 1 98.5 142 TYR B O 1
ATOM 2704 N N . ALA B 1 143 ? 1.437 -6.055 -1.804 1 98.69 143 ALA B N 1
ATOM 2705 C CA . ALA B 1 143 ? 1.627 -4.699 -1.296 1 98.69 143 ALA B CA 1
ATOM 2706 C C . ALA B 1 143 ? 0.382 -3.85 -1.525 1 98.69 143 ALA B C 1
ATOM 2708 O O . ALA B 1 143 ? -0.018 -3.076 -0.652 1 98.69 143 ALA B O 1
ATOM 2709 N N . ASP B 1 144 ? -0.206 -4.016 -2.682 1 98.56 144 ASP B N 1
ATOM 2710 C CA . ASP B 1 144 ? -1.402 -3.252 -3.018 1 98.56 144 ASP B CA 1
ATOM 2711 C C . ASP B 1 144 ? -2.555 -3.592 -2.074 1 98.56 144 ASP B C 1
ATOM 2713 O O . ASP B 1 144 ? -3.332 -2.713 -1.695 1 98.56 144 ASP B O 1
ATOM 2717 N N . ILE B 1 145 ? -2.646 -4.77 -1.801 1 98.31 145 ILE B N 1
ATOM 2718 C CA . ILE B 1 145 ? -3.73 -5.215 -0.931 1 98.31 145 ILE B CA 1
ATOM 2719 C C . ILE B 1 145 ? -3.547 -4.621 0.465 1 98.31 145 ILE B C 1
ATOM 2721 O O . ILE B 1 145 ? -4.508 -4.152 1.078 1 98.31 145 ILE B O 1
ATOM 2725 N N . TRP B 1 146 ? -2.367 -4.637 0.885 1 98.38 146 TRP B N 1
ATOM 2726 C CA . TRP B 1 146 ? -2.094 -4.02 2.178 1 98.38 146 TRP B CA 1
ATOM 2727 C C . TRP B 1 146 ? -2.404 -2.525 2.145 1 98.38 146 TRP B C 1
ATOM 2729 O O . TRP B 1 146 ? -2.969 -1.98 3.096 1 98.38 146 TRP B O 1
ATOM 2739 N N . ARG B 1 147 ? -1.982 -1.869 1.123 1 98.62 147 ARG B N 1
ATOM 2740 C CA . ARG B 1 147 ? -2.295 -0.45 0.993 1 98.62 147 ARG B CA 1
ATOM 2741 C C . ARG B 1 147 ? -3.795 -0.204 1.127 1 98.62 147 ARG B C 1
ATOM 2743 O O . ARG B 1 147 ? -4.219 0.689 1.862 1 98.62 147 ARG B O 1
ATOM 2750 N N . SER B 1 148 ? -4.551 -1 0.438 1 98.38 148 SER B N 1
ATOM 2751 C CA . SER B 1 148 ? -6 -0.853 0.453 1 98.38 148 SER B CA 1
ATOM 2752 C C . SER B 1 148 ? -6.57 -1.117 1.843 1 98.38 148 SER B C 1
ATOM 2754 O O . SER B 1 148 ? -7.434 -0.376 2.318 1 98.38 148 SER B O 1
ATOM 2756 N N . ALA B 1 149 ? -6.086 -2.146 2.443 1 97.94 149 ALA B N 1
ATOM 2757 C CA . ALA B 1 149 ? -6.562 -2.508 3.777 1 97.94 149 ALA B CA 1
ATOM 2758 C C . ALA B 1 149 ? -6.254 -1.404 4.785 1 97.94 149 ALA B C 1
ATOM 2760 O O . ALA B 1 149 ? -7.102 -1.057 5.613 1 97.94 149 ALA B O 1
ATOM 2761 N N . ILE B 1 150 ? -5.102 -0.871 4.672 1 98.12 150 ILE B N 1
ATOM 2762 C CA . ILE B 1 150 ? -4.684 0.196 5.574 1 98.12 150 ILE B CA 1
ATOM 2763 C C . ILE B 1 150 ? -5.531 1.441 5.332 1 98.12 150 ILE B C 1
ATOM 2765 O O . ILE B 1 150 ? -6.031 2.055 6.277 1 98.12 150 ILE B O 1
ATOM 2769 N N . ARG B 1 151 ? -5.668 1.787 4.105 1 98.38 151 ARG B N 1
ATOM 2770 C CA . ARG B 1 151 ? -6.469 2.963 3.77 1 98.38 151 ARG B CA 1
ATOM 2771 C C . ARG B 1 151 ? -7.895 2.82 4.285 1 98.38 151 ARG B C 1
ATOM 2773 O O . ARG B 1 151 ? -8.477 3.779 4.801 1 98.38 151 ARG B O 1
ATOM 2780 N N . GLU B 1 152 ? -8.422 1.649 4.191 1 97.88 152 GLU B N 1
ATOM 2781 C CA . GLU B 1 152 ? -9.766 1.386 4.695 1 97.88 152 GLU B CA 1
ATOM 2782 C C . GLU B 1 152 ? -9.82 1.49 6.215 1 97.88 152 GLU B C 1
ATOM 2784 O O . GLU B 1 152 ? -10.773 2.029 6.773 1 97.88 152 GLU B O 1
ATOM 2789 N N . ALA B 1 153 ? -8.867 0.948 6.824 1 97.5 153 ALA B N 1
ATOM 2790 C CA . ALA B 1 153 ? -8.797 1.022 8.281 1 97.5 153 ALA B CA 1
ATOM 2791 C C . ALA B 1 153 ? -8.727 2.473 8.758 1 97.5 153 ALA B C 1
ATOM 2793 O O . ALA B 1 153 ? -9.367 2.84 9.742 1 97.5 153 ALA B O 1
ATOM 2794 N N . LEU B 1 154 ? -7.945 3.24 8.062 1 97.5 154 LEU B N 1
ATOM 2795 C CA . LEU B 1 154 ? -7.84 4.656 8.398 1 97.5 154 LEU B CA 1
ATOM 2796 C C . LEU B 1 154 ? -9.188 5.352 8.25 1 97.5 154 LEU B C 1
ATOM 2798 O O . LEU B 1 154 ? -9.523 6.242 9.039 1 97.5 154 LEU B O 1
ATOM 2802 N N . ASP B 1 155 ? -9.938 4.988 7.266 1 97 155 ASP B N 1
ATOM 2803 C CA . ASP B 1 155 ? -11.289 5.52 7.082 1 97 155 ASP B CA 1
ATOM 2804 C C . ASP B 1 155 ? -12.188 5.152 8.266 1 97 155 ASP B C 1
ATOM 2806 O O . ASP B 1 155 ? -13.117 5.891 8.594 1 97 155 ASP B O 1
ATOM 2810 N N . GLN B 1 156 ? -11.867 4.039 8.875 1 95.38 156 GLN B N 1
ATOM 2811 C CA . GLN B 1 156 ? -12.664 3.557 10 1 95.38 156 GLN B CA 1
ATOM 2812 C C . GLN B 1 156 ? -12.172 4.156 11.32 1 95.38 156 GLN B C 1
ATOM 2814 O O . GLN B 1 156 ? -12.727 3.861 12.383 1 95.38 156 GLN B O 1
ATOM 2819 N N . GLY B 1 157 ? -11.125 4.934 11.273 1 94.06 157 GLY B N 1
ATOM 2820 C CA . GLY B 1 157 ? -10.703 5.672 12.453 1 94.06 157 GLY B CA 1
ATOM 2821 C C . GLY B 1 157 ? -9.422 5.145 13.062 1 94.06 157 GLY B C 1
ATOM 2822 O O . GLY B 1 157 ? -8.891 5.727 14.016 1 94.06 157 GLY B O 1
ATOM 2823 N N . PHE B 1 158 ? -8.898 4.039 12.539 1 95.38 158 PHE B N 1
ATOM 2824 C CA . PHE B 1 158 ? -7.633 3.514 13.039 1 95.38 158 PHE B CA 1
ATOM 2825 C C . PHE B 1 158 ? -6.508 4.516 12.82 1 95.38 158 PHE B C 1
ATOM 2827 O O . PHE B 1 158 ? -6.512 5.254 11.836 1 95.38 158 PHE B O 1
ATOM 2834 N N . ARG B 1 159 ? -5.605 4.504 13.766 1 94.88 159 ARG B N 1
ATOM 2835 C CA . ARG B 1 159 ? -4.449 5.387 13.656 1 94.88 159 ARG B CA 1
ATOM 2836 C C . ARG B 1 159 ? -3.221 4.758 14.305 1 94.88 159 ARG B C 1
ATOM 2838 O O . ARG B 1 159 ? -3.311 3.689 14.914 1 94.88 159 ARG B O 1
ATOM 2845 N N . THR B 1 160 ? -2.105 5.43 14.016 1 93.38 160 THR B N 1
ATOM 2846 C CA . THR B 1 160 ? -0.847 4.988 14.602 1 93.38 160 THR B CA 1
ATOM 2847 C C . THR B 1 160 ? -0.349 5.992 15.633 1 93.38 160 THR B C 1
ATOM 2849 O O . THR B 1 160 ? -0.563 7.199 15.492 1 93.38 160 THR B O 1
ATOM 2852 N N . VAL B 1 161 ? 0.375 5.551 16.625 1 86.38 161 VAL B N 1
ATOM 2853 C CA . VAL B 1 161 ? 0.798 6.43 17.703 1 86.38 161 VAL B CA 1
ATOM 2854 C C . VAL B 1 161 ? 2.162 7.035 17.375 1 86.38 161 VAL B C 1
ATOM 2856 O O . VAL B 1 161 ? 2.396 8.219 17.609 1 86.38 161 VAL B O 1
ATOM 2859 N N . ASP B 1 162 ? 3.066 6.309 16.828 1 89.38 162 ASP B N 1
ATOM 2860 C CA . ASP B 1 162 ? 4.434 6.805 16.734 1 89.38 162 ASP B CA 1
ATOM 2861 C C . ASP B 1 162 ? 4.887 6.902 15.281 1 89.38 162 ASP B C 1
ATOM 2863 O O . ASP B 1 162 ? 6.02 7.305 15 1 89.38 162 ASP B O 1
ATOM 2867 N N . MET B 1 163 ? 4.125 6.566 14.352 1 93.88 163 MET B N 1
ATOM 2868 C CA . MET B 1 163 ? 4.383 6.715 12.922 1 93.88 163 MET B CA 1
ATOM 2869 C C . MET B 1 163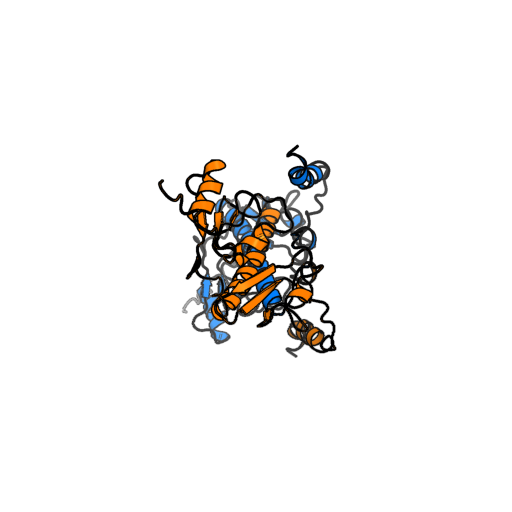 ? 5.512 5.793 12.477 1 93.88 163 MET B C 1
ATOM 2871 O O . MET B 1 163 ? 6.098 5.996 11.406 1 93.88 163 MET B O 1
ATOM 2875 N N . LYS B 1 164 ? 5.887 4.859 13.281 1 93.62 164 LYS B N 1
ATOM 2876 C CA . LYS B 1 164 ? 6.945 3.936 12.891 1 93.62 164 LYS B CA 1
ATOM 2877 C C . LYS B 1 164 ? 6.438 2.916 11.875 1 93.62 164 LYS B C 1
ATOM 2879 O O . LYS B 1 164 ? 5.305 2.441 11.977 1 93.62 164 LYS B O 1
ATOM 2884 N N . ILE B 1 165 ? 7.246 2.684 11 1 95.75 165 ILE B N 1
ATOM 2885 C CA . ILE B 1 165 ? 6.965 1.669 9.992 1 95.75 165 ILE B CA 1
ATOM 2886 C C . ILE B 1 165 ? 7.812 0.427 10.258 1 95.75 165 ILE B C 1
ATOM 2888 O O . ILE B 1 165 ? 9 0.388 9.914 1 95.75 165 ILE B O 1
ATOM 2892 N N . GLU B 1 166 ? 7.188 -0.555 10.82 1 95.31 166 GLU B N 1
ATOM 2893 C CA . GLU B 1 166 ? 7.863 -1.807 11.148 1 95.31 166 GLU B CA 1
ATOM 2894 C C . GLU B 1 166 ? 7.258 -2.977 10.375 1 95.31 166 GLU B C 1
ATOM 2896 O O . GLU B 1 166 ? 6.348 -3.645 10.867 1 95.31 166 GLU B O 1
ATOM 2901 N N . VAL B 1 167 ? 7.828 -3.291 9.289 1 96.44 167 VAL B N 1
ATOM 2902 C CA . VAL B 1 167 ? 7.281 -4.309 8.398 1 96.44 167 VAL B CA 1
ATOM 2903 C C . VAL B 1 167 ? 7.34 -5.676 9.078 1 96.44 167 VAL B C 1
ATOM 2905 O O . VAL B 1 167 ? 6.586 -6.586 8.727 1 96.44 167 VAL B O 1
ATOM 2908 N N . GLY B 1 168 ? 8.273 -5.852 10 1 95 168 GLY B N 1
ATOM 2909 C CA . GLY B 1 168 ? 8.406 -7.086 10.758 1 95 168 GLY B CA 1
ATOM 2910 C C . GLY B 1 168 ? 7.156 -7.445 11.539 1 95 168 GLY B C 1
ATOM 2911 O O . GLY B 1 168 ? 7.008 -8.578 12 1 95 168 GLY B O 1
ATOM 2912 N N . ASP B 1 169 ? 6.281 -6.531 11.703 1 93.25 169 ASP B N 1
ATOM 2913 C CA . ASP B 1 169 ? 5.016 -6.797 12.383 1 93.25 169 ASP B CA 1
ATOM 2914 C C . ASP B 1 169 ? 4.094 -7.648 11.516 1 93.25 169 ASP B C 1
ATOM 2916 O O . ASP B 1 169 ? 3.154 -8.266 12.016 1 93.25 169 ASP B O 1
ATOM 2920 N N . ILE B 1 170 ? 4.379 -7.691 10.109 1 94.44 170 ILE B N 1
ATOM 2921 C CA . ILE B 1 170 ? 3.41 -8.391 9.273 1 94.44 170 ILE B CA 1
ATOM 2922 C C . ILE B 1 170 ? 4.137 -9.359 8.344 1 94.44 170 ILE B C 1
ATOM 2924 O O . ILE B 1 170 ? 3.514 -10.242 7.746 1 94.44 170 ILE B O 1
ATOM 2928 N N . LEU B 1 171 ? 5.398 -9.258 8.219 1 95.44 171 LEU B N 1
ATOM 2929 C CA . LEU B 1 171 ? 6.215 -10.141 7.387 1 95.44 171 LEU B CA 1
ATOM 2930 C C . LEU B 1 171 ? 7.383 -10.703 8.188 1 95.44 171 LEU B C 1
ATOM 2932 O O . LEU B 1 171 ? 7.793 -10.117 9.188 1 95.44 171 LEU B O 1
ATOM 2936 N N . SER B 1 172 ? 7.875 -11.844 7.707 1 93.19 172 SER B N 1
ATOM 2937 C CA . SER B 1 172 ? 9.062 -12.453 8.312 1 93.19 172 SER B CA 1
ATOM 2938 C C . SER B 1 172 ? 9.961 -13.07 7.246 1 93.19 172 SER B C 1
ATOM 2940 O O . SER B 1 172 ? 9.523 -13.336 6.129 1 93.19 172 SER B O 1
ATOM 2942 N N . LEU B 1 173 ? 11.203 -13.219 7.617 1 90.69 173 LEU B N 1
ATOM 2943 C CA . LEU B 1 173 ? 12.102 -13.938 6.727 1 90.69 173 LEU B CA 1
ATOM 2944 C C . LEU B 1 173 ? 11.867 -15.438 6.809 1 90.69 173 LEU B C 1
ATOM 2946 O O . LEU B 1 173 ? 11.656 -15.977 7.898 1 90.69 173 LEU B O 1
ATOM 2950 N N . PRO B 1 174 ? 11.805 -15.984 5.652 1 77.25 174 PRO B N 1
ATOM 2951 C CA . PRO B 1 174 ? 11.602 -17.438 5.688 1 77.25 174 PRO B CA 1
ATOM 2952 C C . PRO B 1 174 ? 12.734 -18.172 6.398 1 77.25 174 PRO B C 1
ATOM 2954 O O . PRO B 1 174 ? 13.867 -17.688 6.426 1 77.25 174 PRO B O 1
ATOM 2957 N N . GLU B 1 175 ? 12.445 -19.016 7.516 1 64.88 175 GLU B N 1
ATOM 2958 C CA . GLU B 1 175 ? 13.445 -19.812 8.227 1 64.88 175 GLU B CA 1
ATOM 2959 C C . GLU B 1 175 ? 14.383 -20.516 7.25 1 64.88 175 GLU B C 1
ATOM 2961 O O . GLU B 1 175 ? 13.93 -21.219 6.348 1 64.88 175 GLU B O 1
ATOM 2966 N N . SER B 1 176 ? 15.195 -19.812 6.602 1 52.19 176 SER B N 1
ATOM 2967 C CA . SER B 1 176 ? 16.141 -20.562 5.797 1 52.19 176 SER B CA 1
ATOM 2968 C C . SER B 1 176 ? 16.781 -21.703 6.605 1 52.19 176 SER B C 1
ATOM 2970 O O . SER B 1 176 ? 16.984 -21.562 7.812 1 52.19 176 SER B O 1
ATOM 2972 N N . ASP B 1 177 ? 16.578 -22.875 6.355 1 44.53 177 ASP B N 1
ATOM 2973 C CA . ASP B 1 177 ? 17.391 -23.906 7.008 1 44.53 177 ASP B CA 1
ATOM 2974 C C . ASP B 1 177 ? 18.797 -23.406 7.309 1 44.53 177 ASP B C 1
ATOM 2976 O O . ASP B 1 177 ? 19.391 -23.781 8.312 1 44.53 177 ASP B O 1
ATOM 2980 N N . ASP B 1 178 ? 19.703 -23.203 6.262 1 40.28 178 ASP B N 1
ATOM 2981 C CA . ASP B 1 178 ? 21.125 -23.016 6.52 1 40.28 178 ASP B CA 1
ATOM 2982 C C . ASP B 1 178 ? 21.375 -21.734 7.309 1 40.28 178 ASP B C 1
ATOM 2984 O O . ASP B 1 178 ? 20.516 -20.859 7.367 1 40.28 178 ASP B O 1
ATOM 2988 N N . ILE B 1 179 ? 22.812 -21.141 7.5 1 37.22 179 ILE B N 1
ATOM 2989 C CA . ILE B 1 179 ? 23.859 -20.375 8.156 1 37.22 179 ILE B CA 1
ATOM 2990 C C . ILE B 1 179 ? 23.594 -18.875 7.988 1 37.22 179 ILE B C 1
ATOM 2992 O O . ILE B 1 179 ? 24.328 -18.047 8.531 1 37.22 179 ILE B O 1
ATOM 2996 N N . LEU B 1 180 ? 22.859 -18.281 7.008 1 36.72 180 LEU B N 1
ATOM 2997 C CA . LEU B 1 180 ? 23.125 -16.875 6.738 1 36.72 180 LEU B CA 1
ATOM 2998 C C . LEU B 1 180 ? 22.297 -15.977 7.652 1 36.72 180 LEU B C 1
ATOM 3000 O O . LEU B 1 180 ? 21.375 -15.305 7.199 1 36.72 180 LEU B O 1
ATOM 3004 N N . ASP B 1 181 ? 21.766 -16.312 8.633 1 37.94 181 ASP B N 1
ATOM 3005 C CA . ASP B 1 181 ? 21.094 -15.617 9.727 1 37.94 181 ASP B CA 1
ATOM 3006 C C . ASP B 1 181 ? 21.906 -14.406 10.203 1 37.94 181 ASP B C 1
ATOM 3008 O O . ASP B 1 181 ? 21.359 -13.508 10.836 1 37.94 181 ASP B O 1
ATOM 3012 N N . GLY B 1 182 ? 23.234 -14.586 10.414 1 33.47 182 GLY B N 1
ATOM 3013 C CA . GLY B 1 182 ? 24.172 -13.648 11.023 1 33.47 182 GLY B CA 1
ATOM 3014 C C . GLY B 1 182 ? 24.234 -12.312 10.305 1 33.47 182 GLY B C 1
ATOM 3015 O O . GLY B 1 182 ? 24.469 -11.281 10.93 1 33.47 182 GLY B O 1
ATOM 3016 N N . LEU B 1 183 ? 24.297 -12.242 8.961 1 34.38 183 LEU B N 1
ATOM 3017 C CA . LEU B 1 183 ? 24.703 -11.039 8.227 1 34.38 183 LEU B CA 1
ATOM 3018 C C . LEU B 1 183 ? 23.531 -10.055 8.133 1 34.38 183 LEU B C 1
ATOM 3020 O O . LEU B 1 183 ? 23.75 -8.844 8.102 1 34.38 183 LEU B O 1
ATOM 3024 N N . LYS B 1 184 ? 22.297 -10.469 7.93 1 36.88 184 LYS B N 1
ATOM 3025 C CA . LYS B 1 184 ? 21.266 -9.523 7.504 1 36.88 184 LYS B CA 1
ATOM 3026 C C . LYS B 1 184 ? 20.672 -8.781 8.703 1 36.88 184 LYS B C 1
ATOM 3028 O O . LYS B 1 184 ? 19.922 -7.824 8.531 1 36.88 184 LYS B O 1
ATOM 3033 N N . MET B 1 185 ? 20.797 -9.227 9.891 1 33.38 185 MET B N 1
ATOM 3034 C CA . MET B 1 185 ? 20.359 -8.469 11.055 1 33.38 185 MET B CA 1
ATOM 3035 C C . MET B 1 185 ? 21.156 -7.176 11.195 1 33.38 185 MET B C 1
ATOM 3037 O O . MET B 1 185 ? 20.734 -6.254 11.898 1 33.38 185 MET B O 1
ATOM 3041 N N . ASP B 1 186 ? 22.391 -7.18 10.805 1 35.62 186 ASP B N 1
ATOM 3042 C CA . ASP B 1 186 ? 23.266 -6.008 10.93 1 35.62 186 ASP B CA 1
ATOM 3043 C C . ASP B 1 186 ? 22.812 -4.902 9.969 1 35.62 186 ASP B C 1
ATOM 3045 O O . ASP B 1 186 ? 22.953 -3.717 10.281 1 35.62 186 ASP B O 1
ATOM 3049 N N . LYS B 1 187 ? 22.344 -5.23 8.727 1 36.88 187 LYS B N 1
ATOM 3050 C CA . LYS B 1 187 ? 22.094 -4.164 7.762 1 36.88 187 LYS B CA 1
ATOM 3051 C C . LYS B 1 187 ? 20.781 -3.441 8.078 1 36.88 187 LYS B C 1
ATOM 3053 O O . LYS B 1 187 ? 20.562 -2.322 7.609 1 36.88 187 LYS B O 1
ATOM 3058 N N . LEU B 1 188 ? 19.828 -4.059 8.688 1 34.25 188 LEU B N 1
ATOM 3059 C CA . LEU B 1 188 ? 18.562 -3.367 8.914 1 34.25 188 LEU B CA 1
ATOM 3060 C C . LEU B 1 188 ? 18.688 -2.373 10.062 1 34.25 188 LEU B C 1
ATOM 3062 O O . LEU B 1 188 ? 17.922 -1.41 10.148 1 34.25 188 LEU B O 1
ATOM 3066 N N . ARG B 1 189 ? 19.547 -2.598 11.047 1 36.66 189 ARG B N 1
ATOM 3067 C CA . ARG B 1 189 ? 19.797 -1.615 12.094 1 36.66 189 ARG B CA 1
ATOM 3068 C C . ARG B 1 189 ? 20.672 -0.476 11.578 1 36.66 189 ARG B C 1
ATOM 3070 O O . ARG B 1 189 ? 20.812 0.557 12.242 1 36.66 189 ARG B O 1
ATOM 3077 N N . ILE B 1 190 ? 21.625 -0.728 10.586 1 35.91 190 ILE B N 1
ATOM 3078 C CA . ILE B 1 190 ? 22.641 0.243 10.219 1 35.91 190 ILE B CA 1
ATOM 3079 C C . ILE B 1 190 ? 21.984 1.479 9.609 1 35.91 190 ILE B C 1
ATOM 3081 O O . ILE B 1 190 ? 22.531 2.584 9.688 1 35.91 190 ILE B O 1
ATOM 3085 N N . LYS B 1 191 ? 20.844 1.406 8.836 1 35.5 191 LYS B N 1
ATOM 3086 C CA . LYS B 1 191 ? 20.578 2.711 8.242 1 35.5 191 LYS B CA 1
ATOM 3087 C C . LYS B 1 191 ? 20.172 3.727 9.305 1 35.5 191 LYS B C 1
ATOM 3089 O O . LYS B 1 191 ? 19.938 4.898 8.992 1 35.5 191 LYS B O 1
ATOM 3094 N N . ASP B 1 192 ? 19.766 3.291 10.492 1 33.94 192 ASP B N 1
ATOM 3095 C CA . ASP B 1 192 ? 19.531 4.352 11.469 1 33.94 192 ASP B CA 1
ATOM 3096 C C . ASP B 1 192 ? 20.859 4.887 12.016 1 33.94 192 ASP B C 1
ATOM 3098 O O . ASP B 1 192 ? 20.859 5.801 12.844 1 33.94 192 ASP B O 1
ATOM 3102 N N . GLY B 1 193 ? 21.953 4.09 12.094 1 28.66 193 GLY B N 1
ATOM 3103 C CA . GLY B 1 193 ? 23.094 4.457 12.906 1 28.66 193 GLY B CA 1
ATOM 3104 C C . GLY B 1 193 ? 23.906 5.602 12.32 1 28.66 193 GLY B C 1
ATOM 3105 O O . GLY B 1 193 ? 24.375 6.477 13.047 1 28.66 193 GLY B O 1
ATOM 3106 N N . ALA B 1 194 ? 24.688 5.344 11.227 1 28.22 194 ALA B N 1
ATOM 3107 C CA . ALA B 1 194 ? 26.062 5.824 11.117 1 28.22 194 ALA B CA 1
ATOM 3108 C C . ALA B 1 194 ? 26.109 7.266 10.617 1 28.22 194 ALA B C 1
ATOM 3110 O O . ALA B 1 194 ? 27.172 7.781 10.273 1 28.22 194 ALA B O 1
ATOM 3111 N N . HIS B 1 195 ? 25.172 8.102 10.25 1 27.23 195 HIS B N 1
ATOM 3112 C CA . HIS B 1 195 ? 26.016 9.258 10 1 27.23 195 HIS B CA 1
ATOM 3113 C C . HIS B 1 195 ? 26.578 9.812 11.297 1 27.23 195 HIS B C 1
ATOM 3115 O O . HIS B 1 195 ? 25.844 10.375 12.117 1 27.23 195 HIS B O 1
ATOM 3121 N N . ASP B 1 196 ? 27.484 9.102 12.008 1 23.67 196 ASP B N 1
ATOM 3122 C CA . ASP B 1 196 ? 28.469 9.984 12.641 1 23.67 196 ASP B CA 1
ATOM 3123 C C . ASP B 1 196 ? 29.141 10.891 11.602 1 23.67 196 ASP B C 1
ATOM 3125 O O . ASP B 1 196 ? 29.422 10.461 10.484 1 23.67 196 ASP B O 1
#

Solvent-accessible surface area (backbone atoms only — not comparable to full-atom values): 21780 Å² total; per-residue (Å²): 134,81,79,74,76,70,75,71,73,69,85,77,63,58,64,26,22,34,27,33,64,40,42,70,59,98,55,41,32,34,26,35,38,65,29,47,39,46,62,27,41,44,63,55,80,49,42,66,48,77,18,62,41,69,67,56,28,50,48,58,35,42,78,70,72,40,87,76,58,47,72,53,72,52,92,64,56,73,67,45,57,42,56,89,97,48,72,39,25,35,20,29,56,28,38,51,63,56,44,79,27,76,41,55,74,62,95,82,19,53,52,76,26,38,58,95,31,85,34,39,36,71,52,59,12,49,40,66,67,57,28,50,50,36,34,51,35,24,46,51,34,43,21,49,46,49,24,51,52,41,40,51,39,42,74,72,52,34,38,53,61,52,51,64,84,62,62,70,67,74,33,42,67,43,77,58,86,77,83,69,74,73,63,63,64,53,61,72,59,38,76,78,55,60,86,112,134,81,76,74,75,70,76,70,72,69,85,76,65,58,65,28,22,35,28,33,64,40,40,70,58,98,56,42,33,34,26,33,40,64,28,48,40,45,63,28,40,45,63,57,81,49,41,68,48,78,18,63,40,68,66,56,30,49,48,58,36,41,76,70,72,38,86,76,58,48,73,52,72,52,90,66,55,74,66,45,56,42,54,88,96,49,74,40,26,34,19,29,56,30,37,50,64,57,45,78,26,73,40,56,74,60,96,82,20,53,51,75,26,38,58,94,31,85,34,39,36,70,52,59,12,49,39,66,68,57,26,51,49,37,34,50,33,24,46,52,34,43,20,48,47,48,24,52,52,43,40,51,40,42,74,72,52,34,37,51,61,54,50,64,85,62,62,70,65,73,33,41,67,44,78,58,85,75,84,78,69,74,65,63,63,56,60,72,58,44,81,78,56,60,90,117

InterPro domains:
  IPR009027 Large ribosomal subunit protein bL9/RNase H1, N-terminal [SSF55658] (16-61)
  IPR009027 Large ribosomal subunit protein bL9/RNase H1, N-terminal [SSF55658] (89-135)
  IPR011320 Ribonuclease H1, N-terminal [PF01693] (17-61)
  IPR011320 Ribonuclease H1, N-terminal [PF01693] (89-135)
  IPR037056 Ribonuclease H1, N-terminal domain superfamily [G3DSA:3.40.970.10] (16-61)
  IPR037056 Ribonuclease H1, N-terminal domain superfamily [G3DSA:3.40.970.10] (87-137)

Foldseek 3Di:
DPPPPPPPPVVQQWFQKKFWCDFLDPHTEIERACLQCLLGPAPDPTDMDGDLDVVVNCVSCVVVPHNDHHYDYDPPGNAWGADPPDFKWKAKLDFLDGDIDRAQDDVVHCVVGQPPPSSTDMDIGRDPVSSVVNNVSNVVNNVVSVVVVVVVVVVVPDDDDPPDDDCVVPDDHRPPVDDPPPPPVVVVVPVVPPPD/DPPPPPPPPPVQQWFQKKFWCDFLDPHTEIERACLQCLLGPAPDPTDMDGDLDVVVNCVSCVVVPHNDHHYDYDPPGNAWGADPPDFKWKAKLDFLDGDIDRAQDDVVHCVVGQPPPSSTDMDIGRDPVSSVVNNVSNVVNNVVSVVVVVVVVVVVPDDDDPPDDDCVVPDDHRPPVDDPPPPPVVVVVPVVDDPD

Sequence (392 aa):
MVSRQRKRKNKNKHNEYYPVYKGRVNQPTIFSSWGDAHPRVTGCNADFRGCVTIEEAREFMKIRGVTEPKEILKEGAGETAPLPNKLAFYAVANGKSPGIYTCYYGKPGAKEEVNEFSGACHQHFRTRAQAEAFIEDWKDSYADIWRSAIREALDQGFRTVDMKIEVGDILSLPESDDILDGLKMDKLRIKDGAHDMVSRQRKRKNKNKHNEYYPVYKGRVNQPTIFSSWGDAHPRVTGCNADFRGCVTIEEAREFMKIRGVTEPKEILKEGAGETAPLPNKLAFYAVANGKSPGIYTCYYGKPGAKEEVNEFSGACHQHFRTRAQAEAFIEDWKDSYADIWRSAIREALDQGFRTVDMKIEVGDILSLPESDDILDGLKMDKLRIKDGAHD

Radius of gyration: 25.9 Å; Cα contacts (8 Å, |Δi|>4): 724; chains: 2; bounding box: 54×100×64 Å

pLDDT: mean 81.71, std 22.76, range [23.08, 98.81]